Protein AF-A0AAV8UFV1-F1 (afdb_monomer_lite)

pLDDT: mean 77.1, std 22.59, range [21.72, 98.38]

Organism: NCBI:txid101924

Radius of gyration: 37.33 Å; chains: 1; bounding box: 81×118×99 Å

Sequence (716 aa):
MASMKPALVSEGVTEGEKGDVAAKGSECSSSTGEGDVVSGEDDQVPSGYQAYGTTFDGRRFLVPETIDMFELLFTPKNWGLGEIFVVLVNTFNTLTMVLSGYIPTWYFVVTFLFWRVCYNVGIGYILRQQSRDFGFDRFLDGLRPEWNALLRKIATTSISRKLEKTGQKGAKFDREFESWMVFRLISTMILSNDGQTYCILAWKLLQMPAVEDITIWHIFCFVFGTMVCVLSVFAKRDAHDCVGDYAWYWGDFWFRLETSLTFDGVFELFPHPMYTVGYLTYYGLSLITRSHTLLVVSLVAHSLQIFFLAFIEEPHMQKIYGSEEEKAKKVKTGRDELFGLANFFPYRYADISTAVLLGQMVMTALFLNFGSNFYTLQLFIWRTAHWMGLGTIMYLQSTGQFWTNKFASRGYTRDEAFGEWRKLFNTSTIMNNAAFCAFAFRVVGLPYQDLLHALLPENLACIVGGMLLIASSLFVVTSVSESLGPDSWYYGDLFLELKTHEPNYDGLYRYMDNPGSAFGYLGDYGLALLFKSWPLFWISFCSQVLSFAFVFIVEVPHMRRYYKDVRESAGVQKLVNEQISKIYEVPTIKKLTDGVTMRTVKSWSKLREAVESQNETFAVSAREAKAKLLNKRADVITEIRAVAEYLKNHQVAVHASNLSDRAQQQLRYLDQEILELAKRAGLLAEHIEVAQQGHENGFGSSTEGVVPDESEKKTQ

Secondary structure (DSSP, 8-state):
-----PPP-----------------------------------PPPTTEEEEEEETTS-EEEEEPPPPHHHHHH-GGG--HHHHHHHHHHHHHHHHHHTTTTS-HHHHHHHHHHHHHIIIIIIHHHHHHHHHH-HHHHHHHTS-HHHHHHHHHHHHHHHHHHHHHTT-TTPPPPHHHHHHHHHHHHHHHHHHHHHHHHHHHHHHH--PPPGGG--HHHHHHHHHHHHHHHHHHHHHHHHHHHHHHHHHTTGGGTEEE-------GGGGT-SSTTTTGGGHHHHHHHHHHT-HHHHHHHHHHHHHHHHHIIIIIHHHHHHHH--HHHHHHHHHTTSSS--TTTT--TTSHHHHHHHHHHHHHHHHHHH----HHHHHHHHHHHHHIIIIIIHHHHHHHHHH-HHHHHHHTTT--HHHHHHHHHHHHHHHHHHHHHHHHHHIIIII-----SHHHHTSHHHHHHHHHHHHHHHHHHHHHHHHHHHHHHHHHTTGGGTS--S--S----GGGGT-S-HHHHHTTHHHHHHHHHTT-HHHHHHHHHHHHHHHHHIIIIIHHHHHHH-SS--SS-HHHHHHHHHHHHHHTSHHHHHHHHHHHHHHHHHHHHHHHHHHHHHHHHHHHHHHHHHHHHHHHHHHHHHHHHHHHHHHHTT----GGGS-HHHHHHHTTS-HHHHHHHHHTT-S-S------------------------------

Structure (mmCIF, N/CA/C/O backbone):
data_AF-A0AAV8UFV1-F1
#
_entry.id   AF-A0AAV8UFV1-F1
#
loop_
_atom_site.group_PDB
_atom_site.id
_atom_site.type_symbol
_atom_site.label_atom_id
_atom_site.label_alt_id
_atom_site.label_comp_id
_atom_site.label_asym_id
_atom_site.label_entity_id
_atom_site.label_seq_id
_atom_site.pdbx_PDB_ins_code
_atom_site.Cartn_x
_atom_site.Cartn_y
_atom_site.Cartn_z
_atom_site.occupancy
_atom_site.B_iso_or_equiv
_atom_site.auth_seq_id
_atom_site.auth_comp_id
_atom_site.auth_asym_id
_atom_site.auth_atom_id
_atom_site.pdbx_PDB_model_num
ATOM 1 N N . MET A 1 1 ? 2.609 0.419 63.189 1.00 26.94 1 MET A N 1
ATOM 2 C CA . MET A 1 1 ? 1.826 1.643 63.475 1.00 26.94 1 MET A CA 1
ATOM 3 C C . MET A 1 1 ? 1.586 2.342 62.148 1.00 26.94 1 MET A C 1
ATOM 5 O O . MET A 1 1 ? 2.573 2.652 61.509 1.00 26.94 1 MET A O 1
ATOM 9 N N . ALA A 1 2 ? 0.397 2.587 61.615 1.00 25.05 2 ALA A N 1
ATOM 10 C CA . ALA A 1 2 ? -0.991 2.194 61.858 1.00 25.05 2 ALA A CA 1
ATOM 11 C C . ALA A 1 2 ? -1.677 2.445 60.487 1.00 25.05 2 ALA A C 1
ATOM 13 O O . ALA A 1 2 ? -1.403 3.460 59.860 1.00 25.05 2 ALA A O 1
ATOM 14 N N . SER A 1 3 ? -2.263 1.427 59.854 1.00 21.72 3 SER A N 1
ATOM 15 C CA . SER A 1 3 ? -3.720 1.239 59.730 1.00 21.72 3 SER A CA 1
ATOM 16 C C . SER A 1 3 ? -4.474 2.447 59.160 1.00 21.72 3 SER A C 1
ATOM 18 O O . SER A 1 3 ? -4.581 3.459 59.839 1.00 21.72 3 SER A O 1
ATOM 20 N N . MET A 1 4 ? -5.098 2.293 57.986 1.00 23.00 4 MET A N 1
ATOM 21 C CA . MET A 1 4 ? -6.566 2.283 57.922 1.00 23.00 4 MET A CA 1
ATOM 22 C C . MET A 1 4 ? -7.087 1.828 56.550 1.00 23.00 4 MET A C 1
ATOM 24 O O . MET A 1 4 ? -6.636 2.259 55.494 1.00 23.00 4 MET A O 1
ATOM 28 N N . LYS A 1 5 ? -8.058 0.922 56.625 1.00 22.84 5 LYS A N 1
ATOM 29 C CA . LYS A 1 5 ? -8.949 0.398 55.583 1.00 22.84 5 LYS A CA 1
ATOM 30 C C . LYS A 1 5 ? -10.390 0.550 56.158 1.00 22.84 5 LYS A C 1
ATOM 32 O O . LYS A 1 5 ? -10.522 0.990 57.298 1.00 22.84 5 LYS A O 1
ATOM 37 N N . PRO A 1 6 ? -11.454 0.179 55.433 1.00 33.12 6 PRO A N 1
ATOM 38 C CA . PRO A 1 6 ? -12.431 1.052 54.785 1.00 33.12 6 PRO A CA 1
ATOM 39 C C . PRO A 1 6 ? -13.782 1.155 55.528 1.00 33.12 6 PRO A C 1
ATOM 41 O O . PRO A 1 6 ? -14.043 0.404 56.465 1.00 33.12 6 PRO A O 1
ATOM 44 N N . ALA A 1 7 ? -14.667 2.043 55.062 1.00 22.89 7 ALA A N 1
ATOM 45 C CA . ALA A 1 7 ? -16.055 2.131 55.517 1.00 22.89 7 ALA A CA 1
ATOM 46 C C . ALA A 1 7 ? -17.010 1.406 54.550 1.00 22.89 7 ALA A C 1
ATOM 48 O O . ALA A 1 7 ? -17.041 1.692 53.355 1.00 22.89 7 ALA A O 1
ATOM 49 N N . LEU A 1 8 ? -17.774 0.470 55.114 1.00 22.55 8 LEU A N 1
ATOM 50 C CA . LEU A 1 8 ? -18.994 -0.139 54.584 1.00 22.55 8 LEU A CA 1
ATOM 51 C C . LEU A 1 8 ? -20.197 0.727 54.979 1.00 22.55 8 LEU A C 1
ATOM 53 O O . LEU A 1 8 ? -20.257 1.155 56.129 1.00 22.55 8 LEU A O 1
ATOM 57 N N . VAL A 1 9 ? -21.188 0.868 54.095 1.00 24.42 9 VAL A N 1
ATOM 58 C CA . VAL A 1 9 ? -22.600 1.002 54.491 1.00 24.42 9 VAL A CA 1
ATOM 59 C C . VAL A 1 9 ? -23.445 0.151 53.544 1.00 24.42 9 VAL A C 1
ATOM 61 O O . VAL A 1 9 ? -23.367 0.276 52.325 1.00 24.42 9 VAL A O 1
ATOM 64 N N . SER A 1 10 ? -24.197 -0.755 54.154 1.00 23.16 10 SER A N 1
ATOM 65 C CA . SER A 1 10 ? -25.262 -1.594 53.614 1.00 23.16 10 SER A CA 1
ATOM 66 C C . SER A 1 10 ? -26.605 -0.868 53.675 1.00 23.16 10 SER A C 1
ATOM 68 O O . SER A 1 10 ? -26.828 -0.179 54.663 1.00 23.16 10 SER A O 1
ATOM 70 N N . GLU A 1 11 ? -27.537 -1.152 52.763 1.00 25.19 11 GLU A N 1
ATOM 71 C CA . GLU A 1 11 ? -28.944 -1.380 53.135 1.00 25.19 11 GLU A CA 1
ATOM 72 C C . GLU A 1 11 ? -29.722 -2.103 52.023 1.00 25.19 11 GLU A C 1
ATOM 74 O O . GLU A 1 11 ? -29.379 -2.036 50.845 1.00 25.19 11 GLU A O 1
ATOM 79 N N . GLY A 1 12 ? -30.694 -2.907 52.453 1.00 23.42 12 GLY A N 1
ATOM 80 C CA . GLY A 1 12 ? -31.346 -3.981 51.711 1.00 23.42 12 GLY A CA 1
ATOM 81 C C . GLY A 1 12 ? -32.564 -3.591 50.864 1.00 23.42 12 GLY A C 1
ATOM 82 O O . GLY A 1 12 ? -33.314 -2.692 51.212 1.00 23.42 12 GLY A O 1
ATOM 83 N N . VAL A 1 13 ? -32.743 -4.385 49.800 1.00 24.91 13 VAL A N 1
ATOM 84 C CA . VAL A 1 13 ? -33.949 -5.142 49.387 1.00 24.91 13 VAL A CA 1
ATOM 85 C C . VAL A 1 13 ? -35.308 -4.424 49.286 1.00 24.91 13 VAL A C 1
ATOM 87 O O . VAL A 1 13 ? -35.879 -4.000 50.281 1.00 24.91 13 VAL A O 1
ATOM 90 N N . THR A 1 14 ? -35.926 -4.508 48.099 1.00 24.27 14 THR A N 1
ATOM 91 C CA . THR A 1 14 ? -37.304 -5.027 47.918 1.00 24.27 14 THR A CA 1
ATOM 92 C C . THR A 1 14 ? -37.535 -5.501 46.476 1.00 24.27 14 THR A C 1
ATOM 94 O O . THR A 1 14 ? -37.182 -4.821 45.516 1.00 24.27 14 THR A O 1
ATOM 97 N N . GLU A 1 15 ? -38.089 -6.710 46.351 1.00 25.77 15 GLU A N 1
ATOM 98 C CA . GLU A 1 15 ? -38.586 -7.336 45.119 1.00 25.77 15 GLU A CA 1
ATOM 99 C C . GLU A 1 15 ? -39.925 -6.715 44.679 1.00 25.77 15 GLU A C 1
ATOM 101 O O . GLU A 1 15 ? -40.722 -6.302 45.520 1.00 25.77 15 GLU A O 1
ATOM 106 N N . GLY A 1 16 ? -40.204 -6.719 43.370 1.00 24.59 16 GLY A N 1
ATOM 107 C CA . GLY A 1 16 ? -41.499 -6.319 42.813 1.00 24.59 16 GLY A CA 1
ATOM 108 C C . GLY A 1 16 ? -41.627 -6.597 41.311 1.00 24.59 16 GLY A C 1
ATOM 109 O O . GLY A 1 16 ? -41.195 -5.793 40.499 1.00 24.59 16 GLY A O 1
ATOM 110 N N . GLU A 1 17 ? -42.191 -7.767 41.007 1.00 25.45 17 GLU A N 1
ATOM 111 C CA . GLU A 1 17 ? -42.969 -8.201 39.830 1.00 25.45 17 GLU A CA 1
ATOM 112 C C . GLU A 1 17 ? -42.602 -7.804 38.381 1.00 25.45 17 GLU A C 1
ATOM 114 O O . GLU A 1 17 ? -42.525 -6.651 37.969 1.00 25.45 17 GLU A O 1
ATOM 119 N N . LYS A 1 18 ? -42.508 -8.866 37.568 1.00 25.52 18 LYS A N 1
ATOM 120 C CA . LYS A 1 18 ? -42.377 -8.900 36.109 1.00 25.52 18 LYS A CA 1
ATOM 121 C C . LYS A 1 18 ? -43.674 -8.480 35.407 1.00 25.52 18 LYS A C 1
ATOM 123 O O . LYS A 1 18 ? -44.730 -9.041 35.686 1.00 25.52 18 LYS A O 1
ATOM 128 N N . GLY A 1 19 ? -43.543 -7.626 34.394 1.00 23.91 19 GLY A N 1
ATOM 129 C CA . GLY A 1 19 ? -44.512 -7.449 33.312 1.00 23.91 19 GLY A CA 1
ATOM 130 C C . GLY A 1 19 ? -43.780 -7.328 31.972 1.00 23.91 19 GLY A C 1
ATOM 131 O O . GLY A 1 19 ? -42.936 -6.451 31.810 1.00 23.91 19 GLY A O 1
ATOM 132 N N . ASP A 1 20 ? -44.074 -8.241 31.046 1.00 25.03 20 ASP A N 1
ATOM 133 C CA . ASP A 1 20 ? -43.566 -8.295 29.669 1.00 25.03 20 ASP A CA 1
ATOM 134 C C . ASP A 1 20 ? -43.989 -7.073 28.838 1.00 25.03 20 ASP A C 1
ATOM 136 O O . ASP A 1 20 ? -45.190 -6.854 28.729 1.00 25.03 20 ASP A O 1
ATOM 140 N N . VAL A 1 21 ? -43.060 -6.381 28.151 1.00 25.67 21 VAL A N 1
ATOM 141 C CA . VAL A 1 21 ? -43.284 -5.775 26.813 1.00 25.67 21 VAL A CA 1
ATOM 142 C C . VAL A 1 21 ? -41.949 -5.641 26.049 1.00 25.67 21 VAL A C 1
ATOM 144 O O . VAL A 1 21 ? -40.927 -5.234 26.590 1.00 25.67 21 VAL A O 1
ATOM 147 N N . ALA A 1 22 ? -42.003 -6.002 24.766 1.00 24.45 22 ALA A N 1
ATOM 148 C CA . ALA A 1 22 ? -40.963 -6.048 23.740 1.00 24.45 22 ALA A CA 1
ATOM 149 C C . ALA A 1 22 ? -40.025 -4.824 23.609 1.00 24.45 22 ALA A C 1
ATOM 151 O O . ALA A 1 22 ? -40.466 -3.676 23.577 1.00 24.45 22 ALA A O 1
ATOM 152 N N . ALA A 1 23 ? -38.735 -5.101 23.386 1.00 23.39 23 ALA A N 1
ATOM 153 C CA . ALA A 1 23 ? -37.712 -4.121 23.031 1.00 23.39 23 ALA A CA 1
ATOM 154 C C . ALA A 1 23 ? -37.694 -3.844 21.512 1.00 23.39 23 ALA A C 1
ATOM 156 O O . ALA A 1 23 ? -37.497 -4.751 20.701 1.00 23.39 23 ALA A O 1
ATOM 157 N N . LYS A 1 24 ? -37.872 -2.572 21.143 1.00 24.31 24 LYS A N 1
ATOM 158 C CA . LYS A 1 24 ? -37.543 -1.982 19.836 1.00 24.31 24 LYS A CA 1
ATOM 159 C C . LYS A 1 24 ? -36.466 -0.911 20.049 1.00 24.31 24 LYS A C 1
ATOM 161 O O . LYS A 1 24 ? -36.398 -0.320 21.121 1.00 24.31 24 LYS A O 1
ATOM 166 N N . GLY A 1 25 ? -35.623 -0.748 19.030 1.00 23.75 25 GLY A N 1
ATOM 167 C CA . GLY A 1 25 ? -34.323 -0.075 19.047 1.00 23.75 25 GLY A CA 1
ATOM 168 C C . GLY A 1 25 ? -34.270 1.318 19.678 1.00 23.75 25 GLY A C 1
ATOM 169 O O . GLY A 1 25 ? -35.178 2.130 19.539 1.00 23.75 25 GLY A O 1
ATOM 170 N N . SER A 1 26 ? -33.150 1.558 20.355 1.00 23.38 26 SER A N 1
ATOM 171 C CA . SER A 1 26 ? -32.776 2.816 20.991 1.00 23.38 26 SER A CA 1
ATOM 172 C C . SER A 1 26 ? -32.122 3.750 19.970 1.00 23.38 26 SER A C 1
ATOM 174 O O . SER A 1 26 ? -30.932 3.623 19.687 1.00 23.38 26 SER A O 1
ATOM 176 N N . GLU A 1 27 ? -32.888 4.710 19.458 1.00 23.34 27 GLU A N 1
ATOM 177 C CA . GLU A 1 27 ? -32.363 5.987 18.968 1.00 23.34 27 GLU A CA 1
ATOM 178 C C . GLU A 1 27 ? -31.929 6.818 20.183 1.00 23.34 27 GLU A C 1
ATOM 180 O O . GLU A 1 27 ? -32.717 7.055 21.099 1.00 23.34 27 GLU A O 1
ATOM 185 N N . CYS A 1 28 ? -30.662 7.233 20.231 1.00 22.44 28 CYS A N 1
ATOM 186 C CA . CYS A 1 28 ? -30.157 8.074 21.312 1.00 22.44 28 CYS A CA 1
ATOM 187 C C . CYS A 1 28 ? -30.358 9.550 20.944 1.00 22.44 28 CYS A C 1
ATOM 189 O O . CYS A 1 28 ? -29.593 10.131 20.177 1.00 22.44 28 CYS A O 1
ATOM 191 N N . SER A 1 29 ? -31.421 10.134 21.491 1.00 23.02 29 SER A N 1
ATOM 192 C CA . SER A 1 29 ? -31.709 11.565 21.504 1.00 23.02 29 SER A CA 1
ATOM 193 C C . SER A 1 29 ? -30.873 12.284 22.570 1.00 23.02 29 SER A C 1
ATOM 195 O O . SER A 1 29 ? -30.928 11.912 23.743 1.00 23.02 29 SER A O 1
ATOM 197 N N . SER A 1 30 ? -30.182 13.365 22.205 1.00 26.11 30 SER A N 1
ATOM 198 C CA . SER A 1 30 ? -29.610 14.325 23.158 1.00 26.11 30 SER A CA 1
ATOM 199 C C . SER A 1 30 ? -30.485 15.584 23.254 1.00 26.11 30 SER A C 1
ATOM 201 O O . SER A 1 30 ? -30.470 16.424 22.358 1.00 26.11 30 SER A O 1
ATOM 203 N N . SER A 1 31 ? -31.226 15.728 24.354 1.00 22.66 31 SER A N 1
ATOM 204 C CA . SER A 1 31 ? -31.721 17.013 24.887 1.00 22.66 31 SER A CA 1
ATOM 205 C C . SER A 1 31 ? -30.614 17.623 25.767 1.00 22.66 31 SER A C 1
ATOM 207 O O . SER A 1 31 ? -29.942 16.866 26.459 1.00 22.66 31 SER A O 1
ATOM 209 N N . THR A 1 32 ? -30.314 18.923 25.808 1.00 26.72 32 THR A N 1
ATOM 210 C CA . THR A 1 32 ? -31.187 20.067 26.130 1.00 26.72 32 THR A CA 1
ATOM 211 C C . THR A 1 32 ? -30.479 21.394 25.824 1.00 26.72 32 THR A C 1
ATOM 213 O O . THR A 1 32 ? -29.276 21.507 26.061 1.00 26.72 32 THR A O 1
ATOM 216 N N . GLY A 1 33 ? -31.250 22.422 25.459 1.00 23.52 33 GLY A N 1
ATOM 217 C CA . GLY A 1 33 ? -30.837 23.826 25.516 1.00 23.52 33 GLY A CA 1
ATOM 218 C C . GLY A 1 33 ? -31.774 24.732 24.720 1.00 23.52 33 GLY A C 1
ATOM 219 O O . GLY A 1 33 ? -31.454 25.083 23.592 1.00 23.52 33 GLY A O 1
ATOM 220 N N . GLU A 1 34 ? -32.936 25.071 25.287 1.00 30.56 34 GLU A N 1
ATOM 221 C CA . GLU A 1 34 ? -33.854 26.075 24.733 1.00 30.56 34 GLU A CA 1
ATOM 222 C C . GLU A 1 34 ? -33.159 27.439 24.611 1.00 30.56 34 GLU A C 1
ATOM 224 O O . GLU A 1 34 ? -32.784 28.067 25.601 1.00 30.56 34 GLU A O 1
ATOM 229 N N . GLY A 1 35 ? -33.017 27.893 23.371 1.00 25.02 35 GLY A N 1
ATOM 230 C CA . GLY A 1 35 ? -32.752 29.267 22.977 1.00 25.02 35 GLY A CA 1
ATOM 231 C C . GLY A 1 35 ? -33.278 29.415 21.555 1.00 25.02 35 GLY A C 1
ATOM 232 O O . GLY A 1 35 ? -32.811 28.704 20.672 1.00 25.02 35 GLY A O 1
ATOM 233 N N . ASP A 1 36 ? -34.303 30.249 21.384 1.00 27.62 36 ASP A N 1
ATOM 234 C CA . ASP A 1 36 ? -35.102 30.465 20.171 1.00 27.62 36 ASP A CA 1
ATOM 235 C C . ASP A 1 36 ? -34.357 30.212 18.847 1.00 27.62 36 ASP A C 1
ATOM 237 O O . ASP A 1 36 ? -33.668 31.084 18.311 1.00 27.62 36 ASP A O 1
ATOM 241 N N . VAL A 1 37 ? -34.546 29.019 18.275 1.00 27.53 37 VAL A N 1
ATOM 242 C CA . VAL A 1 37 ? -34.206 28.756 16.876 1.00 27.53 37 VAL A CA 1
ATOM 243 C C . VAL A 1 37 ? -35.392 29.225 16.051 1.00 27.53 37 VAL A C 1
ATOM 245 O O . VAL A 1 37 ? -36.406 28.539 15.926 1.00 27.53 37 VAL A O 1
ATOM 248 N N . VAL A 1 38 ? -35.256 30.423 15.490 1.00 30.42 38 VAL A N 1
ATOM 249 C CA . VAL A 1 38 ? -36.022 30.827 14.313 1.00 30.42 38 VAL A CA 1
ATOM 250 C C . VAL A 1 38 ? -35.772 29.759 13.251 1.00 30.42 38 VAL A C 1
ATOM 252 O O . VAL A 1 38 ? -34.679 29.663 12.698 1.00 30.42 38 VAL A O 1
ATOM 255 N N . SER A 1 39 ? -36.775 28.920 13.009 1.00 33.31 39 SER A N 1
ATOM 256 C CA . SER A 1 39 ? -36.831 28.009 11.872 1.00 33.31 39 SER A CA 1
ATOM 257 C C . SER A 1 39 ? -36.875 28.846 10.590 1.00 33.31 39 SER A C 1
ATOM 259 O O . SER A 1 39 ? -37.949 29.268 10.156 1.00 33.31 39 SER A O 1
ATOM 261 N N . GLY A 1 40 ? -35.697 29.163 10.055 1.00 29.27 40 GLY A N 1
ATOM 262 C CA . GLY A 1 40 ? -35.505 29.814 8.765 1.00 29.27 40 GLY A CA 1
ATOM 263 C C . GLY A 1 40 ? -35.414 28.780 7.643 1.00 29.27 40 GLY A C 1
ATOM 264 O O . GLY A 1 40 ? -34.722 27.780 7.786 1.00 29.27 40 GLY A O 1
ATOM 265 N N . GLU A 1 41 ? -36.188 29.053 6.597 1.00 34.16 41 GLU A N 1
ATOM 266 C CA . GLU A 1 41 ? -36.205 28.560 5.211 1.00 34.16 41 GLU A CA 1
ATOM 267 C C . GLU A 1 41 ? -35.030 27.675 4.732 1.00 34.16 41 GLU A C 1
ATOM 269 O O . GLU A 1 41 ? -33.872 27.937 5.038 1.00 34.16 41 GLU A O 1
ATOM 274 N N . ASP A 1 42 ? -35.340 26.669 3.897 1.00 41.41 42 ASP A N 1
ATOM 275 C CA . ASP A 1 42 ? -34.372 25.945 3.055 1.00 41.41 42 ASP A CA 1
ATOM 276 C C . ASP A 1 42 ? -33.450 26.942 2.318 1.00 41.41 42 ASP A C 1
ATOM 278 O O . ASP A 1 42 ? -33.829 27.523 1.296 1.00 41.41 42 ASP A O 1
ATOM 282 N N . ASP A 1 43 ? -32.236 27.142 2.836 1.00 52.88 43 ASP A N 1
ATOM 283 C CA . ASP A 1 43 ? -31.182 27.968 2.241 1.00 52.88 43 ASP A CA 1
ATOM 284 C C . ASP A 1 43 ? -30.750 27.355 0.891 1.00 52.88 43 ASP A C 1
ATOM 286 O O . ASP A 1 43 ? -29.834 26.530 0.808 1.00 52.88 43 ASP A O 1
ATOM 290 N N . GLN A 1 44 ? -31.418 27.735 -0.202 1.00 72.31 44 GLN A N 1
ATOM 291 C CA . GLN A 1 44 ? -30.986 27.364 -1.549 1.00 72.31 44 GLN A CA 1
ATOM 292 C C . GLN A 1 44 ? -29.611 27.977 -1.840 1.00 72.31 44 GLN A C 1
ATOM 294 O O . GLN A 1 44 ? -29.448 29.199 -1.872 1.00 72.31 44 GLN A O 1
ATOM 299 N N . VAL A 1 45 ? -28.619 27.120 -2.097 1.00 79.50 45 VAL A N 1
ATOM 300 C CA . VAL A 1 45 ? -27.257 27.541 -2.446 1.00 79.50 45 VAL A CA 1
ATOM 301 C C . VAL A 1 45 ? -27.290 28.368 -3.747 1.00 79.50 45 VAL A C 1
ATOM 303 O O . VAL A 1 45 ? -27.805 27.889 -4.762 1.00 79.50 45 VAL A O 1
ATOM 306 N N . PRO A 1 46 ? -26.756 29.607 -3.765 1.00 82.81 46 PRO A N 1
ATOM 307 C CA . PRO A 1 46 ? -26.796 30.455 -4.954 1.00 82.81 46 PRO A CA 1
ATOM 308 C C . PRO A 1 46 ? -26.036 29.856 -6.149 1.00 82.81 46 PRO A C 1
ATOM 310 O O . PRO A 1 46 ? -25.011 29.196 -5.989 1.00 82.81 46 PRO A O 1
ATOM 313 N N . SER A 1 47 ? -26.480 30.166 -7.372 1.00 80.50 47 SER A N 1
ATOM 314 C CA . SER A 1 47 ? -25.832 29.702 -8.612 1.00 80.50 47 SER A CA 1
ATOM 315 C C . SER A 1 47 ? -24.337 30.065 -8.669 1.00 80.50 47 SER A C 1
ATOM 317 O O . SER A 1 47 ? -23.969 31.242 -8.619 1.00 80.50 47 SER A O 1
ATOM 319 N N . GLY A 1 48 ? -23.480 29.053 -8.841 1.00 79.19 48 GLY A N 1
ATOM 320 C CA . GLY A 1 48 ? -22.015 29.171 -8.846 1.00 79.19 48 GLY A CA 1
ATOM 321 C C . GLY A 1 48 ? -21.338 28.863 -7.502 1.00 79.19 48 GLY A C 1
ATOM 322 O O . GLY A 1 48 ? -20.110 28.914 -7.422 1.00 79.19 48 GLY A O 1
ATOM 323 N N . TYR A 1 49 ? -22.110 28.531 -6.465 1.00 86.06 49 TYR A N 1
ATOM 324 C CA . TYR A 1 49 ? -21.621 28.024 -5.182 1.00 86.06 49 TYR A CA 1
ATOM 325 C C . TYR A 1 49 ? -21.990 26.547 -5.027 1.00 86.06 49 TYR A C 1
ATOM 327 O O . TYR A 1 49 ? -23.024 26.114 -5.530 1.00 86.06 49 TYR A O 1
ATOM 335 N N . GLN A 1 50 ? -21.136 25.777 -4.350 1.00 86.12 50 GLN A N 1
ATOM 336 C CA . GLN A 1 50 ? -21.328 24.330 -4.194 1.00 86.12 50 GLN A CA 1
ATOM 337 C C . GLN A 1 50 ? -22.070 23.972 -2.903 1.00 86.12 50 GLN A C 1
ATOM 339 O O . GLN A 1 50 ? -22.976 23.147 -2.917 1.00 86.12 50 GLN A O 1
ATOM 344 N N . ALA A 1 51 ? -21.685 24.591 -1.787 1.00 89.12 51 ALA A N 1
ATOM 345 C CA . ALA A 1 51 ? -22.223 24.315 -0.461 1.00 89.12 51 ALA A CA 1
ATOM 346 C C . ALA A 1 51 ? -21.774 25.401 0.528 1.00 89.12 51 ALA A C 1
ATOM 348 O O . ALA A 1 51 ? -20.983 26.294 0.194 1.00 89.12 51 ALA A O 1
ATOM 349 N N . TYR A 1 52 ? -22.251 25.290 1.763 1.00 89.81 52 TYR A N 1
ATOM 350 C CA . TYR A 1 52 ? -21.716 26.041 2.889 1.00 89.81 52 TYR A CA 1
ATOM 351 C C . TYR A 1 52 ? -20.466 25.347 3.444 1.00 89.81 52 TYR A C 1
ATOM 353 O O . TYR A 1 52 ? -20.387 24.121 3.521 1.00 89.81 52 TYR A O 1
ATOM 361 N N . GLY A 1 53 ? -19.471 26.145 3.810 1.00 91.31 53 GLY A N 1
ATOM 362 C CA . GLY A 1 53 ? -18.284 25.719 4.534 1.00 91.31 53 GLY A CA 1
ATOM 363 C C . GLY A 1 53 ? -18.310 26.290 5.945 1.00 91.31 53 GLY A C 1
ATOM 364 O O . GLY A 1 53 ? -18.744 27.425 6.142 1.00 91.31 53 GLY A O 1
ATOM 365 N N . THR A 1 54 ? -17.825 25.518 6.909 1.00 91.88 54 THR A N 1
ATOM 366 C CA . THR A 1 54 ? -17.668 25.929 8.302 1.00 91.88 54 THR A CA 1
ATOM 367 C C . THR A 1 54 ? -16.195 25.852 8.688 1.00 91.88 54 THR A C 1
ATOM 369 O O . THR A 1 54 ? -15.576 24.785 8.683 1.00 91.88 54 THR A O 1
ATOM 372 N N . THR A 1 55 ? -15.622 27.002 9.018 1.00 90.94 55 THR A N 1
ATOM 373 C CA . THR A 1 55 ? -14.247 27.150 9.510 1.00 90.94 55 THR A CA 1
ATOM 374 C C . THR A 1 55 ? -14.078 26.497 10.890 1.00 90.94 55 THR A C 1
ATOM 376 O O . THR A 1 55 ? -15.048 26.194 11.598 1.00 90.94 55 THR A O 1
ATOM 379 N N . PHE A 1 56 ? -12.837 26.287 11.335 1.00 87.12 56 PHE A N 1
ATOM 380 C CA . PHE A 1 56 ? -12.584 25.686 12.655 1.00 87.12 56 PHE A CA 1
ATOM 381 C C . PHE A 1 56 ? -12.950 26.590 13.842 1.00 87.12 56 PHE A C 1
ATOM 383 O O . PHE A 1 56 ? -13.135 26.084 14.947 1.00 87.12 56 PHE A O 1
ATOM 390 N N . ASP A 1 57 ? -13.091 27.901 13.620 1.00 85.62 57 ASP A N 1
ATOM 391 C CA . ASP A 1 57 ? -13.624 28.859 14.598 1.00 85.62 57 ASP A CA 1
ATOM 392 C C . ASP A 1 57 ? -15.167 28.953 14.581 1.00 85.62 57 ASP A C 1
ATOM 394 O O . ASP A 1 57 ? -15.742 29.713 15.358 1.00 85.62 57 ASP A O 1
ATOM 398 N N . GLY A 1 58 ? -15.846 28.156 13.744 1.00 85.50 58 GLY A N 1
ATOM 399 C CA . GLY A 1 58 ? -17.308 28.048 13.694 1.00 85.50 58 GLY A CA 1
ATOM 400 C C . GLY A 1 58 ? -18.002 29.072 12.791 1.00 85.50 58 GLY A C 1
ATOM 401 O O . GLY A 1 58 ? -19.227 29.183 12.835 1.00 85.50 58 GLY A O 1
ATOM 402 N N . ARG A 1 59 ? -17.260 29.828 11.971 1.00 90.25 59 ARG A N 1
ATOM 403 C CA . ARG A 1 59 ? -17.838 30.751 10.985 1.00 90.25 59 ARG A CA 1
ATOM 404 C C . ARG A 1 59 ? -18.293 29.988 9.741 1.00 90.25 59 ARG A C 1
ATOM 406 O O . ARG A 1 59 ? -17.526 29.258 9.120 1.00 90.25 59 ARG A O 1
ATOM 413 N N . ARG A 1 60 ? -19.546 30.213 9.351 1.00 92.31 60 ARG A N 1
ATOM 414 C CA . ARG A 1 60 ? -20.146 29.633 8.145 1.00 92.31 60 ARG A CA 1
ATOM 415 C C . ARG A 1 60 ? -20.019 30.605 6.971 1.00 92.31 60 ARG A C 1
ATOM 417 O O . ARG A 1 60 ? -20.303 31.794 7.126 1.00 92.31 60 ARG A O 1
ATOM 424 N N . PHE A 1 61 ? -19.603 30.124 5.805 1.00 93.12 61 PHE A N 1
ATOM 425 C CA . PHE A 1 61 ? -19.470 30.925 4.585 1.00 93.12 61 PHE A CA 1
ATOM 426 C C . PHE A 1 61 ? -19.852 30.121 3.336 1.00 93.12 61 PHE A C 1
ATOM 428 O O . PHE A 1 61 ? -19.851 28.894 3.345 1.00 93.12 61 PHE A O 1
ATOM 435 N N . LEU A 1 62 ? -20.196 30.814 2.249 1.00 90.75 62 LEU A N 1
ATOM 436 C CA . LEU A 1 62 ? -20.516 30.175 0.971 1.00 90.75 62 LEU A CA 1
ATOM 437 C C . LEU A 1 62 ? -19.235 29.796 0.225 1.00 90.75 62 LEU A C 1
ATOM 439 O O . LEU A 1 62 ? -18.381 30.653 -0.014 1.00 90.75 62 LEU A O 1
ATOM 443 N N . VAL A 1 63 ? -19.124 28.533 -0.184 1.00 91.38 63 VAL A N 1
ATOM 444 C CA . VAL A 1 63 ? -17.958 28.010 -0.904 1.00 91.38 63 VAL A CA 1
ATOM 445 C C . VAL A 1 63 ? -18.242 28.026 -2.410 1.00 91.38 63 VAL A C 1
ATOM 447 O O . VAL A 1 63 ? -19.177 27.357 -2.861 1.00 91.38 63 VAL A O 1
ATOM 450 N N . PRO A 1 64 ? -17.480 28.796 -3.210 1.00 91.38 64 PRO A N 1
ATOM 451 C CA . PRO A 1 64 ? -17.605 28.789 -4.663 1.00 91.38 64 PRO A CA 1
ATOM 452 C C . PRO A 1 64 ? -17.337 27.412 -5.263 1.00 91.38 64 PRO A C 1
ATOM 454 O O . PRO A 1 64 ? -16.451 26.690 -4.807 1.00 91.38 64 PRO A O 1
ATOM 457 N N . GLU A 1 65 ? -18.041 27.086 -6.340 1.00 88.31 65 GLU A N 1
ATOM 458 C CA . GLU A 1 65 ? -17.793 25.867 -7.102 1.00 88.31 65 GLU A CA 1
ATOM 459 C C . GLU A 1 65 ? -16.465 25.982 -7.871 1.00 88.31 65 GLU A C 1
ATOM 461 O O . GLU A 1 65 ? -16.302 26.839 -8.753 1.00 88.31 65 GLU A O 1
ATOM 466 N N . THR A 1 66 ? -15.504 25.112 -7.564 1.00 88.81 66 THR A N 1
ATOM 467 C CA . THR A 1 66 ? -14.192 25.116 -8.220 1.00 88.81 66 THR A CA 1
ATOM 468 C C . THR A 1 66 ? -14.259 24.538 -9.642 1.00 88.81 66 THR A C 1
ATOM 470 O O . THR A 1 66 ? -15.286 24.039 -10.100 1.00 88.81 66 THR A O 1
ATOM 473 N N . ILE A 1 67 ? -13.185 24.713 -10.416 1.00 85.38 67 ILE A N 1
ATOM 474 C CA . ILE A 1 67 ? -13.041 24.115 -11.754 1.00 85.38 67 ILE A CA 1
ATOM 475 C C . ILE A 1 67 ? -12.191 22.864 -11.598 1.00 85.38 67 ILE A C 1
ATOM 477 O O . ILE A 1 67 ? -11.088 22.978 -11.065 1.00 85.38 67 ILE A O 1
ATOM 481 N N . ASP A 1 68 ? -12.674 21.729 -12.095 1.00 83.12 68 ASP A N 1
ATOM 482 C CA . ASP A 1 68 ? -11.965 20.447 -12.079 1.00 83.12 68 ASP A CA 1
ATOM 483 C C . ASP A 1 68 ? -10.522 20.557 -12.613 1.00 83.12 68 ASP A C 1
ATOM 485 O O . ASP A 1 68 ? -10.243 21.312 -13.550 1.00 83.12 68 ASP A O 1
ATOM 489 N N . MET A 1 69 ? -9.592 19.788 -12.036 1.00 80.69 69 MET A N 1
ATOM 490 C CA . MET A 1 69 ? -8.174 19.809 -12.415 1.00 80.69 69 MET A CA 1
ATOM 491 C C . MET A 1 69 ? -7.958 19.498 -13.901 1.00 80.69 69 MET A C 1
ATOM 493 O O . MET A 1 69 ? -7.151 20.162 -14.558 1.00 80.69 69 MET A O 1
ATOM 497 N N . PHE A 1 70 ? -8.636 18.487 -14.448 1.00 76.94 70 PHE A N 1
ATOM 498 C CA . PHE A 1 70 ? -8.462 18.112 -15.849 1.00 76.94 70 PHE A CA 1
ATOM 499 C C . PHE A 1 70 ? -9.024 19.200 -16.761 1.00 76.94 70 PHE A C 1
ATOM 501 O O . PHE A 1 70 ? -8.363 19.596 -17.725 1.00 76.94 70 PHE A O 1
ATOM 508 N N . GLU A 1 71 ? -10.187 19.759 -16.427 1.00 83.31 71 GLU A N 1
ATOM 509 C CA . GLU A 1 71 ? -10.728 20.907 -17.156 1.00 83.31 71 GLU A CA 1
ATOM 510 C C . GLU A 1 71 ? -9.769 22.109 -17.104 1.00 83.31 71 GLU A C 1
ATOM 512 O O . GLU A 1 71 ? -9.533 22.761 -18.127 1.00 83.31 71 GLU A O 1
ATOM 517 N N . LEU A 1 72 ? -9.159 22.361 -15.943 1.00 80.94 72 LEU A N 1
ATOM 518 C CA . LEU A 1 72 ? -8.200 23.438 -15.725 1.00 80.94 72 LEU A CA 1
ATOM 519 C C . LEU A 1 72 ? -6.934 23.262 -16.569 1.00 80.94 72 LEU A C 1
ATOM 521 O O . LEU A 1 72 ? -6.442 24.239 -17.120 1.00 80.94 72 LEU A O 1
ATOM 525 N N . LEU A 1 73 ? -6.410 22.043 -16.710 1.00 80.06 73 LEU A N 1
ATOM 526 C CA . LEU A 1 73 ? -5.184 21.780 -17.472 1.00 80.06 73 LEU A CA 1
ATOM 527 C C . LEU A 1 73 ? -5.408 21.773 -18.991 1.00 80.06 73 LEU A C 1
ATOM 529 O O . LEU A 1 73 ? -4.517 22.188 -19.733 1.00 80.06 73 LEU A O 1
ATOM 533 N N . PHE A 1 74 ? -6.579 21.339 -19.466 1.00 82.50 74 PHE A N 1
ATOM 534 C CA . PHE A 1 74 ? -6.839 21.144 -20.900 1.00 82.50 74 PHE A CA 1
ATOM 535 C C . PHE A 1 74 ? -7.687 22.236 -21.561 1.00 82.50 74 PHE A C 1
ATOM 537 O O . PHE A 1 74 ? -7.789 22.249 -22.789 1.00 82.50 74 PHE A O 1
ATOM 544 N N . THR A 1 75 ? -8.258 23.176 -20.798 1.00 86.94 75 THR A N 1
ATOM 545 C CA . THR A 1 75 ? -9.139 24.225 -21.341 1.00 86.94 75 THR A CA 1
ATOM 546 C C . THR A 1 75 ? -8.526 25.624 -21.197 1.00 86.94 75 THR A C 1
ATOM 548 O O . THR A 1 75 ? -8.752 26.296 -20.188 1.00 86.94 75 THR A O 1
ATOM 551 N N . PRO A 1 76 ? -7.842 26.153 -22.238 1.00 87.19 76 PRO A N 1
ATOM 552 C CA . PRO A 1 76 ? -7.172 27.457 -22.178 1.00 87.19 76 PRO A CA 1
ATOM 553 C C . PRO A 1 76 ? -8.064 28.639 -21.792 1.00 87.19 76 PRO A C 1
ATOM 555 O O . PRO A 1 76 ? -7.596 29.626 -21.228 1.00 87.19 76 PRO A O 1
ATOM 558 N N . LYS A 1 77 ? -9.372 28.544 -22.062 1.00 85.81 77 LYS A N 1
ATOM 559 C CA . LYS A 1 77 ? -10.358 29.581 -21.715 1.00 85.81 77 LYS A CA 1
ATOM 560 C C . LYS A 1 77 ? -10.488 29.810 -20.203 1.00 85.81 77 LYS A C 1
ATOM 562 O O . LYS A 1 77 ? -10.948 30.879 -19.798 1.00 85.81 77 LYS A O 1
ATOM 567 N N . ASN A 1 78 ? -10.094 28.831 -19.392 1.00 81.88 78 ASN A N 1
ATOM 568 C CA . ASN A 1 78 ? -10.229 28.856 -17.939 1.00 81.88 78 ASN A CA 1
ATOM 569 C C . ASN A 1 78 ? -8.929 29.281 -17.226 1.00 81.88 78 ASN A C 1
ATOM 571 O O . ASN A 1 78 ? -8.937 29.457 -16.010 1.00 81.88 78 ASN A O 1
ATOM 575 N N . TRP A 1 79 ? -7.825 29.506 -17.953 1.00 85.75 79 TRP A N 1
ATOM 576 C CA . TRP A 1 79 ? -6.512 29.749 -17.346 1.00 85.75 79 TRP A CA 1
ATOM 577 C C . TRP A 1 79 ? -6.367 31.144 -16.721 1.00 85.75 79 TRP A C 1
ATOM 579 O O . TRP A 1 79 ? -6.517 32.179 -17.385 1.00 85.75 79 TRP A O 1
ATOM 589 N N . GLY A 1 80 ? -6.038 31.176 -15.430 1.00 86.38 80 GLY A N 1
ATOM 590 C CA . GLY A 1 80 ? -5.456 32.315 -14.727 1.00 86.38 80 GLY A CA 1
ATOM 591 C C . GLY A 1 80 ? -3.943 32.407 -14.923 1.00 86.38 80 GLY A C 1
ATOM 592 O O . GLY A 1 80 ? -3.333 31.631 -15.656 1.00 86.38 80 GLY A O 1
ATOM 593 N N . LEU A 1 81 ? -3.321 33.394 -14.272 1.00 86.12 81 LEU A N 1
ATOM 594 C CA . LEU A 1 81 ? -1.861 33.556 -14.313 1.00 86.12 81 LEU A CA 1
ATOM 595 C C . LEU A 1 81 ? -1.140 32.364 -13.665 1.00 86.12 81 LEU A C 1
ATOM 597 O O . LEU A 1 81 ? -0.075 31.969 -14.134 1.00 86.12 81 LEU A O 1
ATOM 601 N N . GLY A 1 82 ? -1.734 31.784 -12.618 1.00 88.19 82 GLY A N 1
ATOM 602 C CA . GLY A 1 82 ? -1.197 30.607 -11.944 1.00 88.19 82 GLY A CA 1
ATOM 603 C C . GLY A 1 82 ? -1.222 29.380 -12.849 1.00 88.19 82 GLY A C 1
ATOM 604 O O . GLY A 1 82 ? -0.215 28.697 -13.005 1.00 88.19 82 GLY A O 1
ATOM 605 N N . GLU A 1 83 ? -2.350 29.137 -13.509 1.00 90.81 83 GLU A N 1
ATOM 606 C CA . GLU A 1 83 ? -2.531 28.007 -14.417 1.00 90.81 83 GLU A CA 1
ATOM 607 C C . GLU A 1 83 ? -1.619 28.099 -15.644 1.00 90.81 83 GLU A C 1
ATOM 609 O O . GLU A 1 83 ? -1.047 27.091 -16.051 1.00 90.81 83 GLU A O 1
ATOM 614 N N . ILE A 1 84 ? -1.407 29.303 -16.193 1.00 91.56 84 ILE A N 1
ATOM 615 C CA . ILE A 1 84 ? -0.430 29.517 -17.274 1.00 91.56 84 ILE A CA 1
ATOM 616 C C . ILE A 1 84 ? 0.962 29.058 -16.830 1.00 91.56 84 ILE A C 1
ATOM 618 O O . ILE A 1 84 ? 1.645 28.367 -17.583 1.00 91.56 84 ILE A O 1
ATOM 622 N N . PHE A 1 85 ? 1.380 29.401 -15.609 1.00 91.69 85 PHE A N 1
ATOM 623 C CA . PHE A 1 85 ? 2.670 28.960 -15.084 1.00 91.69 85 PHE A CA 1
ATOM 624 C C . PHE A 1 85 ? 2.748 27.431 -14.967 1.00 91.69 85 PHE A C 1
ATOM 626 O O . PHE A 1 85 ? 3.724 26.842 -15.428 1.00 91.69 85 PHE A O 1
ATOM 633 N N . VAL A 1 86 ? 1.701 26.774 -14.454 1.00 92.94 86 VAL A N 1
ATOM 634 C CA . VAL A 1 86 ? 1.622 25.301 -14.395 1.00 92.94 86 VAL A CA 1
ATOM 635 C C . VAL A 1 86 ? 1.782 24.677 -15.784 1.00 92.94 86 VAL A C 1
ATOM 637 O O . VAL A 1 86 ? 2.593 23.768 -15.972 1.00 92.94 86 VAL A O 1
ATOM 640 N N . VAL A 1 87 ? 1.057 25.192 -16.780 1.00 92.38 87 VAL A N 1
ATOM 641 C CA . VAL A 1 87 ? 1.116 24.702 -18.163 1.00 92.38 87 VAL A CA 1
ATOM 642 C C . VAL A 1 87 ? 2.498 24.919 -18.781 1.00 92.38 87 VAL A C 1
ATOM 644 O O . VAL A 1 87 ? 2.974 24.046 -19.506 1.00 92.38 87 VAL A O 1
ATOM 647 N N . LEU A 1 88 ? 3.176 26.032 -18.488 1.00 93.69 88 LEU A N 1
ATOM 648 C CA . LEU A 1 88 ? 4.539 26.281 -18.967 1.00 93.69 88 LEU A CA 1
ATOM 649 C C . LEU A 1 88 ? 5.536 25.254 -18.418 1.00 93.69 88 LEU A C 1
ATOM 651 O O . LEU A 1 88 ? 6.341 24.730 -19.189 1.00 93.69 88 LEU A O 1
ATOM 655 N N . VAL A 1 89 ? 5.458 24.917 -17.126 1.00 94.75 89 VAL A N 1
ATOM 656 C CA . VAL A 1 89 ? 6.318 23.881 -16.522 1.00 94.75 89 VAL A CA 1
ATOM 657 C C . VAL A 1 89 ? 6.018 22.506 -17.131 1.00 94.75 89 VAL A C 1
ATOM 659 O O . VAL A 1 89 ? 6.942 21.807 -17.550 1.00 94.75 89 VAL A O 1
ATOM 662 N N . ASN A 1 90 ? 4.739 22.154 -17.296 1.00 93.81 90 ASN A N 1
ATOM 663 C CA . ASN A 1 90 ? 4.348 20.905 -17.957 1.00 93.81 90 ASN A CA 1
ATOM 664 C C . ASN A 1 90 ? 4.835 20.854 -19.418 1.00 93.81 90 ASN A C 1
ATOM 666 O O . ASN A 1 90 ? 5.304 19.823 -19.902 1.00 93.81 90 ASN A O 1
ATOM 670 N N . THR A 1 91 ? 4.774 21.978 -20.134 1.00 93.19 91 THR A N 1
ATOM 671 C CA . THR A 1 91 ? 5.263 22.092 -21.518 1.00 93.19 91 THR A CA 1
ATOM 672 C C . THR A 1 91 ? 6.777 21.916 -21.586 1.00 93.19 91 THR A C 1
ATOM 674 O O . THR A 1 91 ? 7.274 21.212 -22.467 1.00 93.19 91 THR A O 1
ATOM 677 N N . PHE A 1 92 ? 7.515 22.497 -20.637 1.00 94.31 92 PHE A N 1
ATOM 678 C CA . PHE A 1 92 ? 8.955 22.288 -20.513 1.00 94.31 92 PHE A CA 1
ATOM 679 C C . PHE A 1 92 ? 9.284 20.804 -20.307 1.00 94.31 92 PHE A C 1
ATOM 681 O O . PHE A 1 92 ? 10.127 20.267 -21.024 1.00 94.31 92 PHE A O 1
ATOM 688 N N . ASN A 1 93 ? 8.568 20.107 -19.419 1.00 94.62 93 ASN A N 1
ATOM 689 C CA . ASN A 1 93 ? 8.746 18.666 -19.235 1.00 94.62 93 ASN A CA 1
ATOM 690 C C . ASN A 1 93 ? 8.436 17.881 -20.519 1.00 94.62 93 ASN A C 1
ATOM 692 O O . ASN A 1 93 ? 9.240 17.036 -20.914 1.00 94.62 93 ASN A O 1
ATOM 696 N N . THR A 1 94 ? 7.361 18.202 -21.246 1.00 93.19 94 THR A N 1
ATOM 697 C CA . THR A 1 94 ? 7.074 17.584 -22.557 1.00 93.19 94 THR A CA 1
ATOM 698 C C . THR A 1 94 ? 8.216 17.784 -23.555 1.00 93.19 94 THR A C 1
ATOM 700 O O . THR A 1 94 ? 8.556 16.858 -24.292 1.00 93.19 94 THR A O 1
ATOM 703 N N . LEU A 1 95 ? 8.861 18.954 -23.576 1.00 94.12 95 LEU A N 1
ATOM 704 C CA . LEU A 1 95 ? 10.000 19.203 -24.462 1.00 94.12 95 LEU A CA 1
ATOM 705 C C . LEU A 1 95 ? 11.175 18.259 -24.159 1.00 94.12 95 LEU A C 1
ATOM 707 O O . LEU A 1 95 ? 11.826 17.771 -25.085 1.00 94.12 95 LEU A O 1
ATOM 711 N N . THR A 1 96 ? 11.407 17.921 -22.885 1.00 93.81 96 THR A N 1
ATOM 712 C CA . THR A 1 96 ? 12.436 16.932 -22.511 1.00 93.81 96 THR A CA 1
ATOM 713 C C . THR A 1 96 ? 12.138 15.535 -23.065 1.00 93.81 96 THR A C 1
ATOM 715 O O . THR A 1 96 ? 13.069 14.809 -23.412 1.00 93.81 96 THR A O 1
ATOM 718 N N . MET A 1 97 ? 10.859 15.169 -23.228 1.00 92.88 97 MET A N 1
ATOM 719 C CA . MET A 1 97 ? 10.451 13.905 -23.854 1.00 92.88 97 MET A CA 1
ATOM 720 C C . MET A 1 97 ? 10.862 13.851 -25.330 1.00 92.88 97 MET A C 1
ATOM 722 O O . MET A 1 97 ? 11.389 12.836 -25.788 1.00 92.88 97 MET A O 1
ATOM 726 N N . VAL A 1 98 ? 10.675 14.949 -26.069 1.00 92.06 98 VAL A N 1
ATOM 727 C CA . VAL A 1 98 ? 11.081 15.055 -27.484 1.00 92.06 98 VAL A CA 1
ATOM 728 C C . VAL A 1 98 ? 12.602 14.958 -27.621 1.00 92.06 98 VAL A C 1
ATOM 730 O O . VAL A 1 98 ? 13.111 14.293 -28.518 1.00 92.06 98 VAL A O 1
ATOM 733 N N . LEU A 1 99 ? 13.338 15.559 -26.685 1.00 92.38 99 LEU A N 1
ATOM 734 C CA . LEU A 1 99 ? 14.803 15.533 -26.640 1.00 92.38 99 LEU A CA 1
ATOM 735 C C . LEU A 1 99 ? 15.373 14.291 -25.935 1.00 92.38 99 LEU A C 1
ATOM 737 O O . LEU A 1 99 ? 16.580 14.211 -25.694 1.00 92.38 99 LEU A O 1
ATOM 741 N N . SER A 1 100 ? 14.533 13.303 -25.621 1.00 91.56 100 SER A N 1
ATOM 742 C CA . SER A 1 100 ? 14.914 12.149 -24.805 1.00 91.56 100 SER A CA 1
ATOM 743 C C . SER A 1 100 ? 16.072 11.337 -25.382 1.00 91.56 100 SER A C 1
ATOM 745 O O . SER A 1 100 ? 16.824 10.755 -24.607 1.00 91.56 100 SER A O 1
ATOM 747 N N . GLY A 1 101 ? 16.281 11.331 -26.703 1.00 89.94 101 GLY A N 1
ATOM 748 C CA . GLY A 1 101 ? 17.431 10.677 -27.340 1.00 89.94 101 GLY A CA 1
ATOM 749 C C . GLY A 1 101 ? 18.794 11.238 -26.909 1.00 89.94 101 GLY A C 1
ATOM 750 O O . GLY A 1 101 ? 19.768 10.493 -26.864 1.00 89.94 101 GLY A O 1
ATOM 751 N N . TYR A 1 102 ? 18.855 12.516 -26.528 1.00 94.50 102 TYR A N 1
ATOM 752 C CA . TYR A 1 102 ? 20.087 13.208 -26.122 1.00 94.50 102 TYR A CA 1
ATOM 753 C C . TYR A 1 102 ? 20.253 13.305 -24.603 1.00 94.50 102 TYR A C 1
ATOM 755 O O . TYR A 1 102 ? 21.338 13.610 -24.112 1.00 94.50 102 TYR A O 1
ATOM 763 N N . ILE A 1 103 ? 19.178 13.060 -23.854 1.00 95.31 103 ILE A N 1
ATOM 764 C CA . ILE A 1 103 ? 19.147 13.209 -22.403 1.00 95.31 103 ILE A CA 1
ATOM 765 C C . ILE A 1 103 ? 19.322 11.828 -21.746 1.00 95.31 103 ILE A C 1
ATOM 767 O O . ILE A 1 103 ? 18.607 10.874 -22.091 1.00 95.31 103 ILE A O 1
ATOM 771 N N . PRO A 1 104 ? 20.257 11.684 -20.789 1.00 95.31 104 PRO A N 1
ATOM 772 C CA . PRO A 1 104 ? 20.495 10.411 -20.123 1.00 95.31 104 PRO A CA 1
ATOM 773 C C . PRO A 1 104 ? 19.313 10.013 -19.230 1.00 95.31 104 PRO A C 1
ATOM 775 O O . PRO A 1 104 ? 18.647 10.854 -18.633 1.00 95.31 104 PRO A O 1
ATOM 778 N N . THR A 1 105 ? 19.075 8.709 -19.081 1.00 94.50 105 THR A N 1
ATOM 779 C CA . THR A 1 105 ? 17.938 8.168 -18.312 1.00 94.50 105 THR A CA 1
ATOM 780 C C . THR A 1 105 ? 17.894 8.655 -16.860 1.00 94.50 105 THR A C 1
ATOM 782 O O . THR A 1 105 ? 16.808 8.891 -16.336 1.00 94.50 105 THR A O 1
ATOM 785 N N . TRP A 1 106 ? 19.053 8.857 -16.217 1.00 95.00 106 TRP A N 1
ATOM 786 C CA . TRP A 1 106 ? 19.109 9.316 -14.824 1.00 95.00 106 TRP A CA 1
ATOM 787 C C . TRP A 1 106 ? 18.439 10.681 -14.626 1.00 95.00 106 TRP A C 1
ATOM 789 O O . TRP A 1 106 ? 17.860 10.906 -13.569 1.00 95.00 106 TRP A O 1
ATOM 799 N N . TYR A 1 107 ? 18.450 11.560 -15.637 1.00 96.94 107 TYR A N 1
ATOM 800 C CA . TYR A 1 107 ? 17.772 12.855 -15.572 1.00 96.94 107 TYR A CA 1
ATOM 801 C C . TYR A 1 107 ? 16.269 12.667 -15.361 1.00 96.94 107 TYR A C 1
ATOM 803 O O . TYR A 1 107 ? 15.701 13.248 -14.447 1.00 96.94 107 TYR A O 1
ATOM 811 N N . PHE A 1 108 ? 15.636 11.794 -16.149 1.00 97.31 108 PHE A N 1
ATOM 812 C CA . PHE A 1 108 ? 14.199 11.529 -16.042 1.00 97.31 108 PHE A CA 1
ATOM 813 C C . PHE A 1 108 ? 13.832 10.873 -14.709 1.00 97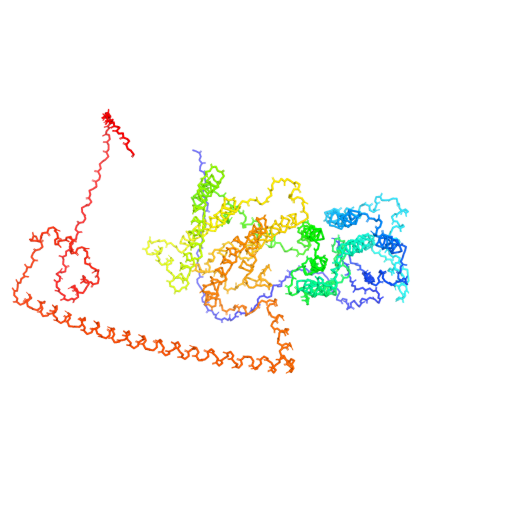.31 108 PHE A C 1
ATOM 815 O O . PHE A 1 108 ? 12.798 11.199 -14.131 1.00 97.31 108 PHE A O 1
ATOM 822 N N . VAL A 1 109 ? 14.700 9.994 -14.192 1.00 96.81 109 VAL A N 1
ATOM 823 C CA . VAL A 1 109 ? 14.531 9.401 -12.857 1.00 96.81 109 VAL A CA 1
ATOM 824 C C . VAL A 1 109 ? 14.588 10.485 -11.779 1.00 96.81 109 VAL A C 1
ATOM 826 O O . VAL A 1 109 ? 13.692 10.552 -10.945 1.00 96.81 109 VAL A O 1
ATOM 829 N N . VAL A 1 110 ? 15.598 11.359 -11.809 1.00 97.38 110 VAL A N 1
ATOM 830 C CA . VAL A 1 110 ? 15.754 12.446 -10.829 1.00 97.38 110 VAL A CA 1
ATOM 831 C C . VAL A 1 110 ? 14.606 13.448 -10.920 1.00 97.38 110 VAL A C 1
ATOM 833 O O . VAL A 1 110 ? 14.068 13.830 -9.887 1.00 97.38 110 VAL A O 1
ATOM 836 N N . THR A 1 111 ? 14.188 13.836 -12.125 1.00 97.25 111 THR A N 1
ATOM 837 C CA . THR A 1 111 ? 13.066 14.760 -12.324 1.00 97.25 111 THR A CA 1
ATOM 838 C C . THR A 1 111 ? 11.765 14.180 -11.775 1.00 97.25 111 THR A C 1
ATOM 840 O O . THR A 1 111 ? 11.061 14.875 -11.048 1.00 97.25 111 THR A O 1
ATOM 843 N N . PHE A 1 112 ? 11.463 12.905 -12.045 1.00 98.00 112 PHE A N 1
ATOM 844 C CA . PHE A 1 112 ? 10.296 12.257 -11.443 1.00 98.00 112 PHE A CA 1
ATOM 845 C C . PHE A 1 112 ? 10.406 12.194 -9.913 1.00 98.00 112 PHE A C 1
ATOM 847 O O . PHE A 1 112 ? 9.474 12.576 -9.211 1.00 98.00 112 PHE A O 1
ATOM 854 N N . LEU A 1 113 ? 11.551 11.755 -9.377 1.00 97.88 113 LEU A N 1
ATOM 855 C CA . LEU A 1 113 ? 11.747 11.657 -7.929 1.00 97.88 113 LEU A CA 1
ATOM 856 C C . LEU A 1 113 ? 11.659 13.022 -7.235 1.00 97.88 113 LEU A C 1
ATOM 858 O O . LEU A 1 113 ? 11.149 13.098 -6.120 1.00 97.88 113 LEU A O 1
ATOM 862 N N . PHE A 1 114 ? 12.101 14.098 -7.885 1.00 97.94 114 PHE A N 1
ATOM 863 C CA . PHE A 1 114 ? 11.933 15.461 -7.391 1.00 97.94 114 PHE A CA 1
ATOM 864 C C . PHE A 1 114 ? 10.450 15.799 -7.202 1.00 97.94 114 PHE A C 1
ATOM 866 O O . PHE A 1 114 ? 10.045 16.149 -6.094 1.00 97.94 114 PHE A O 1
ATOM 873 N N . TRP A 1 115 ? 9.627 15.623 -8.241 1.00 98.19 115 TRP A N 1
ATOM 874 C CA . TRP A 1 115 ? 8.190 15.899 -8.147 1.00 98.19 115 TRP A CA 1
ATOM 875 C C . TRP A 1 115 ? 7.480 14.966 -7.169 1.00 98.19 115 TRP A C 1
ATOM 877 O O . TRP A 1 115 ? 6.624 15.421 -6.412 1.00 98.19 115 TRP A O 1
ATOM 887 N N . ARG A 1 116 ? 7.911 13.705 -7.089 1.00 97.81 116 ARG A N 1
ATOM 888 C CA . ARG A 1 116 ? 7.430 12.742 -6.098 1.00 97.81 116 ARG A CA 1
ATOM 889 C C . ARG A 1 116 ? 7.692 13.202 -4.666 1.00 97.81 116 ARG A C 1
ATOM 891 O O . ARG A 1 116 ? 6.808 13.122 -3.817 1.00 97.81 116 ARG A O 1
ATOM 898 N N . VAL A 1 117 ? 8.898 13.691 -4.384 1.00 98.25 117 VAL A N 1
ATOM 899 C CA . VAL A 1 117 ? 9.255 14.230 -3.065 1.00 98.25 117 VAL A CA 1
ATOM 900 C C . VAL A 1 117 ? 8.476 15.515 -2.784 1.00 98.25 117 VAL A C 1
ATOM 902 O O . VAL A 1 117 ? 7.951 15.666 -1.682 1.00 98.25 117 VAL A O 1
ATOM 905 N N . CYS A 1 118 ? 8.322 16.411 -3.763 1.00 98.38 118 CYS A N 1
ATOM 906 C CA . CYS A 1 118 ? 7.464 17.590 -3.624 1.00 98.38 118 CYS A CA 1
ATOM 907 C C . CYS A 1 118 ? 6.015 17.213 -3.302 1.00 98.38 118 CYS A C 1
ATOM 909 O O . CYS A 1 118 ? 5.413 17.849 -2.440 1.00 98.38 118 CYS A O 1
ATOM 911 N N . TYR A 1 119 ? 5.482 16.168 -3.938 1.00 97.75 119 TYR A N 1
ATOM 912 C CA . TYR A 1 119 ? 4.150 15.653 -3.652 1.00 97.75 119 TYR A CA 1
ATOM 913 C C . TYR A 1 119 ? 4.103 15.099 -2.229 1.00 97.75 119 TYR A C 1
ATOM 915 O O . TYR A 1 119 ? 3.474 15.686 -1.360 1.00 97.75 119 TYR A O 1
ATOM 923 N N . ASN A 1 120 ? 4.788 14.004 -1.928 1.00 97.69 120 ASN A N 1
ATOM 924 C CA . ASN A 1 120 ? 4.524 13.309 -0.670 1.00 97.69 120 ASN A CA 1
ATOM 925 C C . ASN A 1 120 ? 5.169 13.976 0.553 1.00 97.69 120 ASN A C 1
ATOM 927 O O . ASN A 1 120 ? 4.563 14.019 1.619 1.00 97.69 120 ASN A O 1
ATOM 931 N N . VAL A 1 121 ? 6.376 14.527 0.420 1.00 97.44 121 VAL A N 1
ATOM 932 C CA . VAL A 1 121 ? 7.081 15.172 1.540 1.00 97.44 121 VAL A CA 1
ATOM 933 C C . VAL A 1 121 ? 6.771 16.665 1.596 1.00 97.44 121 VAL A C 1
ATOM 935 O O . VAL A 1 121 ? 6.493 17.187 2.672 1.00 97.44 121 VAL A O 1
ATOM 938 N N . GLY A 1 122 ? 6.792 17.356 0.454 1.00 97.50 122 GLY A N 1
ATOM 939 C CA . GLY A 1 122 ? 6.549 18.800 0.380 1.00 97.50 122 GLY A CA 1
ATOM 940 C C . GLY A 1 122 ? 5.121 19.178 0.776 1.00 97.50 122 GLY A C 1
ATOM 941 O O . GLY A 1 122 ? 4.933 19.917 1.744 1.00 97.50 122 GLY A O 1
ATOM 942 N N . ILE A 1 123 ? 4.115 18.631 0.082 1.00 98.06 123 ILE A N 1
ATOM 943 C CA . ILE A 1 123 ? 2.704 18.849 0.444 1.00 98.06 123 ILE A CA 1
ATOM 944 C C . ILE A 1 123 ? 2.435 18.293 1.845 1.00 98.06 123 ILE A C 1
ATOM 946 O O . ILE A 1 123 ? 1.822 18.981 2.658 1.00 98.06 123 ILE A O 1
ATOM 950 N N . GLY A 1 124 ? 2.968 17.110 2.171 1.00 97.31 124 GLY A N 1
ATOM 951 C CA . GLY A 1 124 ? 2.838 16.517 3.504 1.00 97.31 124 GLY A CA 1
ATOM 952 C C . GLY A 1 124 ? 3.314 17.440 4.629 1.00 97.31 124 GLY A C 1
ATOM 953 O O . GLY A 1 124 ? 2.627 17.594 5.638 1.00 97.31 124 GLY A O 1
ATOM 954 N N . TYR A 1 125 ? 4.449 18.118 4.446 1.00 97.00 125 TYR A N 1
ATOM 955 C CA . TYR A 1 125 ? 4.956 19.107 5.396 1.00 97.00 125 TYR A CA 1
ATOM 956 C C . TYR A 1 125 ? 4.015 20.311 5.535 1.00 97.00 125 TYR A C 1
ATOM 958 O O . TYR A 1 125 ? 3.697 20.697 6.661 1.00 97.00 125 TYR A O 1
ATOM 966 N N . ILE A 1 126 ? 3.542 20.878 4.419 1.00 97.62 126 ILE A N 1
ATOM 967 C CA . ILE A 1 126 ? 2.614 22.021 4.426 1.00 97.62 126 ILE A CA 1
ATOM 968 C C . ILE A 1 126 ? 1.329 21.659 5.177 1.00 97.62 126 ILE A C 1
ATOM 970 O O . ILE A 1 126 ? 0.946 22.355 6.118 1.00 97.62 126 ILE A O 1
ATOM 974 N N . LEU A 1 127 ? 0.713 20.531 4.818 1.00 97.88 127 LEU A N 1
ATOM 975 C CA . LEU A 1 127 ? -0.510 20.029 5.438 1.00 97.88 127 LEU A CA 1
ATOM 976 C C . LEU A 1 127 ? -0.313 19.736 6.927 1.00 97.88 127 LEU A C 1
ATOM 978 O O . LEU A 1 127 ? -1.139 20.113 7.757 1.00 97.88 127 LEU A O 1
ATOM 982 N N . ARG A 1 128 ? 0.818 19.136 7.313 1.00 96.12 128 ARG A N 1
ATOM 983 C CA . ARG A 1 128 ? 1.119 18.876 8.726 1.00 96.12 128 ARG A CA 1
ATOM 984 C C . ARG A 1 128 ? 1.215 20.163 9.541 1.00 96.12 128 ARG A C 1
ATOM 986 O O . ARG A 1 128 ? 0.731 20.192 10.672 1.00 96.12 128 ARG A O 1
ATOM 993 N N . GLN A 1 129 ? 1.840 21.206 8.996 1.00 96.12 129 GLN A N 1
ATOM 994 C CA . GLN A 1 129 ? 1.932 22.509 9.659 1.00 96.12 129 GLN A CA 1
ATOM 995 C C . GLN A 1 129 ? 0.570 23.201 9.736 1.00 96.12 129 GLN A C 1
ATOM 997 O O . GLN A 1 129 ? 0.231 23.772 10.775 1.00 96.12 129 GLN A O 1
ATOM 1002 N N . GLN A 1 130 ? -0.229 23.106 8.671 1.00 96.31 130 GLN A N 1
ATOM 1003 C CA . GLN A 1 130 ? -1.590 23.630 8.646 1.00 96.31 130 GLN A CA 1
ATOM 1004 C C . GLN A 1 130 ? -2.471 22.946 9.700 1.00 96.31 130 GLN A C 1
ATOM 1006 O O . GLN A 1 130 ? -3.060 23.619 10.539 1.00 96.31 130 GLN A O 1
ATOM 1011 N N . SER A 1 131 ? -2.457 21.612 9.757 1.00 95.00 131 SER A N 1
ATOM 1012 C CA . SER A 1 131 ? -3.255 20.827 10.705 1.00 95.00 131 SER A CA 1
ATOM 1013 C C . SER A 1 131 ? -2.925 21.080 12.179 1.00 95.00 131 SER A C 1
ATOM 1015 O O . SER A 1 131 ? -3.784 20.819 13.032 1.00 95.00 131 SER A O 1
ATOM 1017 N N . ARG A 1 132 ? -1.680 21.439 12.514 1.00 92.56 132 ARG A N 1
ATOM 1018 C CA . ARG A 1 132 ? -1.260 21.644 13.909 1.00 92.56 132 ARG A CA 1
ATOM 1019 C C . ARG A 1 132 ? -1.617 23.042 14.381 1.00 92.56 132 ARG A C 1
ATOM 1021 O O . ARG A 1 132 ? -2.380 23.166 15.331 1.00 92.56 132 ARG A O 1
ATOM 1028 N N . ASP A 1 133 ? -1.096 24.042 13.675 1.00 91.12 133 ASP A N 1
ATOM 1029 C CA . ASP A 1 133 ? -1.035 25.421 14.155 1.00 91.12 133 ASP A CA 1
ATOM 1030 C C . ASP A 1 133 ? -1.314 26.435 13.024 1.00 91.12 133 ASP A C 1
ATOM 1032 O O . ASP A 1 133 ? -0.692 27.504 12.998 1.00 91.12 133 ASP A O 1
ATOM 1036 N N . PHE A 1 134 ? -2.150 26.083 12.037 1.00 94.12 134 PHE A N 1
ATOM 1037 C CA . PHE A 1 134 ? -2.489 26.943 10.887 1.00 94.12 134 PHE A CA 1
ATOM 1038 C C . PHE A 1 134 ? -1.241 27.518 10.193 1.00 94.12 134 PHE A C 1
ATOM 1040 O O . PHE A 1 134 ? -1.136 28.708 9.888 1.00 94.12 134 PHE A O 1
ATOM 1047 N N . GLY A 1 135 ? -0.199 26.688 10.060 1.00 93.62 135 GLY A N 1
ATOM 1048 C CA . GLY A 1 135 ? 1.133 27.142 9.664 1.00 93.62 135 GLY A CA 1
ATOM 1049 C C . GLY A 1 135 ? 1.195 27.746 8.261 1.00 93.62 135 GLY A C 1
ATOM 1050 O O . GLY A 1 135 ? 1.981 28.668 8.046 1.00 93.62 135 GLY A O 1
ATOM 1051 N N . PHE A 1 136 ? 0.366 27.276 7.324 1.00 96.31 136 PHE A N 1
ATOM 1052 C CA . PHE A 1 136 ? 0.325 27.840 5.975 1.00 96.31 136 PHE A CA 1
ATOM 1053 C C . PHE A 1 136 ? -0.358 29.211 5.962 1.00 96.31 136 PHE A C 1
ATOM 1055 O O . PHE A 1 136 ? 0.152 30.138 5.333 1.00 96.31 136 PHE A O 1
ATOM 1062 N N . ASP A 1 137 ? -1.435 29.382 6.734 1.00 94.06 137 ASP A N 1
ATOM 1063 C CA . ASP A 1 137 ? -2.073 30.691 6.912 1.00 94.06 137 ASP A CA 1
ATOM 1064 C C . ASP A 1 137 ? -1.098 31.703 7.511 1.00 94.06 137 ASP A C 1
ATOM 1066 O O . ASP A 1 137 ? -0.898 32.781 6.950 1.00 94.06 137 ASP A O 1
ATOM 1070 N N . ARG A 1 138 ? -0.395 31.317 8.584 1.00 94.69 138 ARG A N 1
ATOM 1071 C CA . ARG A 1 138 ? 0.633 32.163 9.206 1.00 94.69 138 ARG A CA 1
ATOM 1072 C C . ARG A 1 138 ? 1.766 32.514 8.246 1.00 94.69 138 ARG A C 1
ATOM 1074 O O . ARG A 1 138 ? 2.278 33.630 8.296 1.00 94.69 138 ARG A O 1
ATOM 1081 N N . PHE A 1 139 ? 2.166 31.580 7.383 1.00 95.50 139 PHE A N 1
ATOM 1082 C CA . PHE A 1 139 ? 3.151 31.854 6.340 1.00 95.50 139 PHE A CA 1
ATOM 1083 C C . PHE A 1 139 ? 2.647 32.932 5.374 1.00 95.50 139 PHE A C 1
ATOM 1085 O O . PHE A 1 139 ? 3.379 33.888 5.118 1.00 95.50 139 PHE A O 1
ATOM 1092 N N . LEU A 1 140 ? 1.406 32.826 4.885 1.00 95.56 140 LEU A N 1
ATOM 1093 C CA . LEU A 1 140 ? 0.823 33.826 3.987 1.00 95.56 140 LEU A CA 1
ATOM 1094 C C . LEU A 1 140 ? 0.679 35.195 4.658 1.00 95.56 140 LEU A C 1
ATOM 1096 O O . LEU A 1 140 ? 1.003 36.207 4.038 1.00 95.56 140 LEU A O 1
ATOM 1100 N N . ASP A 1 141 ? 0.242 35.246 5.916 1.00 93.06 141 ASP A N 1
ATOM 1101 C CA . ASP A 1 141 ? 0.103 36.508 6.655 1.00 93.06 141 ASP A CA 1
ATOM 1102 C C . ASP A 1 141 ? 1.451 37.172 6.957 1.00 93.06 141 ASP A C 1
ATOM 1104 O O . ASP A 1 141 ? 1.527 38.393 7.075 1.00 93.06 141 ASP A O 1
ATOM 1108 N N . GLY A 1 142 ? 2.519 36.376 7.073 1.00 94.31 142 GLY A N 1
ATOM 1109 C CA . GLY A 1 142 ? 3.883 36.867 7.257 1.00 94.31 142 GLY A CA 1
ATOM 1110 C C . GLY A 1 142 ? 4.500 37.484 5.997 1.00 94.31 142 GLY A C 1
ATOM 1111 O O . GLY A 1 142 ? 5.530 38.157 6.088 1.00 94.31 142 GLY A O 1
ATOM 1112 N N . LEU A 1 143 ? 3.902 37.278 4.818 1.00 95.12 143 LEU A N 1
ATOM 1113 C CA . LEU A 1 143 ? 4.343 37.922 3.581 1.00 95.12 143 LEU A CA 1
ATOM 1114 C C . LEU A 1 143 ? 4.016 39.419 3.603 1.00 95.12 143 LEU A C 1
ATOM 1116 O O . LEU A 1 143 ? 3.070 39.867 4.250 1.00 95.12 143 LEU A O 1
ATOM 1120 N N . ARG A 1 144 ? 4.766 40.221 2.830 1.00 95.75 144 ARG A N 1
ATOM 1121 C CA . ARG A 1 144 ? 4.393 41.636 2.656 1.00 95.75 144 ARG A CA 1
ATOM 1122 C C . ARG A 1 144 ? 2.962 41.717 2.098 1.00 95.75 144 ARG A C 1
ATOM 1124 O O . ARG A 1 144 ? 2.643 40.923 1.208 1.00 95.75 144 ARG A O 1
ATOM 1131 N N . PRO A 1 145 ? 2.142 42.695 2.527 1.00 93.88 145 PRO A N 1
ATOM 1132 C CA . PRO A 1 145 ? 0.733 42.782 2.132 1.00 93.88 145 PRO A CA 1
ATOM 1133 C C . PRO A 1 145 ? 0.506 42.732 0.616 1.00 93.88 145 PRO A C 1
ATOM 1135 O O . PRO A 1 145 ? -0.397 42.047 0.147 1.00 93.88 145 PRO A O 1
ATOM 1138 N N . GLU A 1 146 ? 1.373 43.392 -0.157 1.00 94.94 146 GLU A N 1
ATOM 1139 C CA . GLU A 1 146 ? 1.328 43.400 -1.624 1.00 94.94 146 GLU A CA 1
ATOM 1140 C C . GLU A 1 146 ? 1.527 42.000 -2.229 1.00 94.94 146 GLU A C 1
ATOM 1142 O O . GLU A 1 146 ? 0.799 41.611 -3.141 1.00 94.94 146 GLU A O 1
ATOM 1147 N N . TRP A 1 147 ? 2.474 41.218 -1.695 1.00 92.81 147 TRP A N 1
ATOM 1148 C CA . TRP A 1 147 ? 2.749 39.854 -2.154 1.00 92.81 147 TRP A CA 1
ATOM 1149 C C . TRP A 1 147 ? 1.638 38.884 -1.753 1.00 92.81 147 TRP A C 1
ATOM 1151 O O . TRP A 1 147 ? 1.229 38.066 -2.573 1.00 92.81 147 TRP A O 1
ATOM 1161 N N . ASN A 1 148 ? 1.114 39.000 -0.529 1.00 93.00 148 ASN A N 1
ATOM 1162 C CA . ASN A 1 148 ? -0.010 38.185 -0.066 1.00 93.00 148 ASN A CA 1
ATOM 1163 C C . ASN A 1 148 ? -1.257 38.428 -0.940 1.00 93.00 148 ASN A C 1
ATOM 1165 O O . ASN A 1 148 ? -1.840 37.488 -1.483 1.00 93.00 148 ASN A O 1
ATOM 1169 N N . ALA A 1 149 ? -1.601 39.700 -1.176 1.00 92.19 149 ALA A N 1
ATOM 1170 C CA . ALA A 1 149 ? -2.714 40.080 -2.043 1.00 92.19 149 ALA A CA 1
ATOM 1171 C C . ALA A 1 149 ? -2.515 39.607 -3.492 1.00 92.19 149 ALA A C 1
ATOM 1173 O O . ALA A 1 149 ? -3.457 39.121 -4.119 1.00 92.19 149 ALA A O 1
ATOM 1174 N N . LEU A 1 150 ? -1.292 39.711 -4.028 1.00 93.00 150 LEU A N 1
ATOM 1175 C CA . LEU A 1 150 ? -0.976 39.235 -5.373 1.00 93.00 150 LEU A CA 1
ATOM 1176 C C . LEU A 1 150 ? -1.153 37.716 -5.497 1.00 93.00 150 LEU A C 1
ATOM 1178 O O . LEU A 1 150 ? -1.794 37.268 -6.444 1.00 93.00 150 LEU A O 1
ATOM 1182 N N . LEU A 1 151 ? -0.627 36.929 -4.554 1.00 93.31 151 LEU A N 1
ATOM 1183 C CA . LEU A 1 151 ? -0.738 35.466 -4.576 1.00 93.31 151 LEU A CA 1
ATOM 1184 C C . LEU A 1 151 ? -2.194 35.005 -4.488 1.00 93.31 151 LEU A C 1
ATOM 1186 O O . LEU A 1 151 ? -2.630 34.204 -5.315 1.00 93.31 151 LEU A O 1
ATOM 1190 N N . ARG A 1 152 ? -2.967 35.559 -3.546 1.00 92.81 152 ARG A N 1
ATOM 1191 C CA . ARG A 1 152 ? -4.400 35.257 -3.394 1.00 92.81 152 ARG A CA 1
ATOM 1192 C C . ARG A 1 152 ? -5.186 35.634 -4.643 1.00 92.81 152 ARG A C 1
ATOM 1194 O O . ARG A 1 152 ? -6.011 34.852 -5.113 1.00 92.81 152 ARG A O 1
ATOM 1201 N N . LYS A 1 153 ? -4.880 36.784 -5.252 1.00 91.19 153 LYS A N 1
ATOM 1202 C CA . LYS A 1 153 ? -5.493 37.202 -6.518 1.00 91.19 153 LYS A CA 1
ATOM 1203 C C . LYS A 1 153 ? -5.145 36.250 -7.661 1.00 91.19 153 LYS A C 1
ATOM 1205 O O . LYS A 1 153 ? -6.033 35.877 -8.421 1.00 91.19 153 LYS A O 1
ATOM 1210 N N . ILE A 1 154 ? -3.879 35.848 -7.795 1.00 92.50 154 ILE A N 1
ATOM 1211 C CA . ILE A 1 154 ? -3.446 34.886 -8.818 1.00 92.50 154 ILE A CA 1
ATOM 1212 C C . ILE A 1 154 ? -4.205 33.565 -8.653 1.00 92.50 154 ILE A C 1
ATOM 1214 O O . ILE A 1 154 ? -4.753 33.070 -9.635 1.00 92.50 154 ILE A O 1
ATOM 1218 N N . ALA A 1 155 ? -4.291 33.048 -7.427 1.00 91.56 155 ALA A N 1
ATOM 1219 C CA . ALA A 1 155 ? -4.927 31.769 -7.125 1.00 91.56 155 ALA A CA 1
ATOM 1220 C C . ALA A 1 155 ? -6.455 31.769 -7.308 1.00 91.56 155 ALA A C 1
ATOM 1222 O O . ALA A 1 155 ? -7.030 30.754 -7.684 1.00 91.56 155 ALA A O 1
ATOM 1223 N N . THR A 1 156 ? -7.122 32.901 -7.077 1.00 91.19 156 THR A N 1
ATOM 1224 C CA . THR A 1 156 ? -8.590 33.014 -7.186 1.00 91.19 156 THR A CA 1
ATOM 1225 C C . THR A 1 156 ? -9.073 33.490 -8.556 1.00 91.19 156 THR A C 1
ATOM 1227 O O . THR A 1 156 ? -10.268 33.447 -8.833 1.00 91.19 156 THR A O 1
ATOM 1230 N N . THR A 1 157 ? -8.174 33.915 -9.451 1.00 89.56 157 THR A N 1
ATOM 1231 C CA . THR A 1 157 ? -8.538 34.522 -10.745 1.00 89.56 157 THR A CA 1
ATOM 1232 C C . THR A 1 157 ? -9.459 33.633 -11.592 1.00 89.56 157 THR A C 1
ATOM 1234 O O . THR A 1 157 ? -10.396 34.146 -12.207 1.00 89.56 157 THR A O 1
ATOM 1237 N N . SER A 1 158 ? -9.198 32.326 -11.660 1.00 86.19 158 SER A N 1
ATOM 1238 C CA . SER A 1 158 ? -9.996 31.379 -12.451 1.00 86.19 158 SER A CA 1
ATOM 1239 C C . SER A 1 158 ? -11.422 31.239 -11.902 1.00 86.19 158 SER A C 1
ATOM 1241 O O . SER A 1 158 ? -12.387 31.306 -12.667 1.00 86.19 158 SER A O 1
ATOM 1243 N N . ILE A 1 159 ? -11.568 31.177 -10.577 1.00 87.94 159 ILE A N 1
ATOM 1244 C CA . ILE A 1 159 ? -12.864 31.113 -9.885 1.00 87.94 159 ILE A CA 1
ATOM 1245 C C . ILE A 1 159 ? -13.630 32.427 -10.007 1.00 87.94 159 ILE A C 1
ATOM 1247 O O . ILE A 1 159 ? -14.806 32.414 -10.362 1.00 87.94 159 ILE A O 1
ATOM 1251 N N . SER A 1 160 ? -12.972 33.570 -9.805 1.00 86.31 160 SER A N 1
ATOM 1252 C CA . SER A 1 160 ? -13.605 34.885 -9.959 1.00 86.31 160 SER A CA 1
ATOM 1253 C C . SER A 1 160 ? -14.215 35.053 -11.349 1.00 86.31 160 SER A C 1
ATOM 1255 O O . SER A 1 160 ? -15.350 35.501 -11.473 1.00 86.31 160 SER A O 1
ATOM 1257 N N . ARG A 1 161 ? -13.514 34.621 -12.407 1.00 85.38 161 ARG A N 1
ATOM 1258 C CA . ARG A 1 161 ? -14.059 34.650 -13.774 1.00 85.38 161 ARG A CA 1
ATOM 1259 C C . ARG A 1 161 ? -15.230 33.687 -13.978 1.00 85.38 161 ARG A C 1
ATOM 1261 O O . ARG A 1 161 ? -16.116 33.995 -14.772 1.00 85.38 161 ARG A O 1
ATOM 1268 N N . LYS A 1 162 ? -15.231 32.518 -13.324 1.00 86.31 162 LYS A N 1
ATOM 1269 C CA . LYS A 1 162 ? -16.367 31.577 -13.362 1.00 86.31 162 LYS A CA 1
ATOM 1270 C C . LYS A 1 162 ? -17.594 32.210 -12.702 1.00 86.31 162 LYS A C 1
ATOM 1272 O O . LYS A 1 162 ? -18.647 32.252 -13.328 1.00 86.31 162 LYS A O 1
ATOM 1277 N N . LEU A 1 163 ? -17.426 32.798 -11.519 1.00 86.69 163 LEU A N 1
ATOM 1278 C CA . LEU A 1 163 ? -18.492 33.494 -10.793 1.00 86.69 163 LEU A CA 1
ATOM 1279 C C . LEU A 1 163 ? -19.030 34.720 -11.541 1.00 86.69 163 LEU A C 1
ATOM 1281 O O . LEU A 1 163 ? -20.234 34.958 -11.573 1.00 86.69 163 LEU A O 1
ATOM 1285 N N . GLU A 1 164 ? -18.169 35.480 -12.218 1.00 86.00 164 GLU A N 1
ATOM 1286 C CA . GLU A 1 164 ? -18.618 36.581 -13.078 1.00 86.00 164 GLU A CA 1
ATOM 1287 C C . GLU A 1 164 ? -19.553 36.097 -14.195 1.00 86.00 164 GLU A C 1
ATOM 1289 O O . GLU A 1 164 ? -20.544 36.764 -14.496 1.00 86.00 164 GLU A O 1
ATOM 1294 N N . LYS A 1 165 ? -19.278 34.923 -14.780 1.00 84.50 165 LYS A N 1
ATOM 1295 C CA . LYS A 1 165 ? -20.139 34.314 -15.807 1.00 84.50 165 LYS A CA 1
ATOM 1296 C C . LYS A 1 165 ? -21.465 33.802 -15.240 1.00 84.50 165 LYS A C 1
ATOM 1298 O O . LYS A 1 165 ? -22.439 33.766 -15.985 1.00 84.50 165 LYS A O 1
ATOM 1303 N N . THR A 1 166 ? -21.526 33.441 -13.957 1.00 83.62 166 THR A N 1
ATOM 1304 C CA . THR A 1 166 ? -22.767 33.025 -13.277 1.00 83.62 166 THR A CA 1
ATOM 1305 C C . THR A 1 166 ? -23.545 34.195 -12.663 1.00 83.62 166 THR A C 1
ATOM 1307 O O . THR A 1 166 ? -24.548 33.976 -11.988 1.00 83.62 166 THR A O 1
ATOM 1310 N N . GLY A 1 167 ? -23.122 35.442 -12.909 1.00 81.81 167 GLY A N 1
ATOM 1311 C CA . GLY A 1 167 ? -23.805 36.656 -12.445 1.00 81.81 167 GLY A CA 1
ATOM 1312 C C . GLY A 1 167 ? -23.329 37.188 -11.087 1.00 81.81 167 GLY A C 1
ATOM 1313 O O . GLY A 1 167 ? -23.831 38.211 -10.629 1.00 81.81 167 GLY A O 1
ATOM 1314 N N . GLN A 1 168 ? -22.329 36.558 -10.467 1.00 83.44 168 GLN A N 1
ATOM 1315 C CA . GLN A 1 168 ? -21.783 36.893 -9.144 1.00 83.44 168 GLN A CA 1
ATOM 1316 C C . GLN A 1 168 ? -20.529 37.781 -9.256 1.00 83.44 168 GLN A C 1
ATOM 1318 O O . GLN A 1 168 ? -19.434 37.440 -8.802 1.00 83.44 168 GLN A O 1
ATOM 1323 N N . LYS A 1 169 ? -20.660 38.936 -9.919 1.00 82.56 169 LYS A N 1
ATOM 1324 C CA . LYS A 1 169 ? -19.524 39.837 -10.172 1.00 82.56 169 LYS A CA 1
ATOM 1325 C C . LYS A 1 169 ? -19.039 40.515 -8.886 1.00 82.56 169 LYS A C 1
ATOM 1327 O O . LYS A 1 169 ? -19.810 41.179 -8.203 1.00 82.56 169 LYS A O 1
ATOM 1332 N N . GLY A 1 170 ? -17.736 40.424 -8.610 1.00 79.88 170 GLY A N 1
ATOM 1333 C CA . GLY A 1 170 ? -17.116 41.062 -7.442 1.00 79.88 170 GLY A CA 1
ATOM 1334 C C . GLY A 1 170 ? -17.328 40.317 -6.120 1.00 79.88 170 GLY A C 1
ATOM 1335 O O . GLY A 1 170 ? -17.226 40.939 -5.061 1.00 79.88 170 GLY A O 1
ATOM 1336 N N . ALA A 1 171 ? -17.622 39.013 -6.176 1.00 80.94 171 ALA A N 1
ATOM 1337 C CA . ALA A 1 171 ? -17.710 38.156 -4.998 1.00 80.94 171 ALA A CA 1
ATOM 1338 C C . ALA A 1 171 ? -16.440 38.261 -4.131 1.00 80.94 171 ALA A C 1
ATOM 1340 O O . ALA A 1 171 ? -15.318 38.270 -4.645 1.00 80.94 171 ALA A O 1
ATOM 1341 N N . LYS A 1 172 ? -16.632 38.361 -2.812 1.00 84.94 172 LYS A N 1
ATOM 1342 C CA . LYS A 1 172 ? -15.549 38.331 -1.824 1.00 84.94 172 LYS A CA 1
ATOM 1343 C C . LYS A 1 172 ? -15.443 36.929 -1.251 1.00 84.94 172 LYS A C 1
ATOM 1345 O O . LYS A 1 172 ? -16.463 36.318 -0.946 1.00 84.94 172 LYS A O 1
ATOM 1350 N N . PHE A 1 173 ? -14.219 36.457 -1.081 1.00 87.69 173 PHE A N 1
ATOM 1351 C CA . PHE A 1 173 ? -13.943 35.132 -0.550 1.00 87.69 173 PHE A CA 1
ATOM 1352 C C . PHE A 1 173 ? -13.550 35.199 0.924 1.00 87.69 173 PHE A C 1
ATOM 1354 O O . PHE A 1 173 ? -12.981 36.197 1.373 1.00 87.69 173 PHE A O 1
ATOM 1361 N N . ASP A 1 174 ? -13.847 34.134 1.670 1.00 91.38 174 ASP A N 1
ATOM 1362 C CA . ASP A 1 174 ? -13.316 33.985 3.023 1.00 91.38 174 ASP A CA 1
ATOM 1363 C C . ASP A 1 174 ? -11.793 33.767 2.977 1.00 91.38 174 ASP A C 1
ATOM 1365 O O . ASP A 1 174 ? -11.243 33.196 2.028 1.00 91.38 174 ASP A O 1
ATOM 1369 N N . ARG A 1 175 ? -11.102 34.225 4.023 1.00 91.25 175 ARG A N 1
ATOM 1370 C CA . ARG A 1 175 ? -9.645 34.135 4.147 1.00 91.25 175 ARG A CA 1
ATOM 1371 C C . ARG A 1 175 ? -9.138 32.694 4.089 1.00 91.25 175 ARG A C 1
ATOM 1373 O O . ARG A 1 175 ? -8.071 32.483 3.499 1.00 91.25 175 ARG A O 1
ATOM 1380 N N . GLU A 1 176 ? -9.856 31.741 4.684 1.00 91.75 176 GLU A N 1
ATOM 1381 C CA . GLU A 1 176 ? -9.479 30.322 4.670 1.00 91.75 176 GLU A CA 1
ATOM 1382 C C . GLU A 1 176 ? -9.635 29.730 3.268 1.00 91.75 176 GLU A C 1
ATOM 1384 O O . GLU A 1 176 ? -8.733 29.045 2.791 1.00 91.75 176 GLU A O 1
ATOM 1389 N N . PHE A 1 177 ? -10.706 30.090 2.554 1.00 93.94 177 PHE A N 1
ATOM 1390 C CA . PHE A 1 177 ? -10.901 29.679 1.164 1.00 93.94 177 PHE A CA 1
ATOM 1391 C C . PHE A 1 177 ? -9.808 30.223 0.240 1.00 93.94 177 PHE A C 1
ATOM 1393 O O . PHE A 1 177 ? -9.225 29.483 -0.546 1.00 93.94 177 PHE A O 1
ATOM 1400 N N . GLU A 1 178 ? -9.480 31.512 0.340 1.00 94.19 178 GLU A N 1
ATOM 1401 C CA . GLU A 1 178 ? -8.397 32.103 -0.452 1.00 94.19 178 GLU A CA 1
ATOM 1402 C C . GLU A 1 178 ? -7.036 31.458 -0.158 1.00 94.19 178 GLU A C 1
ATOM 1404 O O . GLU A 1 178 ? -6.223 31.289 -1.067 1.00 94.19 178 GLU A O 1
ATOM 1409 N N . SER A 1 179 ? -6.783 31.099 1.103 1.00 95.56 179 SER A N 1
ATOM 1410 C CA . SER A 1 179 ? -5.563 30.401 1.511 1.00 95.56 179 SER A CA 1
ATOM 1411 C C . SER A 1 179 ? -5.499 28.999 0.907 1.00 95.56 179 SER A C 1
ATOM 1413 O O . SER A 1 179 ? -4.509 28.645 0.258 1.00 95.56 179 SER A O 1
ATOM 1415 N N . TRP A 1 180 ? -6.598 28.248 1.013 1.00 96.19 180 TRP A N 1
ATOM 1416 C CA . TRP A 1 180 ? -6.746 26.951 0.366 1.00 96.19 180 TRP A CA 1
ATOM 1417 C C . TRP A 1 180 ? -6.556 27.050 -1.151 1.00 96.19 180 TRP A C 1
ATOM 1419 O O . TRP A 1 180 ? -5.863 26.220 -1.727 1.00 96.19 180 TRP A O 1
ATOM 1429 N N . MET A 1 181 ? -7.047 28.104 -1.807 1.00 94.81 181 MET A N 1
ATOM 1430 C CA . MET A 1 181 ? -6.839 28.309 -3.245 1.00 94.81 181 MET A CA 1
ATOM 1431 C C . MET A 1 181 ? -5.367 28.495 -3.626 1.00 94.81 181 MET A C 1
ATOM 1433 O O . MET A 1 181 ? -4.930 27.980 -4.661 1.00 94.81 181 MET A O 1
ATOM 1437 N N . VAL A 1 182 ? -4.574 29.190 -2.803 1.00 96.00 182 VAL A N 1
ATOM 1438 C CA . VAL A 1 182 ? -3.120 29.302 -3.025 1.00 96.00 182 VAL A CA 1
ATOM 1439 C C . VAL A 1 182 ? -2.457 27.932 -2.885 1.00 96.00 182 VAL A C 1
ATOM 1441 O O . VAL A 1 182 ? -1.656 27.544 -3.739 1.00 96.00 182 VAL A O 1
ATOM 1444 N N . PHE A 1 183 ? -2.815 27.172 -1.850 1.00 96.88 183 PHE A N 1
ATOM 1445 C CA . PHE A 1 183 ? -2.325 25.807 -1.663 1.00 96.88 183 PHE A CA 1
ATOM 1446 C C . PHE A 1 183 ? -2.737 24.869 -2.808 1.00 96.88 183 PHE A C 1
ATOM 1448 O O . PHE A 1 183 ? -1.915 24.100 -3.311 1.00 96.88 183 PHE A O 1
ATOM 1455 N N . ARG A 1 184 ? -3.986 24.964 -3.268 1.00 94.81 184 ARG A N 1
ATOM 1456 C CA . ARG A 1 184 ? -4.529 24.2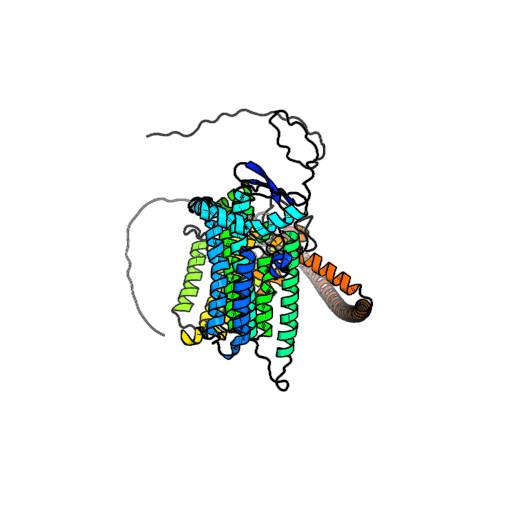02 -4.392 1.00 94.81 184 ARG A CA 1
ATOM 1457 C C . ARG A 1 184 ? -3.728 24.463 -5.659 1.00 94.81 184 ARG A C 1
ATOM 1459 O O . ARG A 1 184 ? -3.339 23.512 -6.325 1.00 94.81 184 ARG A O 1
ATOM 1466 N N . LEU A 1 185 ? -3.392 25.719 -5.964 1.00 93.75 185 LEU A N 1
ATOM 1467 C CA . LEU A 1 185 ? -2.554 26.053 -7.119 1.00 93.75 185 LEU A CA 1
ATOM 1468 C C . LEU A 1 185 ? -1.155 25.410 -7.035 1.00 93.75 185 LEU A C 1
ATOM 1470 O O . LEU A 1 185 ? -0.673 24.857 -8.026 1.00 93.75 185 LEU A O 1
ATOM 1474 N N . ILE A 1 186 ? -0.521 25.443 -5.856 1.00 95.56 186 ILE A N 1
ATOM 1475 C CA . ILE A 1 186 ? 0.767 24.769 -5.607 1.00 95.56 186 ILE A CA 1
ATOM 1476 C C . ILE A 1 186 ? 0.625 23.259 -5.832 1.00 95.56 186 ILE A C 1
ATOM 1478 O O . ILE A 1 186 ? 1.441 22.650 -6.526 1.00 95.56 186 ILE A O 1
ATOM 1482 N N . SER A 1 187 ? -0.434 22.663 -5.291 1.00 95.81 187 SER A N 1
ATOM 1483 C CA . SER A 1 187 ? -0.719 21.236 -5.426 1.00 95.81 187 SER A CA 1
ATOM 1484 C C . SER A 1 187 ? -0.973 20.846 -6.881 1.00 95.81 187 SER A C 1
ATOM 1486 O O . SER A 1 187 ? -0.395 19.874 -7.352 1.00 95.81 187 SER A O 1
ATOM 1488 N N . THR A 1 188 ? -1.736 21.630 -7.647 1.00 93.94 188 THR A N 1
ATOM 1489 C CA . THR A 1 188 ? -1.969 21.394 -9.082 1.00 93.94 188 THR A CA 1
ATOM 1490 C C . THR A 1 188 ? -0.667 21.386 -9.871 1.00 93.94 188 THR A C 1
ATOM 1492 O O . THR A 1 188 ? -0.470 20.524 -10.732 1.00 93.94 188 THR A O 1
ATOM 1495 N N . MET A 1 189 ? 0.253 22.306 -9.567 1.00 94.50 189 MET A N 1
ATOM 1496 C CA . MET A 1 189 ? 1.584 22.303 -10.170 1.00 94.50 189 MET A CA 1
ATOM 1497 C C . MET A 1 189 ? 2.319 20.996 -9.860 1.00 94.50 189 MET A C 1
ATOM 1499 O O . MET A 1 189 ? 2.807 20.337 -10.771 1.00 94.50 189 MET A O 1
ATOM 1503 N N . ILE A 1 190 ? 2.371 20.600 -8.590 1.00 97.25 190 ILE A N 1
ATOM 1504 C CA . ILE A 1 190 ? 3.122 19.422 -8.152 1.00 97.25 190 ILE A CA 1
ATOM 1505 C C . ILE A 1 190 ? 2.518 18.127 -8.713 1.00 97.25 190 ILE A C 1
ATOM 1507 O O . ILE A 1 190 ? 3.243 17.340 -9.315 1.00 97.25 190 ILE A O 1
ATOM 1511 N N . LEU A 1 191 ? 1.208 17.916 -8.562 1.00 94.44 191 LEU A N 1
ATOM 1512 C CA . LEU A 1 191 ? 0.520 16.687 -8.969 1.00 94.44 191 LEU A CA 1
ATOM 1513 C C . LEU A 1 191 ? 0.559 16.484 -10.489 1.00 94.44 191 LEU A C 1
ATOM 1515 O O . LEU A 1 191 ? 0.809 15.370 -10.953 1.00 94.44 191 LEU A O 1
ATOM 1519 N N . SER A 1 192 ? 0.346 17.548 -11.274 1.00 94.31 192 SER A N 1
ATOM 1520 C CA . SER A 1 192 ? 0.389 17.442 -12.739 1.00 94.31 192 SER A CA 1
ATOM 1521 C C . SER A 1 192 ? 1.790 17.089 -13.243 1.00 94.31 192 SER A C 1
ATOM 1523 O O . SER A 1 192 ? 1.930 16.192 -14.076 1.00 94.31 192 SER A O 1
ATOM 1525 N N . ASN A 1 193 ? 2.828 17.712 -12.680 1.00 96.00 193 ASN A N 1
ATOM 1526 C CA . ASN A 1 193 ? 4.210 17.424 -13.050 1.00 96.00 193 ASN A CA 1
ATOM 1527 C C . ASN A 1 193 ? 4.683 16.052 -12.547 1.00 96.00 193 ASN A C 1
ATOM 1529 O O . ASN A 1 193 ? 5.405 15.364 -13.268 1.00 96.00 193 ASN A O 1
ATOM 1533 N N . ASP A 1 194 ? 4.264 15.611 -11.360 1.00 96.44 194 ASP A N 1
ATOM 1534 C CA . ASP A 1 194 ? 4.549 14.266 -10.842 1.00 96.44 194 ASP A CA 1
ATOM 1535 C C . ASP A 1 194 ? 4.014 13.178 -11.788 1.00 96.44 194 ASP A C 1
ATOM 1537 O O . ASP A 1 194 ? 4.778 12.336 -12.268 1.00 96.44 194 ASP A O 1
ATOM 1541 N N . GLY A 1 195 ? 2.728 13.249 -12.145 1.00 94.31 195 GLY A N 1
ATOM 1542 C CA . GLY A 1 195 ? 2.118 12.298 -13.074 1.00 94.31 195 GLY A CA 1
ATOM 1543 C C . GLY A 1 195 ? 2.729 12.361 -14.477 1.00 94.31 195 GLY A C 1
ATOM 1544 O O . GLY A 1 195 ? 3.022 11.329 -15.083 1.00 94.31 195 GLY A O 1
ATOM 1545 N N . GLN A 1 196 ? 2.976 13.564 -15.000 1.00 95.56 196 GLN A N 1
ATOM 1546 C CA . GLN A 1 196 ? 3.530 13.738 -16.341 1.00 95.56 196 GLN A CA 1
ATOM 1547 C C . GLN A 1 196 ? 4.971 13.227 -16.446 1.00 95.56 196 GLN A C 1
ATOM 1549 O O . GLN A 1 196 ? 5.307 12.508 -17.388 1.00 95.56 196 GLN A O 1
ATOM 1554 N N . THR A 1 197 ? 5.833 13.576 -15.490 1.00 97.44 197 THR A N 1
ATOM 1555 C CA . THR A 1 197 ? 7.244 13.165 -15.514 1.00 97.44 197 THR A CA 1
ATOM 1556 C C . THR A 1 197 ? 7.403 11.662 -15.307 1.00 97.44 197 THR A C 1
ATOM 1558 O O . THR A 1 197 ? 8.298 11.067 -15.910 1.00 97.44 197 THR A O 1
ATOM 1561 N N . TYR A 1 198 ? 6.483 11.018 -14.578 1.00 97.56 198 TYR A N 1
ATOM 1562 C CA . TYR A 1 198 ? 6.383 9.559 -14.526 1.00 97.56 198 TYR A CA 1
ATOM 1563 C C . TYR A 1 198 ? 6.091 8.948 -15.903 1.00 97.56 198 TYR A C 1
ATOM 1565 O O . TYR A 1 198 ? 6.802 8.047 -16.349 1.00 97.56 198 TYR A O 1
ATOM 1573 N N . CYS A 1 199 ? 5.084 9.467 -16.613 1.00 96.12 199 CYS A N 1
ATOM 1574 C CA . CYS A 1 199 ? 4.739 9.006 -17.959 1.00 96.12 199 CYS A CA 1
ATOM 1575 C C . CYS A 1 199 ? 5.889 9.221 -18.956 1.00 96.12 199 CYS A C 1
ATOM 1577 O O . CYS A 1 199 ? 6.155 8.351 -19.784 1.00 96.12 199 CYS A O 1
ATOM 1579 N N . ILE A 1 200 ? 6.616 10.339 -18.854 1.00 97.00 200 ILE A N 1
ATOM 1580 C CA . ILE A 1 200 ? 7.802 10.612 -19.681 1.00 97.00 200 ILE A CA 1
ATOM 1581 C C . ILE A 1 200 ? 8.930 9.621 -19.365 1.00 97.00 200 ILE A C 1
ATOM 1583 O O . ILE A 1 200 ? 9.582 9.120 -20.282 1.00 97.00 200 ILE A O 1
ATOM 1587 N N . LEU A 1 201 ? 9.157 9.298 -18.088 1.00 97.56 201 LEU A N 1
ATOM 1588 C CA . LEU A 1 201 ? 10.125 8.273 -17.694 1.00 97.56 201 LEU A CA 1
ATOM 1589 C C . LEU A 1 201 ? 9.724 6.893 -18.237 1.00 97.56 201 LEU A C 1
ATOM 1591 O O . LEU A 1 201 ? 10.574 6.181 -18.771 1.00 97.56 201 LEU A O 1
ATOM 1595 N N . ALA A 1 202 ? 8.442 6.531 -18.154 1.00 96.75 202 ALA A N 1
ATOM 1596 C CA . ALA A 1 202 ? 7.925 5.292 -18.726 1.00 96.75 202 ALA A CA 1
ATOM 1597 C C . ALA A 1 202 ? 8.128 5.243 -20.247 1.00 96.75 202 ALA A C 1
ATOM 1599 O O . ALA A 1 202 ? 8.601 4.236 -20.767 1.00 96.75 202 ALA A O 1
ATOM 1600 N N . TRP A 1 203 ? 7.867 6.349 -20.949 1.00 95.06 203 TRP A N 1
ATOM 1601 C CA . TRP A 1 203 ? 8.152 6.490 -22.377 1.00 95.06 203 TRP A CA 1
ATOM 1602 C C . TRP A 1 203 ? 9.643 6.311 -22.690 1.00 95.06 203 TRP A C 1
ATOM 1604 O O . TRP A 1 203 ? 10.000 5.536 -23.573 1.00 95.06 203 TRP A O 1
ATOM 1614 N N . LYS A 1 204 ? 10.534 6.969 -21.936 1.00 95.25 204 LYS A N 1
ATOM 1615 C CA . LYS A 1 204 ? 11.995 6.850 -22.091 1.00 95.25 204 LYS A CA 1
ATOM 1616 C C . LYS A 1 204 ? 12.489 5.411 -21.901 1.00 95.25 204 LYS A C 1
ATOM 1618 O O . LYS A 1 204 ? 13.475 5.022 -22.524 1.00 95.25 204 LYS A O 1
ATOM 1623 N N . LEU A 1 205 ? 11.843 4.655 -21.015 1.00 95.12 205 LEU A N 1
ATOM 1624 C CA . LEU A 1 205 ? 12.185 3.271 -20.685 1.00 95.12 205 LEU A CA 1
ATOM 1625 C C . LEU A 1 205 ? 11.436 2.240 -21.538 1.00 95.12 205 LEU A C 1
ATOM 1627 O O . LEU A 1 205 ? 11.693 1.045 -21.398 1.00 95.12 205 LEU A O 1
ATOM 1631 N N . LEU A 1 206 ? 10.528 2.671 -22.415 1.00 93.31 206 LEU A N 1
ATOM 1632 C CA . LEU A 1 206 ? 9.767 1.772 -23.266 1.00 93.31 206 LEU A CA 1
ATOM 1633 C C . LEU A 1 206 ? 10.691 1.127 -24.301 1.00 93.31 206 LEU A C 1
ATOM 1635 O O . LEU A 1 206 ? 11.193 1.778 -25.215 1.00 93.31 206 LEU A O 1
ATOM 1639 N N . GLN A 1 207 ? 10.887 -0.181 -24.165 1.00 83.94 207 GLN A N 1
ATOM 1640 C CA . GLN A 1 207 ? 11.636 -0.986 -25.121 1.00 83.94 207 GLN A CA 1
ATOM 1641 C C . GLN A 1 207 ? 10.667 -1.882 -25.882 1.00 83.94 207 GLN A C 1
ATOM 1643 O O . GLN A 1 207 ? 10.139 -2.852 -25.331 1.00 83.94 207 GLN A O 1
ATOM 1648 N N . MET A 1 208 ? 10.435 -1.564 -27.154 1.00 82.75 208 MET A N 1
ATOM 1649 C CA . MET A 1 208 ? 9.675 -2.436 -28.045 1.00 82.75 208 MET A CA 1
ATOM 1650 C C . MET A 1 208 ? 10.612 -3.513 -28.606 1.00 82.75 208 MET A C 1
ATOM 1652 O O . MET A 1 208 ? 11.658 -3.161 -29.154 1.00 82.75 208 MET A O 1
ATOM 1656 N N . PRO A 1 209 ? 10.288 -4.810 -28.453 1.00 84.88 209 PRO A N 1
ATOM 1657 C CA . PRO A 1 209 ? 11.068 -5.869 -29.082 1.00 84.88 209 PRO A CA 1
ATOM 1658 C C . PRO A 1 209 ? 10.935 -5.776 -30.609 1.00 84.88 209 PRO A C 1
ATOM 1660 O O . PRO A 1 209 ? 9.921 -5.285 -31.117 1.00 84.88 209 PRO A O 1
ATOM 1663 N N . ALA A 1 210 ? 11.940 -6.263 -31.343 1.00 87.75 210 ALA A N 1
ATOM 1664 C CA . ALA A 1 210 ? 11.800 -6.453 -32.782 1.00 87.75 210 ALA A CA 1
ATOM 1665 C C . ALA A 1 210 ? 10.628 -7.408 -33.061 1.00 87.75 210 ALA A C 1
ATOM 1667 O O . ALA A 1 210 ? 10.313 -8.264 -32.234 1.00 87.75 210 ALA A O 1
ATOM 1668 N N . VAL A 1 211 ? 9.976 -7.265 -34.219 1.00 87.00 211 VAL A N 1
ATOM 1669 C CA . VAL A 1 211 ? 8.778 -8.057 -34.565 1.00 87.00 211 VAL A CA 1
ATOM 1670 C C . VAL A 1 211 ? 9.057 -9.564 -34.492 1.00 87.00 211 VAL A C 1
ATOM 1672 O O . VAL A 1 211 ? 8.201 -10.331 -34.060 1.00 87.00 211 VAL A O 1
ATOM 1675 N N . GLU A 1 212 ? 10.274 -9.964 -34.849 1.00 89.94 212 GLU A N 1
ATOM 1676 C CA . GLU A 1 212 ? 10.753 -11.350 -34.838 1.00 89.94 212 GLU A CA 1
ATOM 1677 C C . GLU A 1 212 ? 10.944 -11.913 -33.413 1.00 89.94 212 GLU A C 1
ATOM 1679 O O . GLU A 1 212 ? 10.823 -13.118 -33.212 1.00 89.94 212 GLU A O 1
ATOM 1684 N N . ASP A 1 213 ? 11.144 -11.045 -32.412 1.00 90.25 213 ASP A N 1
ATOM 1685 C CA . ASP A 1 213 ? 11.414 -11.401 -31.009 1.00 90.25 213 ASP A CA 1
ATOM 1686 C C . ASP A 1 213 ? 10.169 -11.285 -30.104 1.00 90.25 213 ASP A C 1
ATOM 1688 O O . ASP A 1 213 ? 10.250 -11.332 -28.867 1.00 90.25 213 ASP A O 1
ATOM 1692 N N . ILE A 1 214 ? 8.982 -11.079 -30.681 1.00 91.94 214 ILE A N 1
ATOM 1693 C CA . ILE A 1 214 ? 7.742 -10.991 -29.906 1.00 91.94 214 ILE A CA 1
ATOM 1694 C C . ILE A 1 214 ? 7.392 -12.379 -29.357 1.00 91.94 214 ILE A C 1
ATOM 1696 O O . ILE A 1 214 ? 7.101 -13.318 -30.090 1.00 91.94 214 ILE A O 1
ATOM 1700 N N . THR A 1 215 ? 7.366 -12.492 -28.029 1.00 92.25 215 THR A N 1
ATOM 1701 C CA . THR A 1 215 ? 6.987 -13.710 -27.312 1.00 92.25 215 THR A CA 1
ATOM 1702 C C . THR A 1 215 ? 5.589 -13.556 -26.718 1.00 92.25 215 THR A C 1
ATOM 1704 O O . THR A 1 215 ? 5.091 -12.441 -26.538 1.00 92.25 215 THR A O 1
ATOM 1707 N N . ILE A 1 216 ? 4.970 -14.674 -26.325 1.00 92.56 216 ILE A N 1
ATOM 1708 C CA . ILE A 1 216 ? 3.701 -14.669 -25.573 1.00 92.56 216 ILE A CA 1
ATOM 1709 C C . ILE A 1 216 ? 3.826 -13.828 -24.294 1.00 92.56 216 ILE A C 1
ATOM 1711 O O . ILE A 1 216 ? 2.884 -13.133 -23.924 1.00 92.56 216 ILE A O 1
ATOM 1715 N N . TRP A 1 217 ? 4.999 -13.830 -23.653 1.00 91.62 217 TRP A N 1
ATOM 1716 C CA . TRP A 1 217 ? 5.266 -12.999 -22.481 1.00 91.62 217 TRP A CA 1
ATOM 1717 C C . TRP A 1 217 ? 5.197 -11.500 -22.798 1.00 91.62 217 TRP A C 1
ATOM 1719 O O . TRP A 1 217 ? 4.587 -10.745 -22.047 1.00 91.62 217 TRP A O 1
ATOM 1729 N N . HIS A 1 218 ? 5.740 -11.065 -23.940 1.00 92.06 218 HIS A N 1
ATOM 1730 C CA . HIS A 1 218 ? 5.642 -9.668 -24.384 1.00 92.06 218 HIS A CA 1
ATOM 1731 C C . HIS A 1 218 ? 4.185 -9.244 -24.595 1.00 92.06 218 HIS A C 1
ATOM 1733 O O . HIS A 1 218 ? 3.774 -8.186 -24.118 1.00 92.06 218 HIS A O 1
ATOM 1739 N N . ILE A 1 219 ? 3.396 -10.099 -25.250 1.00 91.56 219 ILE A N 1
ATOM 1740 C CA . ILE A 1 219 ? 1.966 -9.859 -25.477 1.00 91.56 219 ILE A CA 1
ATOM 1741 C C . ILE A 1 219 ? 1.221 -9.801 -24.141 1.00 91.56 219 ILE A C 1
ATOM 1743 O O . ILE A 1 219 ? 0.439 -8.879 -23.921 1.00 91.56 219 ILE A O 1
ATOM 1747 N N . PHE A 1 220 ? 1.494 -10.737 -23.229 1.00 93.44 220 PHE A N 1
ATOM 1748 C CA . PHE A 1 220 ? 0.899 -10.757 -21.896 1.00 93.44 220 PHE A CA 1
ATOM 1749 C C . PHE A 1 220 ? 1.196 -9.468 -21.125 1.00 93.44 220 PHE A C 1
ATOM 1751 O O . PHE A 1 220 ? 0.262 -8.811 -20.676 1.00 93.44 220 PHE A O 1
ATOM 1758 N N . CYS A 1 221 ? 2.465 -9.065 -21.019 1.00 94.19 221 CYS A N 1
ATOM 1759 C CA . CYS A 1 221 ? 2.865 -7.837 -20.331 1.00 94.19 221 CYS A CA 1
ATOM 1760 C C . CYS A 1 221 ? 2.165 -6.601 -20.901 1.00 94.19 221 CYS A C 1
ATOM 1762 O O . CYS A 1 221 ? 1.694 -5.759 -20.138 1.00 94.19 221 CYS A O 1
ATOM 1764 N N . PHE A 1 222 ? 2.070 -6.504 -22.228 1.00 93.00 222 PHE A N 1
ATOM 1765 C CA . PHE A 1 222 ? 1.421 -5.378 -22.887 1.00 93.00 222 PHE A CA 1
ATOM 1766 C C . PHE A 1 222 ? -0.093 -5.361 -22.643 1.00 93.00 222 PHE A C 1
ATOM 1768 O O . PHE A 1 222 ? -0.633 -4.350 -22.196 1.00 93.00 222 PHE A O 1
ATOM 1775 N N . VAL A 1 223 ? -0.782 -6.480 -22.892 1.00 94.06 223 VAL A N 1
ATOM 1776 C CA . VAL A 1 223 ? -2.243 -6.592 -22.745 1.00 94.06 223 VAL A CA 1
ATOM 1777 C C . VAL A 1 223 ? -2.655 -6.444 -21.284 1.00 94.06 223 VAL A C 1
ATOM 1779 O O . VAL A 1 223 ? -3.501 -5.612 -20.963 1.00 94.06 223 VAL A O 1
ATOM 1782 N N . PHE A 1 224 ? -2.034 -7.212 -20.388 1.00 95.12 224 PHE A N 1
ATOM 1783 C CA . PHE A 1 224 ? -2.346 -7.176 -18.964 1.00 95.12 224 PHE A CA 1
ATOM 1784 C C . PHE A 1 224 ? -1.942 -5.837 -18.342 1.00 95.12 224 PHE A C 1
ATOM 1786 O O . PHE A 1 224 ? -2.737 -5.239 -17.625 1.00 95.12 224 PHE A O 1
ATOM 1793 N N . GLY A 1 225 ? -0.759 -5.310 -18.672 1.00 95.50 225 GLY A N 1
ATOM 1794 C CA . GLY A 1 225 ? -0.332 -3.993 -18.201 1.00 95.50 225 GLY A CA 1
ATOM 1795 C C . GLY A 1 225 ? -1.280 -2.878 -18.651 1.00 95.50 225 GLY A C 1
ATOM 1796 O O . GLY A 1 225 ? -1.652 -2.033 -17.840 1.00 95.50 225 GLY A O 1
ATOM 1797 N N . THR A 1 226 ? -1.759 -2.922 -19.899 1.00 94.62 226 THR A N 1
ATOM 1798 C CA . THR A 1 226 ? -2.747 -1.956 -20.412 1.00 94.62 226 THR A CA 1
ATOM 1799 C C . THR A 1 226 ? -4.080 -2.083 -19.681 1.00 94.62 226 THR A C 1
ATOM 1801 O O . THR A 1 226 ? -4.632 -1.076 -19.245 1.00 94.62 226 THR A O 1
ATOM 1804 N N . MET A 1 227 ? -4.579 -3.308 -19.490 1.00 94.75 227 MET A N 1
ATOM 1805 C CA . MET A 1 227 ? -5.809 -3.571 -18.737 1.00 94.75 227 MET A CA 1
ATOM 1806 C C . MET A 1 227 ? -5.732 -2.999 -17.314 1.00 94.75 227 MET A C 1
ATOM 1808 O O . MET A 1 227 ? -6.663 -2.338 -16.857 1.00 94.75 227 MET A O 1
ATOM 1812 N N . VAL A 1 228 ? -4.602 -3.205 -16.634 1.00 94.31 228 VAL A N 1
ATOM 1813 C CA . VAL A 1 228 ? -4.347 -2.702 -15.278 1.00 94.31 228 VAL A CA 1
ATOM 1814 C C . VAL A 1 228 ? -4.283 -1.167 -15.248 1.00 94.31 228 VAL A C 1
ATOM 1816 O O . VAL A 1 228 ? -4.863 -0.558 -14.350 1.00 94.31 228 VAL A O 1
ATOM 1819 N N . CYS A 1 229 ? -3.661 -0.521 -16.241 1.00 95.00 229 CYS A N 1
ATOM 1820 C CA . CYS A 1 229 ? -3.689 0.942 -16.372 1.00 95.00 229 CYS A CA 1
ATOM 1821 C C . CYS A 1 229 ? -5.113 1.479 -16.579 1.00 95.00 229 CYS A C 1
ATOM 1823 O O . CYS A 1 229 ? -5.498 2.449 -15.931 1.00 95.00 229 CYS A O 1
ATOM 1825 N N . VAL A 1 230 ? -5.915 0.844 -17.439 1.00 92.75 230 VAL A N 1
ATOM 1826 C CA . VAL A 1 230 ? -7.308 1.254 -17.687 1.00 92.75 230 VAL A CA 1
ATOM 1827 C C . VAL A 1 230 ? -8.144 1.149 -16.411 1.00 92.75 230 VAL A C 1
ATOM 1829 O O . VAL A 1 230 ? -8.835 2.104 -16.060 1.00 92.75 230 VAL A O 1
ATOM 1832 N N . LEU A 1 231 ? -8.031 0.035 -15.680 1.00 90.00 231 LEU A N 1
ATOM 1833 C CA . LEU A 1 231 ? -8.705 -0.152 -14.392 1.00 90.00 231 LEU A CA 1
ATOM 1834 C C . LEU A 1 231 ? -8.310 0.935 -13.381 1.00 90.00 231 LEU A C 1
ATOM 1836 O O . LEU A 1 231 ? -9.154 1.466 -12.667 1.00 90.00 231 LEU A O 1
ATOM 1840 N N . SER A 1 232 ? -7.027 1.283 -13.341 1.00 93.25 232 SER A N 1
ATOM 1841 C CA . SER A 1 232 ? -6.490 2.308 -12.450 1.00 93.25 232 SER A CA 1
ATOM 1842 C C . SER A 1 232 ? -7.036 3.706 -12.749 1.00 93.25 232 SER A C 1
ATOM 1844 O O . SER A 1 232 ? -7.424 4.429 -11.832 1.00 93.25 232 SER A O 1
ATOM 1846 N N . VAL A 1 233 ? -7.093 4.083 -14.031 1.00 90.25 233 VAL A N 1
ATOM 1847 C CA . VAL A 1 233 ? -7.660 5.364 -14.476 1.00 90.25 233 VAL A CA 1
ATOM 1848 C C . VAL A 1 233 ? -9.152 5.423 -14.167 1.00 90.25 233 VAL A C 1
ATOM 1850 O O . VAL A 1 233 ? -9.621 6.443 -13.667 1.00 90.25 233 VAL A O 1
ATOM 1853 N N . PHE A 1 234 ? -9.880 4.328 -14.404 1.00 88.69 234 PHE A N 1
ATOM 1854 C CA . PHE A 1 234 ? -11.287 4.216 -14.028 1.00 88.69 234 PHE A CA 1
ATOM 1855 C C . PHE A 1 234 ? -11.478 4.428 -12.521 1.00 88.69 234 PHE A C 1
ATOM 1857 O O . PHE A 1 234 ? -12.236 5.307 -12.132 1.00 88.69 234 PHE A O 1
ATOM 1864 N N . ALA A 1 235 ? -10.722 3.713 -11.682 1.00 87.56 235 ALA A N 1
ATOM 1865 C CA . ALA A 1 235 ? -10.796 3.850 -10.229 1.00 87.56 235 ALA A CA 1
ATOM 1866 C C . ALA A 1 235 ? -10.457 5.269 -9.743 1.00 87.56 235 ALA A C 1
ATOM 1868 O O . ALA A 1 235 ? -11.094 5.765 -8.821 1.00 87.56 235 ALA A O 1
ATOM 1869 N N . LYS A 1 236 ? -9.473 5.945 -10.357 1.00 89.44 236 LYS A N 1
ATOM 1870 C CA . LYS A 1 236 ? -9.149 7.343 -10.022 1.00 89.44 236 LYS A CA 1
ATOM 1871 C C . LYS A 1 236 ? -10.264 8.305 -10.400 1.00 89.44 236 LYS A C 1
ATOM 1873 O O . LYS A 1 236 ? -10.539 9.212 -9.625 1.00 89.44 236 LYS A O 1
ATOM 1878 N N . ARG A 1 237 ? -10.869 8.122 -11.574 1.00 88.19 237 ARG A N 1
ATOM 1879 C CA . ARG A 1 237 ? -11.980 8.956 -12.031 1.00 88.19 237 ARG A CA 1
ATOM 1880 C C . ARG A 1 237 ? -13.203 8.773 -11.138 1.00 88.19 237 ARG A C 1
ATOM 1882 O O . ARG A 1 237 ? -13.716 9.757 -10.638 1.00 88.19 237 ARG A O 1
ATOM 1889 N N . ASP A 1 238 ? -13.592 7.529 -10.886 1.00 87.19 238 ASP A N 1
ATOM 1890 C CA . ASP A 1 238 ? -14.735 7.202 -10.031 1.00 87.19 238 ASP A CA 1
ATOM 1891 C C . ASP A 1 238 ? -14.535 7.730 -8.600 1.00 87.19 238 ASP A C 1
ATOM 1893 O O . ASP A 1 238 ? -15.413 8.376 -8.036 1.00 87.19 238 ASP A O 1
ATOM 1897 N N . ALA A 1 239 ? -13.326 7.571 -8.045 1.00 87.75 239 ALA A N 1
ATOM 1898 C CA . ALA A 1 239 ? -12.995 8.131 -6.738 1.00 87.75 239 ALA A CA 1
ATOM 1899 C C . ALA A 1 239 ? -13.047 9.667 -6.724 1.00 87.75 239 ALA A C 1
ATOM 1901 O O . ALA A 1 239 ? -13.507 10.244 -5.743 1.00 87.75 239 ALA A O 1
ATOM 1902 N N . HIS A 1 240 ? -12.566 10.326 -7.783 1.00 86.81 240 HIS A N 1
ATOM 1903 C CA . HIS A 1 240 ? -12.629 11.782 -7.920 1.00 86.81 240 HIS A CA 1
ATOM 1904 C C . HIS A 1 240 ? -14.077 12.279 -7.996 1.00 86.81 240 HIS A C 1
ATOM 1906 O O . HIS A 1 240 ? -14.425 13.234 -7.308 1.00 86.81 240 HIS A O 1
ATOM 1912 N N . ASP A 1 241 ? -14.922 11.605 -8.779 1.00 84.75 241 ASP A N 1
ATOM 1913 C CA . ASP A 1 241 ? -16.340 11.941 -8.927 1.00 84.75 241 ASP A CA 1
ATOM 1914 C C . ASP A 1 241 ? -17.094 11.804 -7.586 1.00 84.75 241 ASP A C 1
ATOM 1916 O O . ASP A 1 241 ? -17.987 12.601 -7.309 1.00 84.75 241 ASP A O 1
ATOM 1920 N N . CYS A 1 242 ? -16.691 10.863 -6.718 1.00 83.62 242 CYS A N 1
ATOM 1921 C CA . CYS A 1 242 ? -17.272 10.690 -5.380 1.00 83.62 242 CYS A CA 1
ATOM 1922 C C . CYS A 1 242 ? -16.844 11.770 -4.371 1.00 83.62 242 CYS A C 1
ATOM 1924 O O . CYS A 1 242 ? -17.664 12.226 -3.577 1.00 83.62 242 CYS A O 1
ATOM 1926 N N . VAL A 1 243 ? -15.561 12.158 -4.346 1.00 83.50 243 VAL A N 1
ATOM 1927 C CA . VAL A 1 243 ? -15.053 13.093 -3.318 1.00 83.50 243 VAL A CA 1
ATOM 1928 C C . VAL A 1 243 ? -15.127 14.566 -3.725 1.00 83.50 243 VAL A C 1
ATOM 1930 O O . VAL A 1 243 ? -15.124 15.448 -2.867 1.00 83.50 243 VAL A O 1
ATOM 1933 N N . GLY A 1 244 ? -15.144 14.846 -5.029 1.00 86.00 244 GLY A N 1
ATOM 1934 C CA . GLY A 1 244 ? -15.031 16.189 -5.583 1.00 86.00 244 GLY A CA 1
ATOM 1935 C C . GLY A 1 244 ? -13.655 16.855 -5.405 1.00 86.00 244 GLY A C 1
ATOM 1936 O O . GLY A 1 244 ? -12.766 16.404 -4.681 1.00 86.00 244 GLY A O 1
ATOM 1937 N N . ASP A 1 245 ? -13.489 17.999 -6.070 1.00 88.31 245 ASP A N 1
ATOM 1938 C CA . ASP A 1 245 ? -12.226 18.751 -6.119 1.00 88.31 245 ASP A CA 1
ATOM 1939 C C . ASP A 1 245 ? -11.779 19.265 -4.735 1.00 88.31 245 ASP A C 1
ATOM 1941 O O . ASP A 1 245 ? -10.586 19.329 -4.442 1.00 88.31 245 ASP A O 1
ATOM 1945 N N . TYR A 1 246 ? -12.730 19.572 -3.847 1.00 90.88 246 TYR A N 1
ATOM 1946 C CA . TYR A 1 246 ? -12.440 20.007 -2.479 1.00 90.88 246 TYR A CA 1
ATOM 1947 C C . TYR A 1 246 ? -11.628 18.963 -1.690 1.00 90.88 246 TYR A C 1
ATOM 1949 O O . TYR A 1 246 ? -10.540 19.279 -1.200 1.00 90.88 246 TYR A O 1
ATOM 1957 N N . ALA A 1 247 ? -12.101 17.715 -1.616 1.00 89.81 247 ALA A N 1
ATOM 1958 C CA . ALA A 1 247 ? -11.396 16.657 -0.891 1.00 89.81 247 ALA A CA 1
ATOM 1959 C C . ALA A 1 247 ? -10.163 16.154 -1.661 1.00 89.81 247 ALA A C 1
ATOM 1961 O O . ALA A 1 247 ? -9.149 15.832 -1.042 1.00 89.81 247 ALA A O 1
ATOM 1962 N N . TRP A 1 248 ? -10.187 16.170 -3.002 1.00 90.19 248 TRP A N 1
ATOM 1963 C CA . TRP A 1 248 ? -9.019 15.823 -3.825 1.00 90.19 248 TRP A CA 1
ATOM 1964 C C . TRP A 1 248 ? -7.789 16.699 -3.529 1.00 90.19 248 TRP A C 1
ATOM 1966 O O . TRP A 1 248 ? -6.653 16.235 -3.618 1.00 90.19 248 TRP A O 1
ATOM 1976 N N . TYR A 1 249 ? -8.015 17.959 -3.142 1.00 93.75 249 TYR A N 1
ATOM 1977 C CA . TYR A 1 249 ? -6.982 18.916 -2.741 1.00 93.75 249 TYR A CA 1
ATOM 1978 C C . TYR A 1 249 ? -6.934 19.166 -1.227 1.00 93.75 249 TYR A C 1
ATOM 1980 O O . TYR A 1 249 ? -6.546 20.258 -0.801 1.00 93.75 249 TYR A O 1
ATOM 1988 N N . TRP A 1 250 ? -7.302 18.174 -0.410 1.00 95.25 250 TRP A N 1
ATOM 1989 C CA . TRP A 1 250 ? -7.187 18.214 1.056 1.00 95.25 250 TRP A CA 1
ATOM 1990 C C . TRP A 1 250 ? -7.818 19.462 1.698 1.00 95.25 250 TRP A C 1
ATOM 1992 O O . TRP A 1 250 ? -7.265 20.028 2.644 1.00 95.25 250 TRP A O 1
ATOM 2002 N N . GLY A 1 251 ? -8.961 19.923 1.178 1.00 93.81 251 GLY A N 1
ATOM 2003 C CA . GLY A 1 251 ? -9.645 21.121 1.671 1.00 93.81 251 GLY A CA 1
ATOM 2004 C C . GLY A 1 251 ? -10.028 21.059 3.152 1.00 93.81 251 GLY A C 1
ATOM 2005 O O . GLY A 1 251 ? -10.027 22.097 3.817 1.00 93.81 251 GLY A O 1
ATOM 2006 N N . ASP A 1 252 ? -10.227 19.853 3.697 1.00 93.31 252 ASP A N 1
ATOM 2007 C CA . ASP A 1 252 ? -10.479 19.597 5.122 1.00 93.31 252 ASP A CA 1
ATOM 2008 C C . ASP A 1 252 ? -9.403 20.170 6.056 1.00 93.31 252 ASP A C 1
ATOM 2010 O O . ASP A 1 252 ? -9.684 20.442 7.218 1.00 93.31 252 ASP A O 1
ATOM 2014 N N . PHE A 1 253 ? -8.187 20.428 5.560 1.00 95.56 253 PHE A N 1
ATOM 2015 C CA . PHE A 1 253 ? -7.127 21.067 6.347 1.00 95.56 253 PHE A CA 1
ATOM 2016 C C . PHE A 1 253 ? -7.357 22.563 6.603 1.00 95.56 253 PHE A C 1
ATOM 2018 O O . PHE A 1 253 ? -6.685 23.133 7.467 1.00 95.56 253 PHE A O 1
ATOM 2025 N N . TRP A 1 254 ? -8.276 23.205 5.878 1.00 95.12 254 TRP A N 1
ATOM 2026 C CA . TRP A 1 254 ? -8.620 24.618 6.057 1.00 95.12 254 TRP A CA 1
ATOM 2027 C C . TRP A 1 254 ? -9.974 24.799 6.732 1.00 95.12 254 TRP A C 1
ATOM 2029 O O . TRP A 1 254 ? -10.032 25.419 7.783 1.00 95.12 254 TRP A O 1
ATOM 2039 N N . PHE A 1 255 ? -11.035 24.236 6.163 1.00 94.00 255 PHE A N 1
ATOM 2040 C CA . PHE A 1 255 ? -12.412 24.373 6.651 1.00 94.00 255 PHE A CA 1
ATOM 2041 C C . PHE A 1 255 ? -13.172 23.077 6.381 1.00 94.00 255 PHE A C 1
ATOM 2043 O O . PHE A 1 255 ? -12.718 22.300 5.554 1.00 94.00 255 PHE A O 1
ATOM 2050 N N . ARG A 1 256 ? -14.324 22.843 7.023 1.00 91.88 256 ARG A N 1
ATOM 2051 C CA . ARG A 1 256 ? -15.205 21.686 6.767 1.00 91.88 256 ARG A CA 1
ATOM 2052 C C . ARG A 1 256 ? -16.289 22.042 5.760 1.00 91.88 256 ARG A C 1
ATOM 2054 O O . ARG A 1 256 ? -16.927 23.081 5.907 1.00 91.88 256 ARG A O 1
ATOM 2061 N N . LEU A 1 257 ? -16.526 21.190 4.771 1.00 88.94 257 LEU A N 1
ATOM 2062 C CA . LEU A 1 257 ? -17.619 21.369 3.816 1.00 88.94 257 LEU A CA 1
ATOM 2063 C C . LEU A 1 257 ? -18.888 20.661 4.315 1.00 88.94 257 LEU A C 1
ATOM 2065 O O . LEU A 1 257 ? -18.843 19.492 4.692 1.00 88.94 257 LEU A O 1
ATOM 2069 N N . GLU A 1 258 ? -20.028 21.353 4.318 1.00 83.50 258 GLU A N 1
ATOM 2070 C CA . GLU A 1 258 ? -21.324 20.796 4.734 1.00 83.50 258 GLU A CA 1
ATOM 2071 C C . GLU A 1 258 ? -21.968 19.990 3.599 1.00 83.50 258 GLU A C 1
ATOM 2073 O O . GLU A 1 258 ? -23.023 20.331 3.070 1.00 83.50 258 GLU A O 1
ATOM 2078 N N . THR A 1 259 ? -21.301 18.911 3.201 1.00 72.88 259 THR A N 1
ATOM 2079 C CA . THR A 1 259 ? -21.781 17.964 2.192 1.00 72.88 259 THR A CA 1
ATOM 2080 C C . THR A 1 259 ? -21.747 16.557 2.764 1.00 72.88 259 THR A C 1
ATOM 2082 O O . THR A 1 259 ? -20.732 16.137 3.320 1.00 72.88 259 THR A O 1
ATOM 2085 N N . SER A 1 260 ? -22.830 15.797 2.608 1.00 60.44 260 SER A N 1
ATOM 2086 C CA . SER A 1 260 ? -22.814 14.368 2.912 1.00 60.44 260 SER A CA 1
ATOM 2087 C C . SER A 1 260 ? -22.001 13.639 1.842 1.00 60.44 260 SER A C 1
ATOM 2089 O O . SER A 1 260 ? -22.475 13.488 0.716 1.00 60.44 260 SER A O 1
ATOM 2091 N N . LEU A 1 261 ? -20.789 13.189 2.175 1.00 63.06 261 LEU A N 1
ATOM 2092 C CA . LEU A 1 261 ? -20.070 12.235 1.332 1.00 63.06 261 LEU A CA 1
ATOM 2093 C C . LEU A 1 261 ? -20.840 10.911 1.341 1.00 63.06 261 LEU A C 1
ATOM 2095 O O . LEU A 1 261 ? -20.875 10.214 2.358 1.00 63.06 261 LEU A O 1
ATOM 2099 N N . THR A 1 262 ? -21.459 10.561 0.217 1.00 58.78 262 THR A N 1
ATOM 2100 C CA . THR A 1 262 ? -21.934 9.198 -0.009 1.00 58.78 262 THR A CA 1
ATOM 2101 C C . THR A 1 262 ? -20.744 8.367 -0.475 1.00 58.78 262 THR A C 1
ATOM 2103 O O . THR A 1 262 ? -20.137 8.630 -1.512 1.00 58.78 262 THR A O 1
ATOM 2106 N N . PHE A 1 263 ? -20.337 7.397 0.344 1.00 61.41 263 PHE A N 1
ATOM 2107 C CA . PHE A 1 263 ? -19.270 6.460 -0.008 1.00 61.41 263 PHE A CA 1
ATOM 2108 C C . PHE A 1 263 ? -19.808 5.405 -0.980 1.00 61.41 263 PHE A C 1
ATOM 2110 O O . PHE A 1 263 ? -20.001 4.254 -0.595 1.00 61.41 263 PHE A O 1
ATOM 2117 N N . ASP A 1 264 ? -20.044 5.825 -2.220 1.00 66.56 264 ASP A N 1
ATOM 2118 C CA . ASP A 1 264 ? -20.555 4.989 -3.304 1.00 66.56 264 ASP A CA 1
ATOM 2119 C C . ASP A 1 264 ? -19.414 4.560 -4.253 1.00 66.56 264 ASP A C 1
ATOM 2121 O O . ASP A 1 264 ? -18.272 5.029 -4.167 1.00 66.56 264 ASP A O 1
ATOM 2125 N N . GLY A 1 265 ? -19.704 3.628 -5.165 1.00 76.12 265 GLY A N 1
ATOM 2126 C CA . GLY A 1 265 ? -18.778 3.230 -6.230 1.00 76.12 265 GLY A CA 1
ATOM 2127 C C . GLY A 1 265 ? -17.511 2.539 -5.715 1.00 76.12 265 GLY A C 1
ATOM 2128 O O . GLY A 1 265 ? -17.557 1.575 -4.948 1.00 76.12 265 GLY A O 1
ATOM 2129 N N . VAL A 1 266 ? -16.341 2.997 -6.159 1.00 80.19 266 VAL A N 1
ATOM 2130 C CA . VAL A 1 266 ? -15.045 2.368 -5.857 1.00 80.19 266 VAL A CA 1
ATOM 2131 C C . VAL A 1 266 ? -14.689 2.367 -4.358 1.00 80.19 266 VAL A C 1
ATOM 2133 O O . VAL A 1 266 ? -13.916 1.509 -3.920 1.00 80.19 266 VAL A O 1
ATOM 2136 N N . PHE A 1 267 ? -15.274 3.262 -3.552 1.00 80.12 267 PHE A N 1
ATOM 2137 C CA . PHE A 1 267 ? -15.090 3.297 -2.093 1.00 80.12 267 PHE A CA 1
ATOM 2138 C C . PHE A 1 267 ? -15.823 2.168 -1.350 1.00 80.12 267 PHE A C 1
ATOM 2140 O O . PHE A 1 267 ? -15.458 1.841 -0.221 1.00 80.12 267 PHE A O 1
ATOM 2147 N N . GLU A 1 268 ? -16.797 1.503 -1.978 1.00 78.12 268 GLU A N 1
ATOM 2148 C CA . GLU A 1 268 ? -17.392 0.279 -1.420 1.00 78.12 268 GLU A CA 1
ATOM 2149 C C . GLU A 1 268 ? -16.419 -0.908 -1.470 1.00 78.12 268 GLU A C 1
ATOM 2151 O O . GLU A 1 268 ? -16.517 -1.856 -0.686 1.00 78.12 268 GLU A O 1
ATOM 2156 N N . LEU A 1 269 ? -15.467 -0.859 -2.404 1.00 74.38 269 LEU A N 1
ATOM 2157 C CA . LEU A 1 269 ? -14.550 -1.955 -2.704 1.00 74.38 269 LEU A CA 1
ATOM 2158 C C . LEU A 1 269 ? -13.199 -1.791 -2.024 1.00 74.38 269 LEU A C 1
ATOM 2160 O O . LEU A 1 269 ? -12.580 -2.784 -1.639 1.00 74.38 269 LEU A O 1
ATOM 2164 N N . PHE A 1 270 ? -12.728 -0.551 -1.908 1.00 80.12 270 PHE A N 1
ATOM 2165 C CA . PHE A 1 270 ? -11.396 -0.246 -1.410 1.00 80.12 270 PHE A CA 1
ATOM 2166 C C . PHE A 1 270 ? -11.449 0.897 -0.394 1.00 80.12 270 PHE A C 1
ATOM 2168 O O . PHE A 1 270 ? -12.129 1.887 -0.643 1.00 80.12 270 PHE A O 1
ATOM 2175 N N . PRO A 1 271 ? -10.674 0.819 0.704 1.00 74.94 271 PRO A N 1
ATOM 2176 C CA . PRO A 1 271 ? -10.655 1.864 1.728 1.00 74.94 271 PRO A CA 1
ATOM 2177 C C . PRO A 1 271 ? -10.100 3.193 1.215 1.00 74.94 271 PRO A C 1
ATOM 2179 O O . PRO A 1 271 ? -10.661 4.250 1.477 1.00 74.94 271 PRO A O 1
ATOM 2182 N N . HIS A 1 272 ? -9.013 3.133 0.445 1.00 82.31 272 HIS A N 1
ATOM 2183 C CA . HIS A 1 272 ? -8.373 4.303 -0.154 1.00 82.31 272 HIS A CA 1
ATOM 2184 C C . HIS A 1 272 ? -8.158 4.043 -1.646 1.00 82.31 272 HIS A C 1
ATOM 2186 O O . HIS A 1 272 ? -7.034 3.749 -2.068 1.00 82.31 272 HIS A O 1
ATOM 2192 N N . PRO A 1 273 ? -9.216 4.087 -2.473 1.00 85.56 273 PRO A N 1
ATOM 2193 C CA . PRO A 1 273 ? -9.159 3.689 -3.877 1.00 85.56 273 PRO A CA 1
ATOM 2194 C C . PRO A 1 273 ? -8.151 4.524 -4.672 1.00 85.56 273 PRO A C 1
ATOM 2196 O O . PRO A 1 273 ? -7.449 3.986 -5.523 1.00 85.56 273 PRO A O 1
ATOM 2199 N N . MET A 1 274 ? -7.978 5.805 -4.333 1.00 86.25 274 MET A N 1
ATOM 2200 C CA . MET A 1 274 ? -6.996 6.688 -4.976 1.00 86.25 274 MET A CA 1
ATOM 2201 C C . MET A 1 274 ? -5.544 6.283 -4.727 1.00 86.25 274 MET A C 1
ATOM 2203 O O . MET A 1 274 ? -4.702 6.471 -5.612 1.00 86.25 274 MET A O 1
ATOM 2207 N N . TYR A 1 275 ? -5.260 5.755 -3.535 1.00 88.94 275 TYR A N 1
ATOM 2208 C CA . TYR A 1 275 ? -3.918 5.383 -3.090 1.00 88.94 275 TYR A CA 1
ATOM 2209 C C . TYR A 1 275 ? -3.629 3.899 -3.260 1.00 88.94 275 TYR A C 1
ATOM 2211 O O . TYR A 1 275 ? -2.474 3.521 -3.215 1.00 88.94 275 TYR A O 1
ATOM 2219 N N . THR A 1 276 ? -4.645 3.075 -3.509 1.00 86.38 276 THR A N 1
ATOM 2220 C CA . THR A 1 276 ? -4.503 1.634 -3.743 1.00 86.38 276 THR A CA 1
ATOM 2221 C C . THR A 1 276 ? -4.663 1.317 -5.231 1.00 86.38 276 THR A C 1
ATOM 2223 O O . THR A 1 276 ? -3.692 1.330 -5.987 1.00 86.38 276 THR A O 1
ATOM 2226 N N . VAL A 1 277 ? -5.892 1.096 -5.701 1.00 87.50 277 VAL A N 1
ATOM 2227 C CA . VAL A 1 277 ? -6.198 0.755 -7.103 1.00 87.50 277 VAL A CA 1
ATOM 2228 C C . VAL A 1 277 ? -5.795 1.877 -8.063 1.00 87.50 277 VAL A C 1
ATOM 2230 O O . VAL A 1 277 ? -5.340 1.630 -9.181 1.00 87.50 277 VAL A O 1
ATOM 2233 N N . GLY A 1 278 ? -5.848 3.127 -7.615 1.00 88.25 278 GLY A N 1
ATOM 2234 C CA . GLY A 1 278 ? -5.367 4.278 -8.368 1.00 88.25 278 GLY A CA 1
ATOM 2235 C C . GLY A 1 278 ? -3.860 4.249 -8.657 1.00 88.25 278 GLY A C 1
ATOM 2236 O O . GLY A 1 278 ? -3.416 4.891 -9.604 1.00 88.25 278 GLY A O 1
ATOM 2237 N N . TYR A 1 279 ? -3.064 3.474 -7.918 1.00 92.56 279 TYR A N 1
ATOM 2238 C CA . TYR A 1 279 ? -1.632 3.298 -8.191 1.00 92.56 279 TYR A CA 1
ATOM 2239 C C . TYR A 1 279 ? -1.328 2.136 -9.140 1.00 92.56 279 TYR A C 1
ATOM 2241 O O . TYR A 1 279 ? -0.185 1.985 -9.572 1.00 92.56 279 TYR A O 1
ATOM 2249 N N . LEU A 1 280 ? -2.331 1.355 -9.554 1.00 93.94 280 LEU A N 1
ATOM 2250 C CA . LEU A 1 280 ? -2.148 0.254 -10.503 1.00 93.94 280 LEU A CA 1
ATOM 2251 C C . LEU A 1 280 ? -1.509 0.684 -11.831 1.00 93.94 280 LEU A C 1
ATOM 2253 O O . LEU A 1 280 ? -0.751 -0.096 -12.403 1.00 93.94 280 LEU A O 1
ATOM 2257 N N . THR A 1 281 ? -1.707 1.927 -12.282 1.00 95.31 281 THR A N 1
ATOM 2258 C CA . THR A 1 281 ? -1.019 2.483 -13.464 1.00 95.31 281 THR A CA 1
ATOM 2259 C C . THR A 1 281 ? 0.503 2.370 -13.353 1.00 95.31 281 THR A C 1
ATOM 2261 O O . THR A 1 281 ? 1.169 2.089 -14.347 1.00 95.31 281 THR A O 1
ATOM 2264 N N . TYR A 1 282 ? 1.069 2.523 -12.152 1.00 96.25 282 TYR A N 1
ATOM 2265 C CA . TYR A 1 282 ? 2.515 2.448 -11.954 1.00 96.25 282 TYR A CA 1
ATOM 2266 C C . TYR A 1 282 ? 3.049 1.034 -12.228 1.00 96.25 282 TYR A C 1
ATOM 2268 O O . TYR A 1 282 ? 4.079 0.827 -12.877 1.00 96.25 282 TYR A O 1
ATOM 2276 N N . TYR A 1 283 ? 2.301 0.027 -11.789 1.00 95.88 283 TYR A N 1
ATOM 2277 C CA . TYR A 1 283 ? 2.623 -1.374 -12.042 1.00 95.88 283 TYR A CA 1
ATOM 2278 C C . TYR A 1 283 ? 2.318 -1.778 -13.487 1.00 95.88 283 TYR A C 1
ATOM 2280 O O . TYR A 1 283 ? 3.116 -2.481 -14.105 1.00 95.88 283 TYR A O 1
ATOM 2288 N N . GLY A 1 284 ? 1.217 -1.282 -14.056 1.00 96.19 284 GLY A N 1
ATOM 2289 C CA . GLY A 1 284 ? 0.844 -1.510 -15.450 1.00 96.19 284 GLY A CA 1
ATOM 2290 C C . GLY A 1 284 ? 1.888 -0.968 -16.429 1.00 96.19 284 GLY A C 1
ATOM 2291 O O . GLY A 1 284 ? 2.346 -1.706 -17.301 1.00 96.19 284 GLY A O 1
ATOM 2292 N N . LEU A 1 285 ? 2.364 0.270 -16.242 1.00 96.75 285 LEU A N 1
ATOM 2293 C CA . LEU A 1 285 ? 3.444 0.834 -17.061 1.00 96.75 285 LEU A CA 1
ATOM 2294 C C . LEU A 1 285 ? 4.781 0.113 -16.837 1.00 96.75 285 LEU A C 1
ATOM 2296 O O . LEU A 1 285 ? 5.529 -0.094 -17.794 1.00 96.75 285 LEU A O 1
ATOM 2300 N N . SER A 1 286 ? 5.074 -0.340 -15.615 1.00 96.19 286 SER A N 1
ATOM 2301 C CA . SER A 1 286 ? 6.256 -1.176 -15.338 1.00 96.19 286 SER A CA 1
ATOM 2302 C C . SER A 1 286 ? 6.215 -2.509 -16.093 1.00 96.19 286 SER A C 1
ATOM 2304 O O . SER A 1 286 ? 7.240 -2.951 -16.612 1.00 96.19 286 SER A O 1
ATOM 2306 N N . LEU A 1 287 ? 5.033 -3.119 -16.224 1.00 94.81 287 LEU A N 1
ATOM 2307 C CA . LEU A 1 287 ? 4.825 -4.327 -17.023 1.00 94.81 287 LEU A CA 1
ATOM 2308 C C . LEU A 1 287 ? 4.958 -4.055 -18.522 1.00 94.81 287 LEU A C 1
ATOM 2310 O O . LEU A 1 287 ? 5.690 -4.777 -19.190 1.00 94.81 287 LEU A O 1
ATOM 2314 N N . ILE A 1 288 ? 4.311 -3.008 -19.044 1.00 95.56 288 ILE A N 1
ATOM 2315 C CA . ILE A 1 288 ? 4.377 -2.643 -20.471 1.00 95.56 288 ILE A CA 1
ATOM 2316 C C . ILE A 1 288 ? 5.825 -2.365 -20.893 1.00 95.56 288 ILE A C 1
ATOM 2318 O O . ILE A 1 288 ? 6.291 -2.871 -21.913 1.00 95.56 288 ILE A O 1
ATOM 2322 N N . THR A 1 289 ? 6.554 -1.592 -20.088 1.00 95.50 289 THR A N 1
ATOM 2323 C CA . THR A 1 289 ? 7.962 -1.255 -20.352 1.00 95.50 289 THR A CA 1
ATOM 2324 C C . THR A 1 289 ? 8.917 -2.408 -20.060 1.00 95.50 289 THR A C 1
ATOM 2326 O O . THR A 1 289 ? 10.039 -2.399 -20.562 1.00 95.50 289 THR A O 1
ATOM 2329 N N . ARG A 1 290 ? 8.492 -3.398 -19.259 1.00 94.44 290 ARG A N 1
ATOM 2330 C CA . ARG A 1 290 ? 9.319 -4.506 -18.748 1.00 94.44 290 ARG A CA 1
ATOM 2331 C C . ARG A 1 290 ? 10.596 -4.012 -18.056 1.00 94.44 290 ARG A C 1
ATOM 2333 O O . ARG A 1 290 ? 11.621 -4.690 -18.055 1.00 94.44 290 ARG A O 1
ATOM 2340 N N . SER A 1 291 ? 10.545 -2.816 -17.470 1.00 95.00 291 SER A N 1
ATOM 2341 C CA . SER A 1 291 ? 11.710 -2.153 -16.891 1.00 95.00 291 SER A CA 1
ATOM 2342 C C . SER A 1 291 ? 11.732 -2.288 -15.371 1.00 95.00 291 SER A C 1
ATOM 2344 O O . SER A 1 291 ? 10.940 -1.654 -14.674 1.00 95.00 291 SER A O 1
ATOM 2346 N N . HIS A 1 292 ? 12.754 -2.960 -14.836 1.00 94.94 292 HIS A N 1
ATOM 2347 C CA . HIS A 1 292 ? 13.004 -2.999 -13.390 1.00 94.94 292 HIS A CA 1
ATOM 2348 C C . HIS A 1 292 ? 13.240 -1.605 -12.787 1.00 94.94 292 HIS A C 1
ATOM 2350 O O . HIS A 1 292 ? 12.769 -1.333 -11.691 1.00 94.94 292 HIS A O 1
ATOM 2356 N N . THR A 1 293 ? 13.888 -0.686 -13.516 1.00 95.56 293 THR A N 1
ATOM 2357 C CA . THR A 1 293 ? 14.065 0.707 -13.062 1.00 95.56 293 THR A CA 1
ATOM 2358 C C . THR A 1 293 ? 12.725 1.397 -12.810 1.00 95.56 293 THR A C 1
ATOM 2360 O O . THR A 1 293 ? 12.523 1.966 -11.739 1.00 95.56 293 THR A O 1
ATOM 2363 N N . LEU A 1 294 ? 11.788 1.314 -13.765 1.00 96.88 294 LEU A N 1
ATOM 2364 C CA . LEU A 1 294 ? 10.449 1.869 -13.599 1.00 96.88 294 LEU A CA 1
ATOM 2365 C C . LEU A 1 294 ? 9.697 1.179 -12.456 1.00 96.88 294 LEU A C 1
ATOM 2367 O O . LEU A 1 294 ? 9.045 1.870 -11.678 1.00 96.88 294 LEU A O 1
ATOM 2371 N N . LEU A 1 295 ? 9.844 -0.141 -12.294 1.00 96.75 295 LEU A N 1
ATOM 2372 C CA . LEU A 1 295 ? 9.243 -0.882 -11.183 1.00 96.75 295 LEU A CA 1
ATOM 2373 C C . LEU A 1 295 ? 9.763 -0.408 -9.818 1.00 96.75 295 LEU A C 1
ATOM 2375 O O . LEU A 1 295 ? 8.962 -0.149 -8.925 1.00 96.75 295 LEU A O 1
ATOM 2379 N N . VAL A 1 296 ? 11.077 -0.239 -9.651 1.00 96.12 296 VAL A N 1
ATOM 2380 C CA . VAL A 1 296 ? 11.670 0.273 -8.401 1.00 96.12 296 VAL A CA 1
ATOM 2381 C C . VAL A 1 296 ? 11.128 1.661 -8.085 1.00 96.12 296 VAL A C 1
ATOM 2383 O O . VAL A 1 296 ? 10.637 1.905 -6.985 1.00 96.12 296 VAL A O 1
ATOM 2386 N N . VAL A 1 297 ? 11.178 2.563 -9.062 1.00 96.50 297 VAL A N 1
ATOM 2387 C CA . VAL A 1 297 ? 10.694 3.938 -8.913 1.00 96.50 297 VAL A CA 1
ATOM 2388 C C . VAL A 1 297 ? 9.195 3.960 -8.581 1.00 96.50 297 VAL A C 1
ATOM 2390 O O . VAL A 1 297 ? 8.763 4.742 -7.738 1.00 96.50 297 VAL A O 1
ATOM 2393 N N . SER A 1 298 ? 8.419 3.049 -9.168 1.00 97.38 298 SER A N 1
ATOM 2394 C CA . SER A 1 298 ? 6.993 2.853 -8.889 1.00 97.38 298 SER A CA 1
ATOM 2395 C C . SER A 1 298 ? 6.719 2.382 -7.464 1.00 97.38 298 SER A C 1
ATOM 2397 O O . SER A 1 298 ? 5.843 2.922 -6.792 1.00 97.38 298 SER A O 1
ATOM 2399 N N . LEU A 1 299 ? 7.485 1.401 -6.983 1.00 95.88 299 LEU A N 1
ATOM 2400 C CA . LEU A 1 299 ? 7.385 0.893 -5.616 1.00 95.88 299 LEU A CA 1
ATOM 2401 C C . LEU A 1 299 ? 7.724 1.985 -4.597 1.00 95.88 299 LEU A C 1
ATOM 2403 O O . LEU A 1 299 ? 6.985 2.169 -3.634 1.00 95.88 299 LEU A O 1
ATOM 2407 N N . VAL A 1 300 ? 8.790 2.754 -4.832 1.00 95.06 300 VAL A N 1
ATOM 2408 C CA . VAL A 1 300 ? 9.160 3.902 -3.988 1.00 95.06 300 VAL A CA 1
ATOM 2409 C C . VAL A 1 300 ? 8.063 4.968 -3.995 1.00 95.06 300 VAL A C 1
ATOM 2411 O O . VAL A 1 300 ? 7.661 5.437 -2.932 1.00 95.06 300 VAL A O 1
ATOM 2414 N N . ALA A 1 301 ? 7.539 5.323 -5.170 1.00 96.50 301 ALA A N 1
ATOM 2415 C CA . ALA A 1 301 ? 6.475 6.312 -5.311 1.00 96.50 301 ALA A CA 1
ATOM 2416 C C . ALA A 1 301 ? 5.202 5.917 -4.553 1.00 96.50 301 ALA A C 1
ATOM 2418 O O . ALA A 1 301 ? 4.639 6.728 -3.820 1.00 96.50 301 ALA A O 1
ATOM 2419 N N . HIS A 1 302 ? 4.772 4.663 -4.690 1.00 95.69 302 HIS A N 1
ATO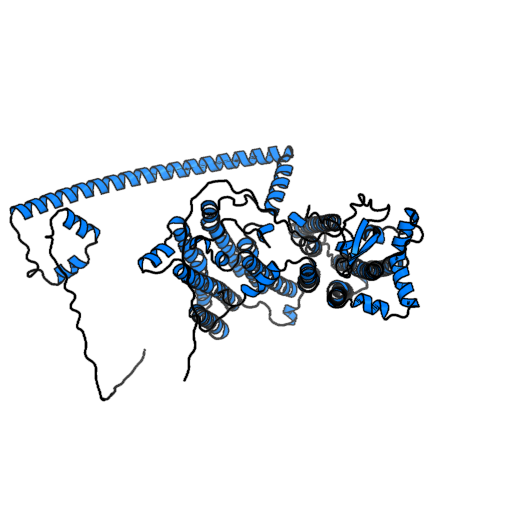M 2420 C CA . HIS A 1 302 ? 3.607 4.154 -3.977 1.00 95.69 302 HIS A CA 1
ATOM 2421 C C . HIS A 1 302 ? 3.865 4.094 -2.463 1.00 95.69 302 HIS A C 1
ATOM 2423 O O . HIS A 1 302 ? 3.013 4.501 -1.682 1.00 95.69 302 HIS A O 1
ATOM 2429 N N . SER A 1 303 ? 5.066 3.697 -2.035 1.00 94.12 303 SER A N 1
ATOM 2430 C CA . SER A 1 303 ? 5.437 3.683 -0.610 1.00 94.12 303 SER A CA 1
ATOM 2431 C C . SER A 1 303 ? 5.351 5.074 0.018 1.00 94.12 303 SER A C 1
ATOM 2433 O O . SER A 1 303 ? 4.788 5.236 1.097 1.00 94.12 303 SER A O 1
ATOM 2435 N N . LEU A 1 304 ? 5.858 6.096 -0.680 1.00 95.56 304 LEU A N 1
ATOM 2436 C CA . LEU A 1 304 ? 5.746 7.490 -0.250 1.00 95.56 304 LEU A CA 1
ATOM 2437 C C . LEU A 1 304 ? 4.287 7.950 -0.163 1.00 95.56 304 LEU A C 1
ATOM 2439 O O . LEU A 1 304 ? 3.955 8.711 0.744 1.00 95.56 304 LEU A O 1
ATOM 2443 N N . GLN A 1 305 ? 3.415 7.460 -1.047 1.00 95.81 305 GLN A N 1
ATOM 2444 C CA . GLN A 1 305 ? 1.983 7.733 -0.959 1.00 95.81 305 GLN A CA 1
ATOM 2445 C C . GLN A 1 305 ? 1.339 7.098 0.271 1.00 95.81 305 GLN A C 1
ATOM 2447 O O . GLN A 1 305 ? 0.581 7.765 0.970 1.00 95.81 305 GLN A O 1
ATOM 2452 N N . ILE A 1 306 ? 1.660 5.839 0.567 1.00 92.06 306 ILE A N 1
ATOM 2453 C CA . ILE A 1 306 ? 1.143 5.167 1.763 1.00 92.06 306 ILE A CA 1
ATOM 2454 C C . ILE A 1 306 ? 1.671 5.839 3.036 1.00 92.06 306 ILE A C 1
ATOM 2456 O O . ILE A 1 306 ? 0.915 6.027 3.983 1.00 92.06 306 ILE A O 1
ATOM 2460 N N . PHE A 1 307 ? 2.931 6.281 3.062 1.00 93.06 307 PHE A N 1
ATOM 2461 C CA . PHE A 1 307 ? 3.459 7.060 4.187 1.00 93.06 307 PHE A CA 1
ATOM 2462 C C . PHE A 1 307 ? 2.777 8.419 4.333 1.00 93.06 307 PHE A C 1
ATOM 2464 O O . PHE A 1 307 ? 2.490 8.838 5.451 1.00 93.06 307 PHE A O 1
ATOM 2471 N N . PHE A 1 308 ? 2.489 9.101 3.226 1.00 95.44 308 PHE A N 1
ATOM 2472 C CA . PHE A 1 308 ? 1.708 10.331 3.257 1.00 95.44 308 PHE A CA 1
ATOM 2473 C C . PHE A 1 308 ? 0.315 10.089 3.860 1.00 95.44 308 PHE A C 1
ATOM 2475 O O . PHE A 1 308 ? -0.077 10.812 4.777 1.00 95.44 308 PHE A O 1
ATOM 2482 N N . LEU A 1 309 ? -0.384 9.034 3.426 1.00 93.12 309 LEU A N 1
ATOM 2483 C CA . LEU A 1 309 ? -1.675 8.639 3.993 1.00 93.12 309 LEU A CA 1
ATOM 2484 C C . LEU A 1 309 ? -1.559 8.379 5.506 1.00 93.12 309 LEU A C 1
ATOM 2486 O O . LEU A 1 309 ? -2.234 9.037 6.293 1.00 93.12 309 LEU A O 1
ATOM 2490 N N . ALA A 1 310 ? -0.657 7.485 5.915 1.00 89.25 310 ALA A N 1
ATOM 2491 C CA . ALA A 1 310 ? -0.557 7.010 7.295 1.00 89.25 310 ALA A CA 1
ATOM 2492 C C . ALA A 1 310 ? -0.070 8.078 8.293 1.00 89.25 310 ALA A C 1
ATOM 2494 O O . ALA A 1 310 ? -0.473 8.077 9.456 1.00 89.25 310 ALA A O 1
ATOM 2495 N N . PHE A 1 311 ? 0.821 8.988 7.879 1.00 92.12 311 PHE A N 1
ATOM 2496 C CA . PHE A 1 311 ? 1.441 9.958 8.793 1.00 92.12 311 PHE A CA 1
ATOM 2497 C C . PHE A 1 311 ? 0.864 11.373 8.705 1.00 92.12 311 PHE A C 1
ATOM 2499 O O . PHE A 1 311 ? 1.041 12.156 9.648 1.00 92.12 311 PHE A O 1
ATOM 2506 N N . ILE A 1 312 ? 0.199 11.723 7.602 1.00 95.31 312 ILE A N 1
ATOM 2507 C CA . ILE A 1 312 ? -0.307 13.080 7.366 1.00 95.31 312 ILE A CA 1
ATOM 2508 C C . ILE A 1 312 ? -1.829 13.087 7.308 1.00 95.31 312 ILE A C 1
ATOM 2510 O O . ILE A 1 312 ? -2.451 13.751 8.136 1.00 95.31 312 ILE A O 1
ATOM 2514 N N . GLU A 1 313 ? -2.409 12.353 6.361 1.00 92.62 313 GLU A N 1
ATOM 2515 C CA . GLU A 1 313 ? -3.840 12.424 6.062 1.00 92.62 313 GLU A CA 1
ATOM 2516 C C . GLU A 1 313 ? -4.685 11.731 7.135 1.00 92.62 313 GLU A C 1
ATOM 2518 O O . GLU A 1 313 ? -5.487 12.392 7.790 1.00 92.62 313 GLU A O 1
ATOM 2523 N N . GLU A 1 314 ? -4.461 10.444 7.409 1.00 89.81 314 GLU A N 1
ATOM 2524 C CA . GLU A 1 314 ? -5.236 9.693 8.407 1.00 89.81 314 GLU A CA 1
ATOM 2525 C C . GLU A 1 314 ? -5.206 10.331 9.804 1.00 89.81 314 GLU A C 1
ATOM 2527 O O . GLU A 1 314 ? -6.276 10.488 10.398 1.00 89.81 314 GLU A O 1
ATOM 2532 N N . PRO A 1 315 ? -4.050 10.765 10.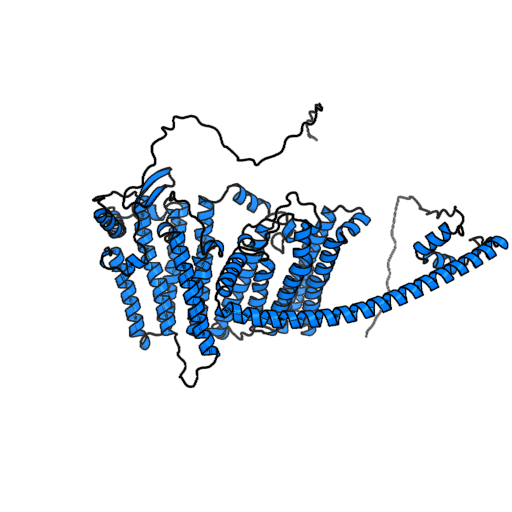354 1.00 91.31 315 PRO A N 1
ATOM 2533 C CA . PRO A 1 315 ? -4.032 11.421 11.658 1.00 91.31 315 PRO A CA 1
ATOM 2534 C C . PRO A 1 315 ? -4.837 12.723 11.689 1.00 91.31 315 PRO A C 1
ATOM 2536 O O . PRO A 1 315 ? -5.381 13.085 12.732 1.00 91.31 315 PRO A O 1
ATOM 2539 N N . HIS A 1 316 ? -4.905 13.442 10.567 1.00 91.94 316 HIS A N 1
ATOM 2540 C CA . HIS A 1 316 ? -5.721 14.644 10.449 1.00 91.94 316 HIS A CA 1
ATOM 2541 C C . HIS A 1 316 ? -7.213 14.304 10.361 1.00 91.94 316 HIS A C 1
ATOM 2543 O O . HIS A 1 316 ? -8.012 14.871 11.106 1.00 91.94 316 HIS A O 1
ATOM 2549 N N . MET A 1 317 ? -7.581 13.314 9.546 1.00 89.62 317 MET A N 1
ATOM 2550 C CA . MET A 1 317 ? -8.965 12.847 9.446 1.00 89.62 317 MET A CA 1
ATOM 2551 C C . MET A 1 317 ? -9.472 12.321 10.792 1.00 89.62 317 MET A C 1
ATOM 2553 O O . MET A 1 317 ? -10.553 12.696 11.228 1.00 89.62 317 MET A O 1
ATOM 2557 N N . GLN A 1 318 ? -8.663 11.555 11.527 1.00 86.38 318 GLN A N 1
ATOM 2558 C CA . GLN A 1 318 ? -8.994 11.104 12.886 1.00 86.38 318 GLN A CA 1
ATOM 2559 C C . GLN A 1 318 ? -9.112 12.264 13.887 1.00 86.38 318 GLN A C 1
ATOM 2561 O O . GLN A 1 318 ? -9.877 12.175 14.847 1.00 86.38 318 GLN A O 1
ATOM 2566 N N . LYS A 1 319 ? -8.371 13.361 13.687 1.00 87.75 319 LYS A N 1
ATOM 2567 C CA . LYS A 1 319 ? -8.482 14.565 14.522 1.00 87.75 319 LYS A CA 1
ATOM 2568 C C . LYS A 1 319 ? -9.826 15.271 14.313 1.00 87.75 319 LYS A C 1
ATOM 2570 O O . LYS A 1 319 ? -10.396 15.733 15.296 1.00 87.75 319 LYS A O 1
ATOM 2575 N N . ILE A 1 320 ? -10.300 15.372 13.070 1.00 87.88 320 ILE A N 1
ATOM 2576 C CA . ILE A 1 320 ? -11.520 16.121 12.718 1.00 87.88 320 ILE A CA 1
ATOM 2577 C C . ILE A 1 320 ? -12.781 15.263 12.847 1.00 87.88 320 ILE A C 1
ATOM 2579 O O . ILE A 1 320 ? -13.793 15.742 13.354 1.00 87.88 320 ILE A O 1
ATOM 2583 N N . TYR A 1 321 ? -12.710 14.014 12.393 1.00 84.88 321 TYR A N 1
ATOM 2584 C CA . TYR A 1 321 ? -13.856 13.121 12.222 1.00 84.88 321 TYR A CA 1
ATOM 2585 C C . TYR A 1 321 ? -13.841 11.908 13.166 1.00 84.88 321 TYR A C 1
ATOM 2587 O O . TYR A 1 321 ? -14.860 11.240 13.302 1.00 84.88 321 TYR A O 1
ATOM 2595 N N . GLY A 1 322 ? -12.713 11.603 13.821 1.00 80.06 322 GLY A N 1
ATOM 2596 C CA . GLY A 1 322 ? -12.590 10.419 14.679 1.00 80.06 322 GLY A CA 1
ATOM 2597 C C . GLY A 1 322 ? -13.329 10.559 16.011 1.00 80.06 322 GLY A C 1
ATOM 2598 O O . GLY A 1 322 ? -13.207 11.585 16.692 1.00 80.06 322 GLY A O 1
ATOM 2599 N N . SER A 1 323 ? -14.042 9.503 16.413 1.00 76.06 323 SER A N 1
ATOM 2600 C CA . SER A 1 323 ? -14.820 9.478 17.657 1.00 76.06 323 SER A CA 1
ATOM 2601 C C . SER A 1 323 ? -13.928 9.400 18.907 1.00 76.06 323 SER A C 1
ATOM 2603 O O . SER A 1 323 ? -12.820 8.858 18.884 1.00 76.06 323 SER A O 1
ATOM 2605 N N . GLU A 1 324 ? -14.408 9.924 20.039 1.00 67.44 324 GLU A N 1
ATOM 2606 C CA . GLU A 1 324 ? -13.678 9.847 21.317 1.00 67.44 324 GLU A CA 1
ATOM 2607 C C . GLU A 1 324 ? -13.582 8.405 21.858 1.00 67.44 324 GLU A C 1
ATOM 2609 O O . GLU A 1 324 ? -12.595 8.041 22.502 1.00 67.44 324 GLU A O 1
ATOM 2614 N N . GLU A 1 325 ? -14.553 7.542 21.541 1.00 61.03 325 GLU A N 1
ATOM 2615 C CA . GLU A 1 325 ? -14.526 6.125 21.923 1.00 61.03 325 GLU A CA 1
ATOM 2616 C C . GLU A 1 325 ? -13.452 5.324 21.173 1.00 61.03 325 GLU A C 1
ATOM 2618 O O . GLU A 1 325 ? -12.753 4.511 21.787 1.00 61.03 325 GLU A O 1
ATOM 2623 N N . GLU A 1 326 ? -13.264 5.566 19.872 1.00 62.12 326 GLU A N 1
ATOM 2624 C CA . GLU A 1 326 ? -12.196 4.934 19.084 1.00 62.12 326 GLU A CA 1
ATOM 2625 C C . GLU A 1 326 ? -10.809 5.326 19.603 1.00 62.12 326 GLU A C 1
ATOM 2627 O O . GLU A 1 326 ? -9.921 4.476 19.734 1.00 62.12 326 GLU A O 1
ATOM 2632 N N . LYS A 1 327 ? -10.635 6.601 19.977 1.00 59.62 327 LYS A N 1
ATOM 2633 C CA . LYS A 1 327 ? -9.394 7.104 20.586 1.00 59.62 327 LYS A CA 1
ATOM 2634 C C . LYS A 1 327 ? -9.117 6.422 21.932 1.00 59.62 327 LYS A C 1
ATOM 2636 O O . LYS A 1 327 ? -7.975 6.057 22.207 1.00 59.62 327 LYS A O 1
ATOM 2641 N N . ALA A 1 328 ? -10.146 6.191 22.751 1.00 56.78 328 ALA A N 1
ATOM 2642 C CA . ALA A 1 328 ? -10.016 5.539 24.055 1.00 56.78 328 ALA A CA 1
ATOM 2643 C C . ALA A 1 328 ? -9.767 4.017 23.971 1.00 56.78 328 ALA A C 1
ATOM 2645 O O . ALA A 1 328 ? -9.016 3.476 24.791 1.00 56.78 328 ALA A O 1
ATOM 2646 N N . LYS A 1 329 ? -10.349 3.316 22.984 1.00 57.50 32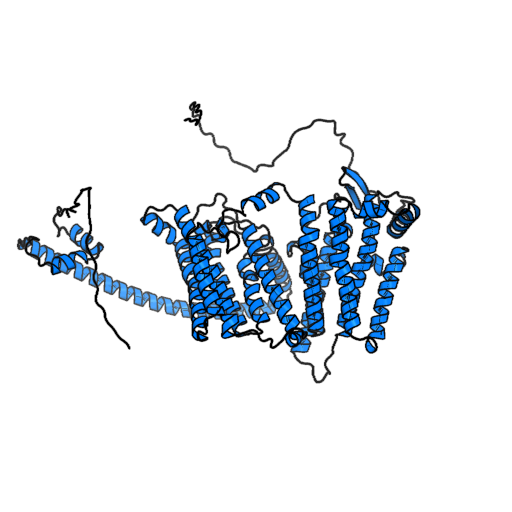9 LYS A N 1
ATOM 2647 C CA . LYS A 1 329 ? -10.149 1.866 22.775 1.00 57.50 329 LYS A CA 1
ATOM 2648 C C . LYS A 1 329 ? -8.696 1.520 22.428 1.00 57.50 329 LYS A C 1
ATOM 2650 O O . LYS A 1 329 ? -8.145 0.610 23.047 1.00 57.50 329 LYS A O 1
ATOM 2655 N N . LYS A 1 330 ? -8.041 2.288 21.543 1.00 57.00 330 LYS A N 1
ATOM 2656 C CA . LYS A 1 330 ? -6.626 2.071 21.156 1.00 57.00 330 LYS A CA 1
ATOM 2657 C C . LYS A 1 330 ? -5.636 2.152 22.326 1.00 57.00 330 LYS A C 1
ATOM 2659 O O . LYS A 1 330 ? -4.580 1.531 22.287 1.00 57.00 330 LYS A O 1
ATOM 2664 N N . VAL A 1 331 ? -5.958 2.904 23.381 1.00 53.22 331 VAL A N 1
ATOM 2665 C CA . VAL A 1 331 ? -5.074 3.077 24.550 1.00 53.22 331 VAL A CA 1
ATOM 2666 C C . VAL A 1 331 ? -5.153 1.891 25.526 1.00 53.22 331 VAL A C 1
ATOM 2668 O O . VAL A 1 331 ? -4.173 1.616 26.221 1.00 53.22 331 VAL A O 1
ATOM 2671 N N . LYS A 1 332 ? -6.291 1.182 25.591 1.00 50.69 332 LYS A N 1
ATOM 2672 C CA . LYS A 1 332 ? -6.523 0.082 26.549 1.00 50.69 332 LYS A CA 1
ATOM 2673 C C . LYS A 1 332 ? -5.967 -1.270 26.094 1.00 50.69 332 LYS A C 1
ATOM 2675 O O . LYS A 1 332 ? -5.435 -1.993 26.927 1.00 50.69 332 LYS A O 1
ATOM 2680 N N . THR A 1 333 ? -6.039 -1.591 24.806 1.00 53.16 333 THR A N 1
ATOM 2681 C CA . THR A 1 333 ? -5.564 -2.874 24.244 1.00 53.16 333 THR A CA 1
ATOM 2682 C C . THR A 1 333 ? -4.036 -3.042 24.290 1.00 53.16 333 THR A C 1
ATOM 2684 O O . THR A 1 333 ? -3.514 -4.146 24.171 1.00 53.16 333 THR A O 1
ATOM 2687 N N . GLY A 1 334 ? -3.282 -1.958 24.497 1.00 51.72 334 GLY A N 1
ATOM 2688 C CA . GLY A 1 334 ? -1.826 -1.952 24.330 1.00 51.72 334 GLY A CA 1
ATOM 2689 C C . GLY A 1 334 ? -0.954 -2.359 25.526 1.00 51.72 334 GLY A C 1
ATOM 2690 O O . GLY A 1 334 ? 0.260 -2.296 25.373 1.00 51.72 334 GLY A O 1
ATOM 2691 N N . ARG A 1 335 ? -1.479 -2.694 26.720 1.00 52.47 335 ARG A N 1
ATOM 2692 C CA . ARG A 1 335 ? -0.608 -2.884 27.914 1.00 52.47 335 ARG A CA 1
ATOM 2693 C C . ARG A 1 335 ? -0.582 -4.275 28.547 1.00 52.47 335 ARG A C 1
ATOM 2695 O O . ARG A 1 335 ? 0.477 -4.646 29.043 1.00 52.47 335 ARG A O 1
ATOM 2702 N N . ASP A 1 336 ? -1.661 -5.057 28.491 1.00 56.25 336 ASP A N 1
ATOM 2703 C CA . ASP A 1 336 ? -1.762 -6.283 29.311 1.00 56.25 336 ASP A CA 1
ATOM 2704 C C . ASP A 1 336 ? -1.912 -7.596 28.514 1.00 56.25 336 ASP A C 1
ATOM 2706 O O . ASP A 1 336 ? -1.851 -8.689 29.084 1.00 56.25 336 ASP A O 1
ATOM 2710 N N . GLU A 1 337 ? -2.051 -7.540 27.188 1.00 69.12 337 GLU A N 1
ATOM 2711 C CA . GLU A 1 337 ? -2.524 -8.682 26.390 1.00 69.12 337 GLU A CA 1
ATOM 2712 C C . GLU A 1 337 ? -1.409 -9.373 25.601 1.00 69.12 337 GLU A C 1
ATOM 2714 O O . GLU A 1 337 ? -0.554 -8.726 25.008 1.00 69.12 337 GLU A O 1
ATOM 2719 N N . LEU A 1 338 ? -1.396 -10.710 25.589 1.00 77.31 338 LEU A N 1
ATOM 2720 C CA . LEU A 1 338 ? -0.422 -11.497 24.829 1.00 77.31 338 LEU A CA 1
ATOM 2721 C C . LEU A 1 338 ? -0.654 -11.294 23.323 1.00 77.31 338 LEU A C 1
ATOM 2723 O O . LEU A 1 338 ? -1.651 -11.779 22.802 1.00 77.31 338 LEU A O 1
ATOM 2727 N N . PHE A 1 339 ? 0.256 -10.632 22.607 1.00 81.00 339 PHE A N 1
ATOM 2728 C CA . PHE A 1 339 ? 0.162 -10.460 21.152 1.00 81.00 339 PHE A CA 1
ATOM 2729 C C . PHE A 1 339 ? 1.544 -10.480 20.500 1.00 81.00 339 PHE A C 1
ATOM 2731 O O . PHE A 1 339 ? 2.309 -9.515 20.600 1.00 81.00 339 PHE A O 1
ATOM 2738 N N . GLY A 1 340 ? 1.879 -11.594 19.845 1.00 83.00 340 GLY A N 1
ATOM 2739 C CA . GLY A 1 340 ? 3.199 -11.789 19.258 1.00 83.00 340 GLY A CA 1
ATOM 2740 C C . GLY A 1 340 ? 4.297 -11.505 20.286 1.00 83.00 340 GLY A C 1
ATOM 2741 O O . GLY A 1 340 ? 4.308 -12.087 21.372 1.00 83.00 340 GLY A O 1
ATOM 2742 N N . LEU A 1 341 ? 5.193 -10.577 19.937 1.00 83.38 341 LEU A N 1
ATOM 2743 C CA . LEU A 1 341 ? 6.237 -10.045 20.823 1.00 83.38 341 LEU A CA 1
ATOM 2744 C C . LEU A 1 341 ? 5.962 -8.605 21.304 1.00 83.38 341 LEU A C 1
ATOM 2746 O O . LEU A 1 341 ? 6.767 -8.066 22.058 1.00 83.38 341 LEU A O 1
ATOM 2750 N N . ALA A 1 342 ? 4.868 -7.965 20.872 1.00 77.25 342 ALA A N 1
ATOM 2751 C CA . ALA A 1 342 ? 4.633 -6.532 21.093 1.00 77.25 342 ALA A CA 1
ATOM 2752 C C . ALA A 1 342 ? 4.425 -6.177 22.579 1.00 77.25 342 ALA A C 1
ATOM 2754 O O . ALA A 1 342 ? 4.890 -5.136 23.032 1.00 77.25 342 ALA A O 1
ATOM 2755 N N . ASN A 1 343 ? 3.810 -7.087 23.341 1.00 82.25 343 ASN A N 1
ATOM 2756 C CA . ASN A 1 343 ? 3.499 -6.930 24.767 1.00 82.25 343 ASN A CA 1
ATOM 2757 C C . ASN A 1 343 ? 4.258 -7.960 25.617 1.00 82.25 343 ASN A C 1
ATOM 2759 O O . ASN A 1 343 ? 3.679 -8.647 26.466 1.00 82.25 343 ASN A O 1
ATOM 2763 N N . PHE A 1 344 ? 5.549 -8.128 25.326 1.00 85.69 344 PHE A N 1
ATOM 2764 C CA . PHE A 1 344 ? 6.404 -9.062 26.047 1.00 85.69 344 PHE A CA 1
ATOM 2765 C C . PHE A 1 344 ? 6.470 -8.701 27.534 1.00 85.69 344 PHE A C 1
ATOM 2767 O O . PHE A 1 344 ? 6.951 -7.626 27.901 1.00 85.69 344 PHE A O 1
ATOM 2774 N N . PHE A 1 345 ? 6.045 -9.623 28.397 1.00 87.31 345 PHE A N 1
ATOM 2775 C CA . PHE A 1 345 ? 6.103 -9.449 29.839 1.00 87.31 345 PHE A CA 1
ATOM 2776 C C . PHE A 1 345 ? 6.991 -10.528 30.475 1.00 87.31 345 PHE A C 1
ATOM 2778 O O . PHE A 1 345 ? 6.567 -11.677 30.589 1.00 87.31 345 PHE A O 1
ATOM 2785 N N . PRO A 1 346 ? 8.204 -10.186 30.960 1.00 86.25 346 PRO A N 1
ATOM 2786 C CA . PRO A 1 346 ? 9.145 -11.170 31.495 1.00 86.25 346 PRO A CA 1
ATOM 2787 C C . PRO A 1 346 ? 8.581 -12.032 32.630 1.00 86.25 346 PRO A C 1
ATOM 2789 O O . PRO A 1 346 ? 8.987 -13.168 32.787 1.00 86.25 346 PRO A O 1
ATOM 2792 N N . TYR A 1 347 ? 7.629 -11.551 33.430 1.00 87.31 347 TYR A N 1
ATOM 2793 C CA . TYR A 1 347 ? 7.069 -12.364 34.519 1.00 87.31 347 TYR A CA 1
ATOM 2794 C C . TYR A 1 347 ? 6.006 -13.370 34.043 1.00 87.31 347 TYR A C 1
ATOM 2796 O O . TYR A 1 347 ? 5.567 -14.222 34.817 1.00 87.31 347 TYR A O 1
ATOM 2804 N N . ARG A 1 348 ? 5.594 -13.319 32.769 1.00 87.06 348 ARG A N 1
ATOM 2805 C CA . ARG A 1 348 ? 4.709 -14.312 32.156 1.00 87.06 348 ARG A CA 1
ATOM 2806 C C . ARG A 1 348 ? 5.547 -15.491 31.660 1.00 87.06 348 ARG A C 1
ATOM 2808 O O . ARG A 1 348 ? 6.346 -15.358 30.738 1.00 87.06 348 ARG A O 1
ATOM 2815 N N . TYR A 1 349 ? 5.308 -16.680 32.216 1.00 88.31 349 TYR A N 1
ATOM 2816 C CA . TYR A 1 349 ? 6.021 -17.910 31.831 1.00 88.31 349 TYR A CA 1
ATOM 2817 C C . TYR A 1 349 ? 6.002 -18.189 30.314 1.00 88.31 349 TYR A C 1
ATOM 2819 O O . TYR A 1 349 ? 7.014 -18.593 29.739 1.00 88.31 349 TYR A O 1
ATOM 2827 N N . ALA A 1 350 ? 4.867 -17.947 29.652 1.00 89.06 350 ALA A N 1
ATOM 2828 C CA . ALA A 1 350 ? 4.731 -18.132 28.206 1.00 89.06 350 ALA A CA 1
ATOM 2829 C C . ALA A 1 350 ? 5.660 -17.212 27.393 1.00 89.06 350 ALA A C 1
ATOM 2831 O O . ALA A 1 350 ? 6.200 -17.631 26.371 1.00 89.06 350 ALA A O 1
ATOM 2832 N N . ASP A 1 351 ? 5.895 -15.990 27.872 1.00 90.88 351 ASP A N 1
ATOM 2833 C CA . ASP A 1 351 ? 6.747 -15.020 27.186 1.00 90.88 351 ASP A CA 1
ATOM 2834 C C . ASP A 1 351 ? 8.214 -15.432 27.323 1.00 90.88 351 ASP A C 1
ATOM 2836 O O . ASP A 1 351 ? 8.897 -15.582 26.310 1.00 90.88 351 ASP A O 1
ATOM 2840 N N . ILE A 1 352 ? 8.681 -15.745 28.542 1.00 92.38 352 ILE A N 1
ATOM 2841 C CA . ILE A 1 352 ? 10.046 -16.265 28.750 1.00 92.38 352 ILE A CA 1
ATOM 2842 C C . ILE A 1 352 ? 10.282 -17.527 27.923 1.00 92.38 352 ILE A C 1
ATOM 2844 O O . ILE A 1 352 ? 11.288 -17.614 27.224 1.00 92.38 352 ILE A O 1
ATOM 2848 N N . SER A 1 353 ? 9.387 -18.514 27.998 1.00 92.69 353 SER A N 1
ATOM 2849 C CA . SER A 1 353 ? 9.570 -19.782 27.278 1.00 92.69 353 SER A CA 1
ATOM 2850 C C . SER A 1 353 ? 9.632 -19.570 25.765 1.00 92.69 353 SER A C 1
ATOM 2852 O O . SER A 1 353 ? 10.525 -20.108 25.110 1.00 92.69 353 SER A O 1
ATOM 2854 N N . THR A 1 354 ? 8.769 -18.713 25.217 1.00 94.06 354 THR A N 1
ATOM 2855 C CA . THR A 1 354 ? 8.813 -18.344 23.796 1.00 94.06 354 THR A CA 1
ATOM 2856 C C . THR A 1 354 ? 10.108 -17.615 23.439 1.00 94.06 354 THR A C 1
ATOM 2858 O O . THR A 1 354 ? 10.722 -17.941 22.426 1.00 94.06 354 THR A O 1
ATOM 2861 N N . ALA A 1 355 ? 10.574 -16.679 24.270 1.00 94.19 355 ALA A N 1
ATOM 2862 C CA . ALA A 1 355 ? 11.835 -15.974 24.045 1.00 94.19 355 ALA A CA 1
ATOM 2863 C C . ALA A 1 355 ? 13.053 -16.903 24.113 1.00 94.19 355 ALA A C 1
ATOM 2865 O O . ALA A 1 355 ? 13.975 -16.745 23.317 1.00 94.19 355 ALA A O 1
ATOM 2866 N N . VAL A 1 356 ? 13.057 -17.893 25.009 1.00 95.00 356 VAL A N 1
ATOM 2867 C CA . VAL A 1 356 ? 14.122 -18.903 25.086 1.00 95.00 356 VAL A CA 1
ATOM 2868 C C . VAL A 1 356 ? 14.137 -19.766 23.825 1.00 95.00 356 VAL A C 1
ATOM 2870 O O . VAL A 1 356 ? 15.201 -19.946 23.236 1.00 95.00 356 VAL A O 1
ATOM 2873 N N . LEU A 1 357 ? 12.980 -20.252 23.364 1.00 95.25 357 LEU A N 1
ATOM 2874 C CA . LEU A 1 357 ? 12.880 -21.046 22.133 1.00 95.25 357 LEU A CA 1
ATOM 2875 C C . LEU A 1 357 ? 13.280 -20.238 20.892 1.00 95.25 357 LEU A C 1
ATOM 2877 O O . LEU A 1 357 ? 14.036 -20.724 20.046 1.00 95.25 357 LEU A O 1
ATOM 2881 N N . LEU A 1 358 ? 12.816 -18.991 20.800 1.00 95.88 358 LEU A N 1
ATOM 2882 C CA . LEU A 1 358 ? 13.175 -18.075 19.723 1.00 95.88 358 LEU A CA 1
ATOM 2883 C C . LEU A 1 358 ? 14.674 -17.769 19.750 1.00 95.88 358 LEU A C 1
ATOM 2885 O O . LEU A 1 358 ? 15.342 -17.879 18.724 1.00 95.88 358 LEU A O 1
ATOM 2889 N N . GLY A 1 359 ? 15.214 -17.449 20.926 1.00 94.94 359 GLY A N 1
ATOM 2890 C CA . GLY A 1 359 ? 16.637 -17.228 21.148 1.00 94.94 359 GLY A CA 1
ATOM 2891 C C . GLY A 1 359 ? 17.457 -18.446 20.739 1.00 94.94 359 GLY A C 1
ATOM 2892 O O . GLY A 1 359 ? 18.423 -18.303 20.001 1.00 94.94 359 GLY A O 1
ATOM 2893 N N . GLN A 1 360 ? 17.036 -19.656 21.108 1.00 94.19 360 GLN A N 1
ATOM 2894 C CA . GLN A 1 360 ? 17.680 -20.892 20.668 1.00 94.19 360 GLN A CA 1
ATOM 2895 C C . GLN A 1 360 ? 17.663 -21.031 19.136 1.00 94.19 360 GLN A C 1
ATOM 2897 O O . GLN A 1 360 ? 18.701 -21.323 18.541 1.00 94.19 360 GLN A O 1
ATOM 2902 N N . MET A 1 361 ? 16.524 -20.812 18.472 1.00 94.50 361 MET A N 1
ATOM 2903 C CA . MET A 1 361 ? 16.423 -20.895 17.006 1.00 94.50 361 MET A CA 1
ATOM 2904 C C . MET A 1 361 ? 17.322 -19.859 16.317 1.00 94.50 361 MET A C 1
ATOM 2906 O O . MET A 1 361 ? 18.046 -20.188 15.381 1.00 94.50 361 MET A O 1
ATOM 2910 N N . VAL A 1 362 ? 17.342 -18.620 16.809 1.00 94.00 362 VAL A N 1
ATOM 2911 C CA . VAL A 1 362 ? 18.185 -17.547 16.265 1.00 94.00 362 VAL A CA 1
ATOM 2912 C C . VAL A 1 362 ? 19.665 -17.835 16.509 1.00 94.00 362 VAL A C 1
ATOM 2914 O O . VAL A 1 362 ? 20.463 -17.756 15.580 1.00 94.00 362 VAL A O 1
ATOM 2917 N N . MET A 1 363 ? 20.047 -18.234 17.724 1.00 92.62 363 MET A N 1
ATOM 2918 C CA . MET A 1 363 ? 21.435 -18.562 18.060 1.00 92.62 363 MET A CA 1
ATOM 2919 C C . MET A 1 363 ? 21.939 -19.758 17.248 1.00 92.62 363 MET A C 1
ATOM 2921 O O . MET A 1 363 ? 23.052 -19.728 16.725 1.00 92.62 363 MET A O 1
ATOM 2925 N N . THR A 1 364 ? 21.111 -20.795 17.092 1.00 91.88 364 THR A N 1
ATOM 2926 C CA . THR A 1 364 ? 21.448 -21.944 16.243 1.00 91.88 364 THR A CA 1
ATOM 2927 C C . THR A 1 364 ? 21.544 -21.540 14.775 1.00 91.88 364 THR A C 1
ATOM 2929 O O . THR A 1 364 ? 22.441 -22.016 14.093 1.00 91.88 364 THR A O 1
ATOM 2932 N N . ALA A 1 365 ? 20.690 -20.647 14.268 1.00 91.31 365 ALA A N 1
ATOM 2933 C CA . ALA A 1 365 ? 20.783 -20.138 12.901 1.00 91.31 365 ALA A CA 1
ATOM 2934 C C . ALA A 1 365 ? 22.044 -19.286 12.671 1.00 91.31 365 ALA A C 1
ATOM 2936 O O . ALA A 1 365 ? 22.714 -19.467 11.662 1.00 91.31 365 ALA A O 1
ATOM 2937 N N . LEU A 1 366 ? 22.398 -18.386 13.587 1.00 91.19 366 LEU A N 1
ATOM 2938 C CA . LEU A 1 366 ? 23.506 -17.446 13.386 1.00 91.19 366 LEU A CA 1
ATOM 2939 C C . LEU A 1 366 ? 24.885 -18.058 13.648 1.00 91.19 366 LEU A C 1
ATOM 2941 O O . LEU A 1 366 ? 25.824 -17.778 12.908 1.00 91.19 366 LEU A O 1
ATOM 2945 N N . PHE A 1 367 ? 25.018 -18.876 14.695 1.00 90.69 367 PHE A N 1
ATOM 2946 C CA . PHE A 1 367 ? 26.330 -19.287 15.207 1.00 90.69 367 PHE A CA 1
ATOM 2947 C C . PHE A 1 367 ? 26.645 -20.767 15.002 1.00 90.69 367 PHE A C 1
ATOM 2949 O O . PHE A 1 367 ? 27.816 -21.143 15.004 1.00 90.69 367 PHE A O 1
ATOM 2956 N N . LEU A 1 368 ? 25.634 -21.624 14.824 1.00 86.88 368 LEU A N 1
ATOM 2957 C CA . LEU A 1 368 ? 25.843 -23.068 14.717 1.00 86.88 368 LEU A CA 1
ATOM 2958 C C . LEU A 1 368 ? 25.683 -23.537 13.270 1.00 86.88 368 LEU A C 1
ATOM 2960 O O . LEU A 1 368 ? 24.650 -23.329 12.643 1.00 86.88 368 LEU A O 1
ATOM 2964 N N . ASN A 1 369 ? 26.704 -24.203 12.729 1.00 81.75 369 ASN A N 1
ATOM 2965 C CA . ASN A 1 369 ? 26.721 -24.757 11.367 1.00 81.75 369 ASN A CA 1
ATOM 2966 C C . ASN A 1 369 ? 26.069 -26.141 11.282 1.00 81.75 369 ASN A C 1
ATOM 2968 O O . ASN A 1 369 ? 26.681 -27.102 10.821 1.00 81.75 369 ASN A O 1
ATOM 2972 N N . PHE A 1 370 ? 24.812 -26.247 11.716 1.00 88.50 370 PHE A N 1
ATOM 2973 C CA . PHE A 1 370 ? 24.026 -27.448 11.443 1.00 88.50 370 PHE A CA 1
ATOM 2974 C C . PHE A 1 370 ? 23.734 -27.579 9.941 1.00 88.50 370 PHE A C 1
ATOM 2976 O O . PHE A 1 370 ? 23.588 -26.584 9.231 1.00 88.50 370 PHE A O 1
ATOM 2983 N N . GLY A 1 371 ? 23.658 -28.820 9.451 1.00 88.50 371 GLY A N 1
ATOM 2984 C CA . GLY A 1 371 ? 23.353 -29.094 8.046 1.00 88.50 371 GLY A CA 1
ATOM 2985 C C . GLY A 1 371 ? 21.946 -28.637 7.649 1.00 88.50 371 GLY A C 1
ATOM 2986 O O . GLY A 1 371 ? 21.058 -28.525 8.495 1.00 88.50 371 GLY A O 1
ATOM 2987 N N . SER A 1 372 ? 21.713 -28.433 6.350 1.00 90.69 372 SER A N 1
ATOM 2988 C CA . SER A 1 372 ? 20.422 -27.976 5.804 1.00 90.69 372 SER A CA 1
ATOM 2989 C C . SER A 1 372 ? 19.232 -28.819 6.278 1.00 90.69 372 SER A C 1
ATOM 2991 O O . SER A 1 372 ? 18.191 -28.268 6.626 1.00 90.69 372 SER A O 1
ATOM 2993 N N . ASN A 1 373 ? 19.415 -30.139 6.399 1.00 93.38 373 ASN A N 1
ATOM 2994 C CA . ASN A 1 373 ? 18.405 -31.074 6.905 1.00 93.38 373 ASN A CA 1
ATOM 2995 C C . ASN A 1 373 ? 17.846 -30.685 8.282 1.00 93.38 373 ASN A C 1
ATOM 2997 O O . ASN A 1 373 ? 16.662 -30.896 8.529 1.00 93.38 373 ASN A O 1
ATOM 3001 N N . PHE A 1 374 ? 18.665 -30.103 9.165 1.00 94.44 374 PHE A N 1
ATOM 3002 C CA . PHE A 1 374 ? 18.218 -29.666 10.487 1.00 94.44 374 PHE A CA 1
ATOM 3003 C C . PHE A 1 374 ? 17.168 -28.557 10.376 1.00 94.44 374 PHE A C 1
ATOM 3005 O O . PHE A 1 374 ? 16.078 -28.687 10.929 1.00 94.44 374 PHE A O 1
ATOM 3012 N N . TYR A 1 375 ? 17.458 -27.496 9.620 1.00 94.12 375 TYR A N 1
ATOM 3013 C CA . TYR A 1 375 ? 16.531 -26.372 9.459 1.00 94.12 375 TYR A CA 1
ATOM 3014 C C . TYR A 1 375 ? 15.300 -26.756 8.633 1.00 94.12 375 TYR A C 1
ATOM 3016 O O . TYR A 1 375 ? 14.198 -26.309 8.946 1.00 94.12 375 TYR A O 1
ATOM 3024 N N . THR A 1 376 ? 15.453 -27.633 7.635 1.00 94.44 376 THR A N 1
ATOM 3025 C CA . THR A 1 376 ? 14.317 -28.205 6.893 1.00 94.44 376 THR A CA 1
ATOM 3026 C C . THR A 1 376 ? 13.382 -28.978 7.822 1.00 94.44 376 THR A C 1
ATOM 3028 O O . THR A 1 376 ? 12.166 -28.801 7.761 1.00 94.44 376 THR A O 1
ATOM 3031 N N . LEU A 1 377 ? 13.935 -29.809 8.712 1.00 95.06 377 LEU A N 1
ATOM 3032 C CA . LEU A 1 377 ? 13.150 -30.578 9.674 1.00 95.06 377 LEU A CA 1
ATOM 3033 C C . LEU A 1 377 ? 12.464 -29.669 10.701 1.00 95.06 377 LEU A C 1
ATOM 3035 O O . LEU A 1 377 ? 11.283 -29.858 10.972 1.00 95.06 377 LEU A O 1
ATOM 3039 N N . GLN A 1 378 ? 13.168 -28.662 11.231 1.00 94.38 378 GLN A N 1
ATOM 3040 C CA . GLN A 1 378 ? 12.582 -27.668 12.139 1.00 94.38 378 GLN A CA 1
ATOM 3041 C C . GLN A 1 378 ? 11.391 -26.957 11.491 1.00 94.38 378 GLN A C 1
ATOM 3043 O O . GLN A 1 378 ? 10.313 -26.906 12.080 1.00 94.38 378 GLN A O 1
ATOM 3048 N N . LEU A 1 379 ? 11.555 -26.469 10.258 1.00 95.56 379 LEU A N 1
ATOM 3049 C CA . LEU A 1 379 ? 10.470 -25.850 9.500 1.00 95.56 379 LEU A CA 1
ATOM 3050 C C . LEU A 1 379 ? 9.282 -26.805 9.339 1.00 95.56 379 LEU A C 1
ATOM 3052 O O . LEU A 1 379 ? 8.150 -26.424 9.627 1.00 95.56 379 LEU A O 1
ATOM 3056 N N . PHE A 1 380 ? 9.530 -28.048 8.920 1.00 95.12 380 PHE A N 1
ATOM 3057 C CA . PHE A 1 380 ? 8.471 -29.036 8.726 1.00 95.12 380 PHE A CA 1
ATOM 3058 C C . PHE A 1 380 ? 7.709 -29.341 10.023 1.00 95.12 380 PHE A C 1
ATOM 3060 O O . PHE A 1 380 ? 6.476 -29.373 10.013 1.00 95.12 380 PHE A O 1
ATOM 3067 N N . ILE A 1 381 ? 8.424 -29.524 11.139 1.00 95.88 381 ILE A N 1
ATOM 3068 C CA . ILE A 1 381 ? 7.835 -29.798 12.455 1.00 95.88 381 ILE A CA 1
ATOM 3069 C C . ILE A 1 381 ? 6.951 -28.632 12.894 1.00 95.88 381 ILE A C 1
ATOM 3071 O O . ILE A 1 381 ? 5.783 -28.851 13.208 1.00 95.88 381 ILE A O 1
ATOM 3075 N N . TRP A 1 382 ? 7.467 -27.399 12.882 1.00 96.00 382 TRP A N 1
ATOM 3076 C CA . TRP A 1 382 ? 6.709 -26.236 13.348 1.00 96.00 382 TRP A CA 1
ATOM 3077 C C . TRP A 1 382 ? 5.512 -25.920 12.450 1.00 96.00 382 TRP A C 1
ATOM 3079 O O . TRP A 1 382 ? 4.426 -25.657 12.965 1.00 96.00 382 TRP A O 1
ATOM 3089 N N . ARG A 1 383 ? 5.665 -26.031 11.125 1.00 93.94 383 ARG A N 1
ATOM 3090 C CA . ARG A 1 383 ? 4.574 -25.803 10.166 1.00 93.94 383 ARG A CA 1
ATOM 3091 C C . ARG A 1 383 ? 3.464 -26.848 10.330 1.00 93.94 383 ARG A C 1
ATOM 3093 O O . ARG A 1 383 ? 2.285 -26.499 10.330 1.00 93.94 383 ARG A O 1
ATOM 3100 N N . THR A 1 384 ? 3.839 -28.114 10.530 1.00 92.81 384 THR A N 1
ATOM 3101 C CA . THR A 1 384 ? 2.899 -29.219 10.776 1.00 92.81 384 THR A CA 1
ATOM 3102 C C . THR A 1 384 ? 2.193 -29.072 12.119 1.00 92.81 384 THR A C 1
ATOM 3104 O O . THR A 1 384 ? 0.969 -29.176 12.184 1.00 92.81 384 THR A O 1
ATOM 3107 N N . ALA A 1 385 ? 2.940 -28.790 13.186 1.00 94.75 385 ALA A N 1
ATOM 3108 C CA . ALA A 1 385 ? 2.382 -28.591 14.517 1.00 94.75 385 ALA A CA 1
ATOM 3109 C C . ALA A 1 385 ? 1.396 -27.414 14.550 1.00 94.75 385 ALA A C 1
ATOM 3111 O O . ALA A 1 385 ? 0.326 -27.539 15.143 1.00 94.75 385 ALA A O 1
ATOM 3112 N N . HIS A 1 386 ? 1.721 -26.309 13.871 1.00 94.50 386 HIS A N 1
ATOM 3113 C CA . HIS A 1 386 ? 0.863 -25.132 13.806 1.00 94.50 386 HIS A CA 1
ATOM 3114 C C . HIS A 1 386 ? -0.428 -25.406 13.023 1.00 94.50 386 HIS A C 1
ATOM 3116 O O . HIS A 1 386 ? -1.513 -25.298 13.582 1.00 94.50 386 HIS A O 1
ATOM 3122 N N . TRP A 1 387 ? -0.341 -25.830 11.759 1.00 91.50 387 TRP A N 1
ATOM 3123 C CA . TRP A 1 387 ? -1.539 -25.979 10.921 1.00 91.50 387 TRP A CA 1
ATOM 3124 C C . TRP A 1 387 ? -2.350 -27.231 11.230 1.00 91.50 387 TRP A C 1
ATOM 3126 O O . TRP A 1 387 ? -3.562 -27.156 11.415 1.00 91.50 387 TRP A O 1
ATOM 3136 N N . MET A 1 388 ? -1.697 -28.392 11.294 1.00 91.56 388 MET A N 1
ATOM 3137 C CA . MET A 1 388 ? -2.402 -29.657 11.509 1.00 91.56 388 MET A CA 1
ATOM 3138 C C . MET A 1 388 ? -2.670 -29.900 12.992 1.00 91.56 388 MET A C 1
ATOM 3140 O O . MET A 1 388 ? -3.777 -30.297 13.354 1.00 91.56 388 MET A O 1
ATOM 3144 N N . GLY A 1 389 ? -1.687 -29.647 13.859 1.00 94.12 389 GLY A N 1
ATOM 3145 C CA . GLY A 1 389 ? -1.823 -29.871 15.300 1.00 94.12 389 GLY A CA 1
ATOM 3146 C C . GLY A 1 389 ? -2.872 -28.956 15.928 1.00 94.12 389 GLY A C 1
ATOM 3147 O O . GLY A 1 389 ? -3.891 -29.438 16.429 1.00 94.12 389 GLY A O 1
ATOM 3148 N N . LEU A 1 390 ? -2.662 -27.638 15.855 1.00 94.62 390 LEU A N 1
ATOM 3149 C CA . LEU A 1 390 ? -3.608 -26.671 16.423 1.00 94.62 390 LEU A CA 1
ATOM 3150 C C . LEU A 1 390 ? -4.950 -26.685 15.683 1.00 94.62 390 LEU A C 1
ATOM 3152 O O . LEU A 1 390 ? -5.992 -26.636 16.332 1.00 94.62 390 LEU A O 1
ATOM 3156 N N . GLY A 1 391 ? -4.948 -26.857 14.357 1.00 92.88 391 GLY A N 1
ATOM 3157 C CA . GLY A 1 391 ? -6.178 -27.003 13.574 1.00 92.88 391 GLY A CA 1
ATOM 3158 C C . GLY A 1 391 ? -7.043 -28.187 14.020 1.00 92.88 391 GLY A C 1
ATOM 3159 O O . GLY A 1 391 ? -8.258 -28.047 14.151 1.00 92.88 391 GLY A O 1
ATOM 3160 N N . THR A 1 392 ? -6.430 -29.332 14.342 1.00 93.50 392 THR A N 1
ATOM 3161 C CA . THR A 1 392 ? -7.155 -30.500 14.876 1.00 93.50 392 THR A CA 1
ATOM 3162 C C . THR A 1 392 ? -7.737 -30.213 16.259 1.00 93.50 392 THR A C 1
ATOM 3164 O O . THR A 1 392 ? -8.894 -30.548 16.512 1.00 93.50 392 THR A O 1
ATOM 3167 N N . ILE A 1 393 ? -6.975 -29.560 17.146 1.00 95.38 393 ILE A N 1
ATOM 3168 C CA . ILE A 1 393 ? -7.475 -29.156 18.471 1.00 95.38 393 ILE A CA 1
ATOM 3169 C C . ILE A 1 393 ? -8.695 -28.245 18.316 1.00 95.38 393 ILE A C 1
ATOM 3171 O O . ILE A 1 393 ? -9.710 -28.476 18.968 1.00 95.38 393 ILE A O 1
ATOM 3175 N N . MET A 1 394 ? -8.634 -27.271 17.408 1.00 93.81 394 MET A N 1
ATOM 3176 C CA . MET A 1 394 ? -9.730 -26.335 17.151 1.00 93.81 394 MET A CA 1
ATOM 3177 C C . MET A 1 394 ? -10.954 -27.007 16.535 1.00 93.81 394 MET A C 1
ATOM 3179 O O . MET A 1 394 ? -12.082 -26.726 16.933 1.00 93.81 394 MET A O 1
ATOM 3183 N N . TYR A 1 395 ? -10.757 -27.953 15.619 1.00 92.88 395 TYR A N 1
ATOM 3184 C CA . TYR A 1 395 ? -11.852 -28.749 15.071 1.00 92.88 395 TYR A CA 1
ATOM 3185 C C . TYR A 1 395 ? -12.577 -29.556 16.163 1.00 92.88 395 TYR A C 1
ATOM 3187 O O . TYR A 1 395 ? -13.811 -29.548 16.246 1.00 92.88 395 TYR A O 1
ATOM 3195 N N . LEU A 1 396 ? -11.818 -30.224 17.038 1.00 93.94 396 LEU A N 1
ATOM 3196 C CA . LEU A 1 396 ? -12.364 -30.979 18.170 1.00 93.94 396 LEU A CA 1
ATOM 3197 C C . LEU A 1 396 ? -13.008 -30.061 19.218 1.00 93.94 396 LEU A C 1
ATOM 3199 O O . LEU A 1 396 ? -14.014 -30.426 19.828 1.00 93.94 396 LEU A O 1
ATOM 3203 N N . GLN A 1 397 ? -12.470 -28.858 19.408 1.00 93.94 397 GLN A N 1
ATOM 3204 C CA . GLN A 1 397 ? -13.057 -27.839 20.270 1.00 93.94 397 GLN A CA 1
ATOM 3205 C C . GLN A 1 397 ? -14.404 -27.348 19.718 1.00 93.94 397 GLN A C 1
ATOM 3207 O O . GLN A 1 397 ? -15.397 -27.340 20.440 1.00 93.94 397 GLN A O 1
ATOM 3212 N N . SER A 1 398 ? -14.479 -27.040 18.422 1.00 89.81 398 SER A N 1
ATOM 3213 C CA . SER A 1 398 ? -15.704 -26.577 17.754 1.00 89.81 398 SER A CA 1
ATOM 3214 C C . SER A 1 398 ? -16.823 -27.628 17.731 1.00 89.81 398 SER A C 1
ATOM 3216 O O . SER A 1 398 ? -18.004 -27.289 17.796 1.00 89.81 398 SER A O 1
ATOM 3218 N N . THR A 1 399 ? -16.480 -28.915 17.618 1.00 88.75 399 THR A N 1
ATOM 3219 C CA . THR A 1 399 ? -17.465 -30.010 17.502 1.00 88.75 399 THR A CA 1
ATOM 3220 C C . THR A 1 399 ? -17.863 -30.631 18.836 1.00 88.75 399 THR A C 1
ATOM 3222 O O . THR A 1 399 ? -19.016 -31.023 18.995 1.00 88.75 399 THR A O 1
ATOM 3225 N N . GLY A 1 400 ? -16.929 -30.734 19.782 1.00 87.56 400 GLY A N 1
ATOM 3226 C CA . GLY A 1 400 ? -17.127 -31.482 21.024 1.00 87.56 400 GLY A CA 1
ATOM 3227 C C . GLY A 1 400 ? -16.542 -30.820 22.265 1.00 87.56 400 GLY A C 1
ATOM 3228 O O . GLY A 1 400 ? -16.440 -31.488 23.294 1.00 87.56 400 GLY A O 1
ATOM 3229 N N . GLN A 1 401 ? -16.136 -29.545 22.187 1.00 91.56 401 GLN A N 1
ATOM 3230 C CA . GLN A 1 401 ? -15.586 -28.787 23.318 1.00 91.56 401 GLN A CA 1
ATOM 3231 C C . GLN A 1 401 ? -14.420 -29.530 23.999 1.00 91.56 401 GLN A C 1
ATOM 3233 O O . GLN A 1 401 ? -14.284 -29.544 25.218 1.00 91.56 401 GLN A O 1
ATOM 3238 N N . PHE A 1 402 ? -13.596 -30.227 23.205 1.00 94.19 402 PHE A N 1
ATOM 3239 C CA . PHE A 1 402 ? -12.568 -31.145 23.702 1.00 94.19 402 PHE A CA 1
ATOM 3240 C C . PHE A 1 402 ? -11.593 -30.491 24.692 1.00 94.19 402 PHE A C 1
ATOM 3242 O O . PHE A 1 402 ? -11.306 -31.065 25.744 1.00 94.19 402 PHE A O 1
ATOM 3249 N N . TRP A 1 403 ? -11.088 -29.300 24.364 1.00 94.56 403 TRP A N 1
ATOM 3250 C CA . TRP A 1 403 ? -10.098 -28.595 25.173 1.00 94.56 403 TRP A CA 1
ATOM 3251 C C . TRP A 1 403 ? -10.709 -28.132 26.494 1.00 94.56 403 TRP A C 1
ATOM 3253 O O . TRP A 1 403 ? -10.215 -28.491 27.564 1.00 94.56 403 TRP A O 1
ATOM 3263 N N . THR A 1 404 ? -11.832 -27.415 26.433 1.00 93.75 404 THR A N 1
ATOM 3264 C CA . THR A 1 404 ? -12.538 -26.919 27.624 1.00 93.75 404 THR A CA 1
ATOM 3265 C C . THR A 1 404 ? -13.007 -28.065 28.518 1.00 93.75 404 THR A C 1
ATOM 3267 O O . THR A 1 404 ? -12.789 -28.011 29.726 1.00 93.75 404 THR A O 1
ATOM 3270 N N . ASN A 1 405 ? -13.537 -29.154 27.953 1.00 93.81 405 ASN A N 1
ATOM 3271 C CA . ASN A 1 405 ? -13.948 -30.340 28.712 1.00 93.81 405 ASN A CA 1
ATOM 3272 C C . ASN A 1 405 ? -12.766 -31.030 29.407 1.00 93.81 405 ASN A C 1
ATOM 3274 O O . ASN A 1 405 ? -12.896 -31.504 30.539 1.00 93.81 405 ASN A O 1
ATOM 3278 N N . LYS A 1 406 ? -11.587 -31.072 28.772 1.00 94.44 406 LYS A N 1
ATOM 3279 C CA . LYS A 1 406 ? -10.395 -31.666 29.390 1.00 94.44 406 LYS A CA 1
ATOM 3280 C C . LYS A 1 406 ? -9.891 -30.835 30.569 1.00 94.44 406 LYS A C 1
ATOM 3282 O O . LYS A 1 406 ? -9.521 -31.413 31.591 1.00 94.44 406 LYS A O 1
ATOM 3287 N N . PHE A 1 407 ? -9.915 -29.511 30.457 1.00 94.62 407 PHE A N 1
ATOM 3288 C CA . PHE A 1 407 ? -9.584 -28.606 31.560 1.00 94.62 407 PHE A CA 1
ATOM 3289 C C . PHE A 1 407 ? -10.626 -28.675 32.686 1.00 94.62 407 PHE A C 1
ATOM 3291 O O . PHE A 1 407 ? -10.252 -28.842 33.848 1.00 94.62 407 PHE A O 1
ATOM 3298 N N . ALA A 1 408 ? -11.916 -28.693 32.346 1.00 93.75 408 ALA A N 1
ATOM 3299 C CA . ALA A 1 408 ? -13.003 -28.856 33.310 1.00 93.75 408 ALA A CA 1
ATOM 3300 C C . ALA A 1 408 ? -12.889 -30.176 34.093 1.00 93.75 408 ALA A C 1
ATOM 3302 O O . ALA A 1 408 ? -13.079 -30.189 35.307 1.00 93.75 408 ALA A O 1
ATOM 3303 N N . SER A 1 409 ? -12.469 -31.273 33.444 1.00 94.81 409 SER A N 1
ATOM 3304 C CA . SER A 1 409 ? -12.229 -32.564 34.119 1.00 94.81 409 SER A CA 1
ATOM 3305 C C . SER A 1 409 ? -11.136 -32.520 35.198 1.00 94.81 409 SER A C 1
ATOM 3307 O O . SER A 1 409 ? -11.031 -33.436 36.010 1.00 94.81 409 SER A O 1
ATOM 3309 N N . ARG A 1 410 ? -10.317 -31.462 35.209 1.00 94.81 410 ARG A N 1
ATOM 3310 C CA . ARG A 1 410 ? -9.259 -31.207 36.195 1.00 94.81 410 ARG A CA 1
ATOM 3311 C C . ARG A 1 410 ? -9.582 -30.037 37.134 1.00 94.81 410 ARG A C 1
ATOM 3313 O O . ARG A 1 410 ? -8.720 -29.654 37.914 1.00 94.81 410 ARG A O 1
ATOM 3320 N N . GLY A 1 411 ? -10.797 -29.488 37.069 1.00 93.00 411 GLY A N 1
ATOM 3321 C CA . GLY A 1 411 ? -11.252 -28.402 37.940 1.00 93.00 411 GLY A CA 1
ATOM 3322 C C . GLY A 1 411 ? -10.883 -26.989 37.478 1.00 93.00 411 GLY A C 1
ATOM 3323 O O . GLY A 1 411 ? -11.064 -26.055 38.250 1.00 93.00 411 GLY A O 1
ATOM 3324 N N . TYR A 1 412 ? -10.386 -26.816 36.250 1.00 94.31 412 TYR A N 1
ATOM 3325 C CA . TYR A 1 412 ? -10.095 -25.489 35.696 1.00 94.31 412 TYR A CA 1
ATOM 3326 C C . TYR A 1 412 ? -11.338 -24.839 35.083 1.00 94.31 412 TYR A C 1
ATOM 3328 O O . TYR A 1 412 ? -12.232 -25.516 34.566 1.00 94.31 412 TYR A O 1
ATOM 3336 N N . THR A 1 413 ? -11.357 -23.511 35.088 1.00 93.75 413 THR A N 1
ATOM 3337 C CA . THR A 1 413 ? -12.389 -22.686 34.449 1.00 93.75 413 THR A CA 1
ATOM 3338 C C . THR A 1 413 ? -12.186 -22.581 32.931 1.00 93.75 413 THR A C 1
ATOM 3340 O O . THR A 1 413 ? -11.110 -22.873 32.399 1.00 93.75 413 THR A O 1
ATOM 3343 N N . ARG A 1 414 ? -13.225 -22.143 32.202 1.00 90.44 414 ARG A N 1
ATOM 3344 C CA . ARG A 1 414 ? -13.130 -21.907 30.748 1.00 90.44 414 ARG A CA 1
ATOM 3345 C C . ARG A 1 414 ? -12.139 -20.790 30.409 1.00 90.44 414 ARG A C 1
ATOM 3347 O O . ARG A 1 414 ? -11.375 -20.941 29.460 1.00 90.44 414 ARG A O 1
ATOM 3354 N N . ASP A 1 415 ? -12.104 -19.729 31.213 1.00 89.81 415 ASP A N 1
ATOM 3355 C CA . ASP A 1 415 ? -11.173 -18.610 31.035 1.00 89.81 415 ASP A CA 1
ATOM 3356 C C . ASP A 1 415 ? -9.712 -19.043 31.199 1.00 89.81 415 ASP A C 1
ATOM 3358 O O . ASP A 1 415 ? -8.847 -18.644 30.417 1.00 89.81 415 ASP A O 1
ATOM 3362 N N . GLU A 1 416 ? -9.424 -19.913 32.170 1.00 91.00 416 GLU A N 1
ATOM 3363 C CA . GLU A 1 416 ? -8.089 -20.495 32.347 1.00 91.00 416 GLU A CA 1
ATOM 3364 C C . GLU A 1 416 ? -7.709 -21.402 31.173 1.00 91.00 416 GLU A C 1
ATOM 3366 O O . GLU A 1 416 ? -6.597 -21.299 30.650 1.00 91.00 416 GLU A O 1
ATOM 3371 N N . ALA A 1 417 ? -8.639 -22.244 30.710 1.00 93.62 417 ALA A N 1
ATOM 3372 C CA . ALA A 1 417 ? -8.422 -23.105 29.550 1.00 93.62 417 ALA A CA 1
ATOM 3373 C C . ALA A 1 417 ? -8.109 -22.283 28.288 1.00 93.62 417 ALA A C 1
ATOM 3375 O O . ALA A 1 417 ? -7.171 -22.603 27.552 1.00 93.62 417 ALA A O 1
ATOM 3376 N N . PHE A 1 418 ? -8.854 -21.199 28.055 1.00 92.75 418 PHE A N 1
ATOM 3377 C CA . PHE A 1 418 ? -8.587 -20.261 26.968 1.00 92.75 418 PHE A CA 1
ATOM 3378 C C . PHE A 1 418 ? -7.261 -19.511 27.169 1.00 92.75 418 PHE A C 1
ATOM 3380 O O . PHE A 1 418 ? -6.499 -19.311 26.225 1.00 92.75 418 PHE A O 1
ATOM 3387 N N . GLY A 1 419 ? -6.924 -19.149 28.408 1.00 91.50 419 GLY A N 1
ATOM 3388 C CA . GLY A 1 419 ? -5.626 -18.589 28.774 1.00 91.50 419 GLY A CA 1
ATOM 3389 C C . GLY A 1 419 ? -4.449 -19.463 28.333 1.00 91.50 419 GLY A C 1
ATOM 3390 O O . GLY A 1 419 ? -3.489 -18.938 27.770 1.00 91.50 419 GLY A O 1
ATOM 3391 N N . GLU A 1 420 ? -4.523 -20.779 28.534 1.00 92.56 420 GLU A N 1
ATOM 3392 C CA . GLU A 1 420 ? -3.498 -21.723 28.063 1.00 92.56 420 GLU A CA 1
ATOM 3393 C C . GLU A 1 420 ? -3.486 -21.883 26.540 1.00 92.56 420 GLU A C 1
ATOM 3395 O O . GLU A 1 420 ? -2.415 -21.951 25.933 1.00 92.56 420 GLU A O 1
ATOM 3400 N N . TRP A 1 421 ? -4.660 -21.874 25.904 1.00 94.38 421 TRP A N 1
ATOM 3401 C CA . TRP A 1 421 ? -4.765 -21.892 24.445 1.00 94.38 421 TRP A CA 1
ATOM 3402 C C . TRP A 1 421 ? -4.054 -20.694 23.802 1.00 94.38 421 TRP A C 1
ATOM 3404 O O . TRP A 1 421 ? -3.222 -20.878 22.913 1.00 94.38 421 TRP A O 1
ATOM 3414 N N . ARG A 1 422 ? -4.307 -19.475 24.302 1.00 91.88 422 ARG A N 1
ATOM 3415 C CA . ARG A 1 422 ? -3.659 -18.243 23.816 1.00 91.88 422 ARG A CA 1
ATOM 3416 C C . ARG A 1 422 ? -2.137 -18.344 23.852 1.00 91.88 422 ARG A C 1
ATOM 3418 O O . ARG A 1 422 ? -1.469 -17.996 22.880 1.00 91.88 422 ARG A O 1
ATOM 3425 N N . LYS A 1 423 ? -1.589 -18.855 24.959 1.00 92.38 423 LYS A N 1
ATOM 3426 C CA . LYS A 1 423 ? -0.141 -19.057 25.136 1.00 92.38 423 LYS A CA 1
ATOM 3427 C C . LYS A 1 423 ? 0.404 -20.021 24.085 1.00 92.38 423 LYS A C 1
ATOM 3429 O O . LYS A 1 423 ? 1.345 -19.675 23.376 1.00 92.38 423 LYS A O 1
ATOM 3434 N N . LEU A 1 424 ? -0.220 -21.193 23.949 1.00 94.50 424 LEU A N 1
ATOM 3435 C CA . LEU A 1 424 ? 0.186 -22.222 22.991 1.00 94.50 424 LEU A CA 1
ATOM 3436 C C . LEU A 1 424 ? 0.138 -21.713 21.544 1.00 94.50 424 LEU A C 1
ATOM 3438 O O . LEU A 1 424 ? 1.097 -21.901 20.790 1.00 94.50 424 LEU A O 1
ATOM 3442 N N . PHE A 1 425 ? -0.959 -21.055 21.165 1.00 93.81 425 PHE A N 1
ATOM 3443 C CA . PHE A 1 425 ? -1.142 -20.514 19.824 1.00 93.81 425 PHE A CA 1
ATOM 3444 C C . PHE A 1 425 ? -0.097 -19.436 19.516 1.00 93.81 425 PHE A C 1
ATOM 3446 O O . PHE A 1 425 ? 0.579 -19.528 18.493 1.00 93.81 425 PHE A O 1
ATOM 3453 N N . ASN A 1 426 ? 0.122 -18.476 20.425 1.00 92.81 426 ASN A N 1
ATOM 3454 C CA . ASN A 1 426 ? 1.123 -17.419 20.245 1.00 92.81 426 ASN A CA 1
ATOM 3455 C C . ASN A 1 426 ? 2.545 -17.981 20.070 1.00 92.81 426 ASN A C 1
ATOM 3457 O O . ASN A 1 426 ? 3.242 -17.615 19.121 1.00 92.81 426 ASN A O 1
ATOM 3461 N N . THR A 1 427 ? 2.965 -18.909 20.940 1.00 94.50 427 THR A N 1
ATOM 3462 C CA . THR A 1 427 ? 4.279 -19.564 20.836 1.00 94.50 427 THR A CA 1
ATOM 3463 C C . THR A 1 427 ? 4.424 -20.290 19.503 1.00 94.50 427 THR A C 1
ATOM 3465 O O . THR A 1 427 ? 5.450 -20.162 18.835 1.00 94.50 427 THR A O 1
ATOM 3468 N N . SER A 1 428 ? 3.394 -21.029 19.087 1.00 95.31 428 SER A N 1
ATOM 3469 C CA . SER A 1 428 ? 3.408 -21.758 17.822 1.00 95.31 428 SER A CA 1
ATOM 3470 C C . SER A 1 428 ? 3.517 -20.818 16.619 1.00 95.31 428 SER A C 1
ATOM 3472 O O . SER A 1 428 ? 4.345 -21.071 15.748 1.00 95.31 428 SER A O 1
ATOM 3474 N N . THR A 1 429 ? 2.773 -19.707 16.595 1.00 93.25 429 THR A N 1
ATOM 3475 C CA . THR A 1 429 ? 2.855 -18.686 15.535 1.00 93.25 429 THR A CA 1
ATOM 3476 C C . THR A 1 429 ? 4.261 -18.093 15.430 1.00 93.25 429 THR A C 1
ATOM 3478 O O . THR A 1 429 ? 4.829 -18.032 14.337 1.00 93.25 429 THR A O 1
ATOM 3481 N N . ILE A 1 430 ? 4.860 -17.702 16.561 1.00 94.38 430 ILE A N 1
ATOM 3482 C CA . ILE A 1 430 ? 6.213 -17.124 16.599 1.00 94.38 430 ILE A CA 1
ATOM 3483 C C . ILE A 1 430 ? 7.246 -18.135 16.109 1.00 94.38 430 ILE A C 1
ATOM 3485 O O . ILE A 1 430 ? 8.059 -17.811 15.244 1.00 94.38 430 ILE A O 1
ATOM 3489 N N . MET A 1 431 ? 7.206 -19.365 16.621 1.00 95.94 431 MET A N 1
ATOM 3490 C CA . MET A 1 431 ? 8.178 -20.393 16.254 1.00 95.94 431 MET A CA 1
ATOM 3491 C C . MET A 1 431 ? 8.013 -20.870 14.810 1.00 95.94 431 MET A C 1
ATOM 3493 O O . MET A 1 431 ? 9.012 -21.127 14.142 1.00 95.94 431 MET A O 1
ATOM 3497 N N . ASN A 1 432 ? 6.783 -20.919 14.296 1.00 94.38 432 ASN A N 1
ATOM 3498 C CA . ASN A 1 432 ? 6.489 -21.191 12.892 1.00 94.38 432 ASN A CA 1
ATOM 3499 C C . ASN A 1 432 ? 7.147 -20.158 11.961 1.00 94.38 432 ASN A C 1
ATOM 3501 O O . ASN A 1 432 ? 7.832 -20.534 11.008 1.00 94.38 432 ASN A O 1
ATOM 3505 N N . ASN A 1 433 ? 7.009 -18.867 12.273 1.00 93.62 433 ASN A N 1
ATOM 3506 C CA . ASN A 1 433 ? 7.641 -17.797 11.498 1.00 93.62 433 ASN A CA 1
ATOM 3507 C C . ASN A 1 433 ? 9.168 -17.786 11.681 1.00 93.62 433 ASN A C 1
ATOM 3509 O O . ASN A 1 433 ? 9.912 -17.640 10.713 1.00 93.62 433 ASN A O 1
ATOM 3513 N N . ALA A 1 434 ? 9.663 -18.018 12.900 1.00 95.12 434 ALA A N 1
ATOM 3514 C CA . ALA A 1 434 ? 11.096 -18.088 13.182 1.00 95.12 434 ALA A CA 1
ATOM 3515 C C . ALA A 1 434 ? 11.781 -19.249 12.446 1.00 95.12 434 ALA A C 1
ATOM 3517 O O . ALA A 1 434 ? 12.863 -19.067 11.889 1.00 95.12 434 ALA A O 1
ATOM 3518 N N . ALA A 1 435 ? 11.148 -20.425 12.397 1.00 95.81 435 ALA A N 1
ATOM 3519 C CA . ALA A 1 435 ? 11.654 -21.577 11.658 1.00 95.81 435 ALA A CA 1
ATOM 3520 C C . ALA A 1 435 ? 11.703 -21.305 10.146 1.00 95.81 435 ALA A C 1
ATOM 3522 O O . ALA A 1 435 ? 12.671 -21.689 9.489 1.00 95.81 435 ALA A O 1
ATOM 3523 N N . PHE A 1 436 ? 10.709 -20.593 9.600 1.00 95.62 436 PHE A N 1
ATOM 3524 C CA . PHE A 1 436 ? 10.711 -20.164 8.199 1.00 95.62 436 PHE A CA 1
ATOM 3525 C C . PHE A 1 436 ? 11.857 -19.189 7.894 1.00 95.62 436 PHE A C 1
ATOM 3527 O O . PHE A 1 436 ? 12.615 -19.417 6.950 1.00 95.62 436 PHE A O 1
ATOM 3534 N N . CYS A 1 437 ? 12.063 -18.171 8.735 1.00 94.88 437 CYS A N 1
ATOM 3535 C CA . CYS A 1 437 ? 13.187 -17.241 8.605 1.00 94.88 437 CYS A CA 1
ATOM 3536 C C . CYS A 1 437 ? 14.550 -17.942 8.737 1.00 94.88 437 CYS A C 1
ATOM 3538 O O . CYS A 1 437 ? 15.460 -17.673 7.952 1.00 94.88 437 CYS A O 1
ATOM 3540 N N . ALA A 1 438 ? 14.696 -18.866 9.692 1.00 94.44 438 ALA A N 1
ATOM 3541 C CA . ALA A 1 438 ? 15.923 -19.638 9.879 1.00 94.44 438 ALA A CA 1
ATOM 3542 C C . ALA A 1 438 ? 16.225 -20.524 8.660 1.00 94.44 438 ALA A C 1
ATOM 3544 O O . ALA A 1 438 ? 17.364 -20.563 8.193 1.00 94.44 438 ALA A O 1
ATOM 3545 N N . PHE A 1 439 ? 15.205 -21.184 8.103 1.00 95.00 439 PHE A N 1
ATOM 3546 C CA . PHE A 1 439 ? 15.328 -21.960 6.872 1.00 95.00 439 PHE A CA 1
ATOM 3547 C C . PHE A 1 439 ? 15.734 -21.079 5.682 1.00 95.00 439 PHE A C 1
ATOM 3549 O O . PHE A 1 439 ? 16.690 -21.414 4.982 1.00 95.00 439 PHE A O 1
ATOM 3556 N N . ALA A 1 440 ? 15.072 -19.935 5.480 1.00 94.44 440 ALA A N 1
ATOM 3557 C CA . ALA A 1 440 ? 15.420 -18.992 4.417 1.00 94.44 440 ALA A CA 1
ATOM 3558 C C . ALA A 1 440 ? 16.884 -18.541 4.535 1.00 94.44 440 ALA A C 1
ATOM 3560 O O . ALA A 1 440 ? 17.659 -18.663 3.587 1.00 94.44 440 ALA A O 1
ATOM 3561 N N . PHE A 1 441 ? 17.301 -18.115 5.726 1.00 92.75 441 PHE A N 1
ATOM 3562 C CA . PHE A 1 441 ? 18.659 -17.639 5.956 1.00 92.75 441 PHE A CA 1
ATOM 3563 C C . PHE A 1 441 ? 19.725 -18.731 5.767 1.00 92.75 441 PHE A C 1
ATOM 3565 O O . PHE A 1 441 ? 20.772 -18.458 5.183 1.00 92.75 441 PHE A O 1
ATOM 3572 N N . ARG A 1 442 ? 19.480 -19.963 6.237 1.00 92.31 442 ARG A N 1
ATOM 3573 C CA . ARG A 1 442 ? 20.513 -21.016 6.306 1.00 92.31 442 ARG A CA 1
ATOM 3574 C C . ARG A 1 442 ? 20.535 -21.993 5.151 1.00 92.31 442 ARG A C 1
ATOM 3576 O O . ARG A 1 442 ? 21.605 -22.498 4.826 1.00 92.31 442 ARG A O 1
ATOM 3583 N N . VAL A 1 443 ? 19.384 -22.286 4.563 1.00 90.12 443 VAL A N 1
ATOM 3584 C CA . VAL A 1 443 ? 19.281 -23.253 3.465 1.00 90.12 443 VAL A CA 1
ATOM 3585 C C . VAL A 1 443 ? 19.336 -22.549 2.118 1.00 90.12 443 VAL A C 1
ATOM 3587 O O . VAL A 1 443 ? 19.972 -23.058 1.201 1.00 90.12 443 VAL A O 1
ATOM 3590 N N . VAL A 1 444 ? 18.694 -21.384 2.001 1.00 90.88 444 VAL A N 1
ATOM 3591 C CA . VAL A 1 444 ? 18.676 -20.623 0.746 1.00 90.88 444 VAL A CA 1
ATOM 3592 C C . VAL A 1 444 ? 19.849 -19.649 0.687 1.00 90.88 444 VAL A C 1
ATOM 3594 O O . VAL A 1 444 ? 20.605 -19.673 -0.278 1.00 90.88 444 VAL A O 1
ATOM 3597 N N . GLY A 1 445 ? 20.029 -18.837 1.734 1.00 87.69 445 GLY A N 1
ATOM 3598 C CA . GLY A 1 445 ? 21.067 -17.807 1.777 1.00 87.69 445 GLY A CA 1
ATOM 3599 C C . GLY A 1 445 ? 20.757 -16.610 0.870 1.00 87.69 445 GLY A C 1
ATOM 3600 O O . GLY A 1 445 ? 20.035 -16.716 -0.120 1.00 87.69 445 GLY A O 1
ATOM 3601 N N . LEU A 1 446 ? 21.273 -15.432 1.226 1.00 88.69 446 LEU A N 1
ATOM 3602 C CA . LEU A 1 446 ? 21.043 -14.231 0.422 1.00 88.69 446 LEU A CA 1
ATOM 3603 C C . LEU A 1 446 ? 21.779 -14.338 -0.927 1.00 88.69 446 LEU A C 1
ATOM 3605 O O . LEU A 1 446 ? 22.978 -14.619 -0.934 1.00 88.69 446 LEU A O 1
ATOM 3609 N N . PRO A 1 447 ? 21.116 -14.052 -2.063 1.00 89.94 447 PRO A N 1
ATOM 3610 C CA . PRO A 1 447 ? 21.716 -14.184 -3.392 1.00 89.94 447 PRO A CA 1
ATOM 3611 C C . PRO A 1 447 ? 22.618 -12.994 -3.780 1.00 89.94 447 PRO A C 1
ATOM 3613 O O . PRO A 1 447 ? 23.000 -12.858 -4.943 1.00 89.94 447 PRO A O 1
ATOM 3616 N N . TYR A 1 448 ? 22.935 -12.095 -2.842 1.00 90.69 448 TYR A N 1
ATOM 3617 C CA . TYR A 1 448 ? 23.658 -10.849 -3.106 1.00 90.69 448 TYR A CA 1
ATOM 3618 C C . TYR A 1 448 ? 25.114 -10.962 -2.650 1.00 90.69 448 TYR A C 1
ATOM 3620 O O . TYR A 1 448 ? 25.380 -11.152 -1.468 1.00 90.69 448 TYR A O 1
ATOM 3628 N N . GLN A 1 449 ? 26.048 -10.839 -3.597 1.00 89.12 449 GLN A N 1
ATOM 3629 C CA . GLN A 1 449 ? 27.487 -10.956 -3.332 1.00 89.12 449 GLN A CA 1
ATOM 3630 C C . GLN A 1 449 ? 28.051 -9.714 -2.629 1.00 89.12 449 GLN A C 1
ATOM 3632 O O . GLN A 1 449 ? 28.808 -9.832 -1.671 1.00 89.12 449 GLN A O 1
ATOM 3637 N N . ASP A 1 450 ? 27.664 -8.529 -3.104 1.00 91.38 450 ASP A N 1
ATOM 3638 C CA . ASP A 1 450 ? 28.085 -7.238 -2.570 1.00 91.38 450 ASP A CA 1
ATOM 3639 C C . ASP A 1 450 ? 26.988 -6.168 -2.747 1.00 91.38 450 ASP A C 1
ATOM 3641 O O . ASP A 1 450 ? 25.902 -6.426 -3.283 1.00 91.38 450 ASP A O 1
ATOM 3645 N N . LEU A 1 451 ? 27.275 -4.949 -2.280 1.00 90.69 451 LEU A N 1
ATOM 3646 C CA . LEU A 1 451 ? 26.354 -3.816 -2.367 1.00 90.69 451 LEU A CA 1
ATOM 3647 C C . LEU A 1 451 ? 26.069 -3.393 -3.817 1.00 90.69 451 LEU A C 1
ATOM 3649 O O . LEU A 1 451 ? 24.937 -3.033 -4.127 1.00 90.69 451 LEU A O 1
ATOM 3653 N N . LEU A 1 452 ? 27.056 -3.436 -4.715 1.00 91.94 452 LEU A N 1
ATOM 3654 C CA . LEU A 1 452 ? 26.869 -3.016 -6.108 1.00 91.94 452 LEU A CA 1
ATOM 3655 C C . LEU A 1 452 ? 25.944 -3.983 -6.851 1.00 91.94 452 LEU A C 1
ATOM 3657 O O . LEU A 1 452 ? 25.046 -3.547 -7.570 1.00 91.94 452 LEU A O 1
ATOM 3661 N N . HIS A 1 453 ? 26.102 -5.284 -6.614 1.00 91.62 453 HIS A N 1
ATOM 3662 C CA . HIS A 1 453 ? 25.216 -6.316 -7.129 1.00 91.62 453 HIS A CA 1
ATOM 3663 C C . HIS A 1 453 ? 23.789 -6.145 -6.590 1.00 91.62 453 HIS A C 1
ATOM 3665 O O . HIS A 1 453 ? 22.830 -6.275 -7.350 1.00 91.62 453 HIS A O 1
ATOM 3671 N N . ALA A 1 454 ? 23.624 -5.789 -5.312 1.00 91.38 454 ALA A N 1
ATOM 3672 C CA . ALA A 1 454 ? 22.310 -5.503 -4.730 1.00 91.38 454 ALA A CA 1
ATOM 3673 C C . ALA A 1 454 ? 21.626 -4.262 -5.344 1.00 91.38 454 ALA A C 1
ATOM 3675 O O . ALA A 1 454 ? 20.401 -4.224 -5.436 1.00 91.38 454 ALA A O 1
ATOM 3676 N N . LEU A 1 455 ? 22.401 -3.269 -5.796 1.00 91.94 455 LEU A N 1
ATOM 3677 C CA . LEU A 1 455 ? 21.894 -2.032 -6.405 1.00 91.94 455 LEU A CA 1
ATOM 3678 C C . LEU A 1 455 ? 21.509 -2.172 -7.887 1.00 91.94 455 LEU A C 1
ATOM 3680 O O . LEU A 1 455 ? 20.927 -1.239 -8.448 1.00 91.94 455 LEU A O 1
ATOM 3684 N N . LEU A 1 456 ? 21.790 -3.311 -8.531 1.00 93.25 456 LEU A N 1
ATOM 3685 C CA . LEU A 1 456 ? 21.286 -3.579 -9.879 1.00 93.25 456 LEU A CA 1
ATOM 3686 C C . LEU A 1 456 ? 19.747 -3.502 -9.885 1.00 93.25 456 LEU A C 1
ATOM 3688 O O . LEU A 1 456 ? 19.126 -4.068 -8.984 1.00 93.25 456 LEU A O 1
ATOM 3692 N N . PRO A 1 457 ? 19.105 -2.864 -10.886 1.00 90.38 457 PRO A N 1
ATOM 3693 C CA . PRO A 1 457 ? 17.662 -2.609 -10.862 1.00 90.38 457 PRO A CA 1
ATOM 3694 C C . PRO A 1 457 ? 16.795 -3.848 -10.613 1.00 90.38 457 PRO A C 1
ATOM 3696 O O . PRO A 1 457 ? 15.796 -3.760 -9.908 1.00 90.38 457 PRO A O 1
ATOM 3699 N N . GLU A 1 458 ? 17.177 -5.003 -11.160 1.00 92.19 458 GLU A N 1
ATOM 3700 C CA . GLU A 1 458 ? 16.487 -6.281 -10.936 1.00 92.19 458 GLU A CA 1
ATOM 3701 C C . GLU A 1 458 ? 16.535 -6.742 -9.472 1.00 92.19 458 GLU A C 1
ATOM 3703 O O . GLU A 1 458 ? 15.518 -7.136 -8.905 1.00 92.19 458 GLU A O 1
ATOM 3708 N N . ASN A 1 459 ? 17.702 -6.644 -8.836 1.00 94.75 459 ASN A N 1
ATOM 3709 C CA . ASN A 1 459 ? 17.916 -7.056 -7.455 1.00 94.75 459 ASN A CA 1
ATOM 3710 C C . ASN A 1 459 ? 17.269 -6.050 -6.507 1.00 94.75 459 ASN A C 1
ATOM 3712 O O . ASN A 1 459 ? 16.575 -6.441 -5.572 1.00 94.75 459 ASN A O 1
ATOM 3716 N N . LEU A 1 460 ? 17.398 -4.760 -6.811 1.00 94.25 460 LEU A N 1
ATOM 3717 C CA . LEU A 1 460 ? 16.739 -3.695 -6.074 1.00 94.25 460 LEU A CA 1
ATOM 3718 C C . LEU A 1 460 ? 15.210 -3.822 -6.143 1.00 94.25 460 LEU A C 1
ATOM 3720 O O . LEU A 1 460 ? 14.545 -3.611 -5.133 1.00 94.25 460 LEU A O 1
ATOM 3724 N N . ALA A 1 461 ? 14.644 -4.230 -7.284 1.00 94.12 461 ALA A N 1
ATOM 3725 C CA . ALA A 1 461 ? 13.214 -4.513 -7.404 1.00 94.12 461 ALA A CA 1
ATOM 3726 C C . ALA A 1 461 ? 12.780 -5.671 -6.491 1.00 94.12 461 ALA A C 1
ATOM 3728 O O . ALA A 1 461 ? 11.770 -5.548 -5.799 1.00 94.12 461 ALA A O 1
ATOM 3729 N N . CYS A 1 462 ? 13.552 -6.763 -6.438 1.00 94.94 462 CYS A N 1
ATOM 3730 C CA . CYS A 1 462 ? 13.290 -7.880 -5.526 1.00 94.94 462 CYS A CA 1
ATOM 3731 C C . CYS A 1 462 ? 13.405 -7.468 -4.052 1.00 94.94 462 CYS A C 1
ATOM 3733 O O . CYS A 1 462 ? 12.544 -7.830 -3.253 1.00 94.94 462 CYS A O 1
ATOM 3735 N N . ILE A 1 463 ? 14.431 -6.691 -3.690 1.00 95.00 463 ILE A N 1
ATOM 3736 C CA . ILE A 1 463 ? 14.653 -6.218 -2.318 1.00 95.00 463 ILE A CA 1
ATOM 3737 C C . ILE A 1 463 ? 13.517 -5.286 -1.890 1.00 95.00 463 ILE A C 1
ATOM 3739 O O . ILE A 1 463 ? 12.863 -5.544 -0.883 1.00 95.00 463 ILE A O 1
ATOM 3743 N N . VAL A 1 464 ? 13.246 -4.225 -2.657 1.00 94.94 464 VAL A N 1
ATOM 3744 C CA . VAL A 1 464 ? 12.208 -3.239 -2.322 1.00 94.94 464 VAL A CA 1
ATOM 3745 C C . VAL A 1 464 ? 10.827 -3.891 -2.336 1.00 94.94 464 VAL A C 1
ATOM 3747 O O . VAL A 1 464 ? 10.068 -3.722 -1.386 1.00 94.94 464 VAL A O 1
ATOM 3750 N N . GLY A 1 465 ? 10.509 -4.685 -3.363 1.00 94.75 465 GLY A N 1
ATOM 3751 C CA . GLY A 1 465 ? 9.243 -5.414 -3.443 1.00 94.75 465 GLY A CA 1
ATOM 3752 C C . GLY A 1 465 ? 9.069 -6.399 -2.287 1.00 94.75 465 GLY A C 1
ATOM 3753 O O . GLY A 1 465 ? 8.010 -6.433 -1.666 1.00 94.75 465 GLY A O 1
ATOM 3754 N N . GLY A 1 466 ? 10.120 -7.148 -1.941 1.00 95.50 466 GLY A N 1
ATOM 3755 C CA . GLY A 1 466 ? 10.102 -8.095 -0.829 1.00 95.50 466 GLY A CA 1
ATOM 3756 C C . GLY A 1 466 ? 9.873 -7.411 0.518 1.00 95.50 466 GLY A C 1
ATOM 3757 O O . GLY A 1 466 ? 9.014 -7.836 1.289 1.00 95.50 466 GLY A O 1
ATOM 3758 N N . MET A 1 467 ? 10.574 -6.303 0.771 1.00 95.12 467 MET A N 1
ATOM 3759 C CA . MET A 1 467 ? 10.398 -5.494 1.982 1.00 95.12 467 MET A CA 1
ATOM 3760 C C . MET A 1 467 ? 8.993 -4.896 2.082 1.00 95.12 467 MET A C 1
ATOM 3762 O O . MET A 1 467 ? 8.410 -4.890 3.166 1.00 95.12 467 MET A O 1
ATOM 3766 N N . LEU A 1 468 ? 8.426 -4.433 0.966 1.00 94.12 468 LEU A N 1
ATOM 3767 C CA . LEU A 1 468 ? 7.065 -3.902 0.945 1.00 94.12 468 LEU A CA 1
ATOM 3768 C C . LEU A 1 468 ? 6.026 -4.977 1.232 1.00 94.12 468 LEU A C 1
ATOM 3770 O O . LEU A 1 468 ? 5.123 -4.731 2.020 1.00 94.12 468 LEU A O 1
ATOM 3774 N N . LEU A 1 469 ? 6.182 -6.179 0.679 1.00 95.56 469 LEU A N 1
ATOM 3775 C CA . LEU A 1 469 ? 5.295 -7.298 0.989 1.00 95.56 469 LEU A CA 1
ATOM 3776 C C . LEU A 1 469 ? 5.352 -7.688 2.475 1.00 95.56 469 LEU A C 1
ATOM 3778 O O . LEU A 1 469 ? 4.309 -7.937 3.076 1.00 95.56 469 LEU A O 1
ATOM 3782 N N . ILE A 1 470 ? 6.541 -7.675 3.088 1.00 94.94 470 ILE A N 1
ATOM 3783 C CA . ILE A 1 470 ? 6.706 -7.879 4.538 1.00 94.94 470 ILE A CA 1
ATOM 3784 C C . ILE A 1 470 ? 5.994 -6.776 5.327 1.00 94.94 470 ILE A C 1
ATOM 3786 O O . ILE A 1 470 ? 5.219 -7.082 6.233 1.00 94.94 470 ILE A O 1
ATOM 3790 N N . ALA A 1 471 ? 6.194 -5.509 4.963 1.00 93.12 471 ALA A N 1
ATOM 3791 C CA . ALA A 1 471 ? 5.531 -4.382 5.615 1.00 93.12 471 ALA A CA 1
ATOM 3792 C C . ALA A 1 471 ? 3.998 -4.452 5.482 1.00 93.12 471 ALA A C 1
ATOM 3794 O O . ALA A 1 471 ? 3.291 -4.275 6.472 1.00 93.12 471 ALA A O 1
ATOM 3795 N N . SER A 1 472 ? 3.478 -4.782 4.296 1.00 90.88 472 SER A N 1
ATOM 3796 C CA . SER A 1 472 ? 2.044 -4.990 4.062 1.00 90.88 472 SER A CA 1
ATOM 3797 C C . SER A 1 472 ? 1.492 -6.142 4.897 1.00 90.88 472 SER A C 1
ATOM 3799 O O . SER A 1 472 ? 0.406 -6.024 5.451 1.00 90.88 472 SER A O 1
ATOM 3801 N N . SER A 1 473 ? 2.245 -7.235 5.038 1.00 93.38 473 SER A N 1
ATOM 3802 C CA . SER A 1 473 ? 1.872 -8.364 5.895 1.00 93.38 473 SER A CA 1
ATOM 3803 C C . SER A 1 473 ? 1.724 -7.948 7.354 1.00 93.38 473 SER A C 1
ATOM 3805 O O . SER A 1 473 ? 0.747 -8.314 8.000 1.00 93.38 473 SER A O 1
ATOM 3807 N N . LEU A 1 474 ? 2.683 -7.168 7.868 1.00 90.69 474 LEU A N 1
ATOM 3808 C CA . LEU A 1 474 ? 2.639 -6.647 9.232 1.00 90.69 474 LEU A CA 1
ATOM 3809 C C . LEU A 1 474 ? 1.434 -5.727 9.422 1.00 90.69 474 LEU A C 1
ATOM 3811 O O . LEU A 1 474 ? 0.703 -5.906 10.388 1.00 90.69 474 LEU A O 1
ATOM 3815 N N . PHE A 1 475 ? 1.185 -4.824 8.469 1.00 88.88 475 PHE A N 1
ATOM 3816 C CA . PHE A 1 475 ? 0.016 -3.946 8.479 1.00 88.88 475 PHE A CA 1
ATOM 3817 C C . PHE A 1 475 ? -1.305 -4.727 8.497 1.00 88.88 475 PHE A C 1
ATOM 3819 O O . PHE A 1 475 ? -2.194 -4.415 9.286 1.00 88.88 475 PHE A O 1
ATOM 3826 N N . VAL A 1 476 ? -1.438 -5.761 7.659 1.00 89.75 476 VAL A N 1
ATOM 3827 C CA . VAL A 1 476 ? -2.633 -6.618 7.635 1.00 89.75 476 VAL A CA 1
ATOM 3828 C C . VAL A 1 476 ? -2.813 -7.306 8.982 1.00 89.75 476 VAL A C 1
ATOM 3830 O O . VAL A 1 476 ? -3.902 -7.255 9.540 1.00 89.75 476 VAL A O 1
ATOM 3833 N N . VAL A 1 477 ? -1.755 -7.906 9.532 1.00 88.31 477 VAL A N 1
ATOM 3834 C CA . VAL A 1 477 ? -1.811 -8.594 10.829 1.00 88.31 477 VAL A CA 1
ATOM 3835 C C . VAL A 1 477 ? -2.221 -7.640 11.952 1.00 88.31 477 VAL A C 1
ATOM 3837 O O . VAL A 1 477 ? -3.095 -7.993 12.739 1.00 88.31 477 VAL A O 1
ATOM 3840 N N . THR A 1 478 ? -1.657 -6.430 12.007 1.00 85.31 478 THR A N 1
ATOM 3841 C CA . THR A 1 478 ? -2.029 -5.426 13.017 1.00 85.31 478 THR A CA 1
ATOM 3842 C C . THR A 1 478 ? -3.444 -4.893 12.815 1.00 85.31 478 THR A C 1
ATOM 3844 O O . THR A 1 478 ? -4.181 -4.723 13.775 1.00 85.31 478 THR A O 1
ATOM 3847 N N . SER A 1 479 ? -3.869 -4.661 11.571 1.00 84.31 479 SER A N 1
ATOM 3848 C CA . SER A 1 479 ? -5.219 -4.165 11.283 1.00 84.31 479 SER A CA 1
ATOM 3849 C C . SER A 1 479 ? -6.290 -5.207 11.621 1.00 84.31 479 SER A C 1
ATOM 3851 O O . SER A 1 479 ? -7.326 -4.877 12.201 1.00 84.31 479 SER A O 1
ATOM 3853 N N . VAL A 1 480 ? -6.027 -6.478 11.306 1.00 86.50 480 VAL A N 1
ATOM 3854 C CA . VAL A 1 480 ? -6.905 -7.600 11.657 1.00 86.50 480 VAL A CA 1
ATOM 3855 C C . VAL A 1 480 ? -6.987 -7.766 13.170 1.00 86.50 480 VAL A C 1
ATOM 3857 O O . VAL A 1 480 ? -8.089 -7.917 13.693 1.00 86.50 480 VAL A O 1
ATOM 3860 N N . SER A 1 481 ? -5.861 -7.694 13.886 1.00 83.94 481 SER A N 1
ATOM 3861 C CA . SER A 1 481 ? -5.870 -7.831 15.343 1.00 83.94 481 SER A CA 1
ATOM 3862 C C . SER A 1 481 ? -6.585 -6.676 16.044 1.00 83.94 481 SER A C 1
ATOM 3864 O O . SER A 1 481 ? -7.336 -6.917 16.985 1.00 83.94 481 SER A O 1
ATOM 3866 N N . GLU A 1 482 ? -6.424 -5.441 15.563 1.00 81.19 482 GLU A N 1
ATOM 3867 C CA . GLU A 1 482 ? -7.159 -4.277 16.071 1.00 81.19 482 GLU A CA 1
ATOM 3868 C C . GLU A 1 482 ? -8.671 -4.396 15.830 1.00 81.19 482 GLU A C 1
ATOM 3870 O O . GLU A 1 482 ? -9.454 -4.029 16.704 1.00 81.19 482 GLU A O 1
ATOM 3875 N N . SER A 1 483 ? -9.084 -4.940 14.679 1.00 80.62 483 SER A N 1
ATOM 3876 C CA . SER A 1 483 ? -10.505 -5.082 14.314 1.00 80.62 483 SER A CA 1
ATOM 3877 C C . SER A 1 483 ? -11.205 -6.207 15.089 1.00 80.62 483 SER A C 1
ATOM 3879 O O . SER A 1 483 ? -12.351 -6.056 15.515 1.00 80.62 483 SER A O 1
ATOM 3881 N N . LEU A 1 484 ? -10.517 -7.339 15.278 1.00 81.19 484 LEU A N 1
ATOM 3882 C CA . LEU A 1 484 ? -11.033 -8.501 16.010 1.00 81.19 484 LEU A CA 1
ATOM 3883 C C . LEU A 1 484 ? -10.996 -8.307 17.529 1.00 81.19 484 LEU A C 1
ATOM 3885 O O . LEU A 1 484 ? -11.859 -8.820 18.245 1.00 81.19 484 LEU A O 1
ATOM 3889 N N . GLY A 1 485 ? -9.985 -7.598 18.025 1.00 79.06 485 GLY A N 1
ATOM 3890 C CA . GLY A 1 485 ? -9.654 -7.568 19.439 1.00 79.06 485 GLY A CA 1
ATOM 3891 C C . GLY A 1 485 ? -8.905 -8.828 19.913 1.00 79.06 485 GLY A C 1
ATOM 3892 O O . GLY A 1 485 ? -8.705 -9.789 19.163 1.00 79.06 485 GLY A O 1
ATOM 3893 N N . PRO A 1 486 ? -8.470 -8.834 21.180 1.00 77.31 486 PRO A N 1
ATOM 3894 C CA . PRO A 1 486 ? -7.527 -9.812 21.728 1.00 77.31 486 PRO A CA 1
ATOM 3895 C C . PRO A 1 486 ? -8.081 -11.227 21.842 1.00 77.31 486 PRO A C 1
ATOM 3897 O O . PRO A 1 486 ? -7.360 -12.187 21.582 1.00 77.31 486 PRO A O 1
ATOM 3900 N N . ASP A 1 487 ? -9.344 -11.376 22.233 1.00 81.94 487 ASP A N 1
ATOM 3901 C CA . ASP A 1 487 ? -9.929 -12.698 22.439 1.00 81.94 487 ASP A CA 1
ATOM 3902 C C . ASP A 1 487 ? -10.250 -13.355 21.092 1.00 81.94 487 ASP A C 1
ATOM 3904 O O . ASP A 1 487 ? -9.852 -14.493 20.848 1.00 81.94 487 ASP A O 1
ATOM 3908 N N . SER A 1 488 ? -10.866 -12.616 20.168 1.00 84.44 488 SER A N 1
ATOM 3909 C CA . SER A 1 488 ? -11.200 -13.105 18.826 1.00 84.44 488 SER A CA 1
ATOM 3910 C C . SER A 1 488 ? -9.961 -13.385 17.966 1.00 84.44 488 SER A C 1
ATOM 3912 O O . SER A 1 488 ? -9.982 -14.321 17.174 1.00 84.44 488 SER A O 1
ATOM 3914 N N . TRP A 1 489 ? -8.847 -12.661 18.153 1.00 86.00 489 TRP A N 1
ATOM 3915 C CA . TRP A 1 489 ? -7.575 -12.966 17.475 1.00 86.00 489 TRP A CA 1
ATOM 3916 C C . TRP A 1 489 ? -7.068 -14.392 17.759 1.00 86.00 489 TRP A C 1
ATOM 3918 O O . TRP A 1 489 ? -6.461 -15.025 16.896 1.00 86.00 489 TRP A O 1
ATOM 3928 N N . TYR A 1 490 ? -7.336 -14.919 18.958 1.00 90.06 490 TYR A N 1
ATOM 3929 C CA . TYR A 1 490 ? -7.027 -16.303 19.333 1.00 90.06 490 TYR A CA 1
ATOM 3930 C C . TYR A 1 490 ? -8.239 -17.233 19.246 1.00 90.06 490 TYR A C 1
ATOM 3932 O O . TYR A 1 490 ? -8.207 -18.317 19.838 1.00 90.06 490 TYR A O 1
ATOM 3940 N N . TYR A 1 491 ? -9.276 -16.836 18.504 1.00 89.94 491 TYR A N 1
ATOM 3941 C CA . TYR A 1 491 ? -10.514 -17.591 18.323 1.00 89.94 491 TYR A CA 1
ATOM 3942 C C . TYR A 1 491 ? -11.247 -17.874 19.643 1.00 89.94 491 TYR A C 1
ATOM 3944 O O . TYR A 1 491 ? -11.628 -19.007 19.947 1.00 89.94 491 TYR A O 1
ATOM 3952 N N . GLY A 1 492 ? -11.371 -16.852 20.490 1.00 87.81 492 GLY A N 1
ATOM 3953 C CA . GLY A 1 492 ? -12.006 -16.954 21.803 1.00 87.81 492 GLY A CA 1
ATOM 3954 C C . GLY A 1 492 ? -13.469 -17.385 21.761 1.00 87.81 492 GLY A C 1
ATOM 3955 O O . GLY A 1 492 ? -13.916 -18.028 22.703 1.00 87.81 492 GLY A O 1
ATOM 3956 N N . ASP A 1 493 ? -14.180 -17.135 20.666 1.00 87.44 493 ASP A N 1
ATOM 3957 C CA . ASP A 1 493 ? -15.539 -17.624 20.393 1.00 87.44 493 ASP A CA 1
ATOM 3958 C C . ASP A 1 493 ? -15.662 -19.159 20.457 1.00 87.44 493 ASP A C 1
ATOM 3960 O O . ASP A 1 493 ? -16.694 -19.683 20.877 1.00 87.44 493 ASP A O 1
ATOM 3964 N N . LEU A 1 494 ? -14.588 -19.902 20.158 1.00 88.50 494 LEU A N 1
ATOM 3965 C CA . LEU A 1 494 ? -14.571 -21.362 20.315 1.00 88.50 494 LEU A CA 1
ATOM 3966 C C . LEU A 1 494 ? -14.542 -21.834 21.782 1.00 88.50 494 LEU A C 1
ATOM 3968 O O . LEU A 1 494 ? -14.846 -23.005 22.055 1.00 88.50 494 LEU A O 1
ATOM 3972 N N . PHE A 1 495 ? -14.141 -20.974 22.720 1.00 89.50 495 PHE A N 1
ATOM 3973 C CA . PHE A 1 495 ? -13.868 -21.336 24.119 1.00 89.50 495 PHE A CA 1
ATOM 3974 C C . PHE A 1 495 ? -14.757 -20.598 25.125 1.00 89.50 495 PHE A C 1
ATOM 3976 O O . PHE A 1 495 ? -15.096 -21.162 26.170 1.00 89.50 495 PHE A O 1
ATOM 3983 N N . LEU A 1 496 ? -15.103 -19.348 24.827 1.00 86.00 496 LEU A N 1
ATOM 3984 C CA . LEU A 1 496 ? -15.776 -18.405 25.708 1.00 86.00 496 LEU A CA 1
ATOM 3985 C C . LEU A 1 496 ? -17.165 -18.059 25.171 1.00 86.00 496 LEU A C 1
ATOM 3987 O O . LEU A 1 496 ? -17.389 -17.984 23.967 1.00 86.00 496 LEU A O 1
ATOM 3991 N N . GLU A 1 497 ? -18.089 -17.775 26.085 1.00 77.62 497 GLU A N 1
ATOM 3992 C CA . GLU A 1 497 ? -19.373 -17.172 25.732 1.00 77.62 497 GLU A CA 1
ATOM 3993 C C . GLU A 1 497 ? -19.175 -15.658 25.604 1.00 77.62 497 GLU A C 1
ATOM 3995 O O . GLU A 1 497 ? -19.037 -14.936 26.594 1.00 77.62 497 GLU A O 1
ATOM 4000 N N . LEU A 1 498 ? -19.087 -15.181 24.362 1.00 70.00 498 LEU A N 1
ATOM 4001 C CA . LEU A 1 498 ? -18.905 -13.759 24.073 1.00 70.00 498 LEU A CA 1
ATOM 4002 C C . LEU A 1 498 ? -20.149 -12.947 24.463 1.00 70.00 498 LEU A C 1
ATOM 4004 O O . LEU A 1 498 ? -21.279 -13.364 24.229 1.00 70.00 498 LEU A O 1
ATOM 4008 N N . LYS A 1 499 ? -19.930 -11.739 25.002 1.00 61.66 499 LYS A N 1
ATOM 4009 C CA . LYS A 1 499 ? -21.005 -10.808 25.407 1.00 61.66 499 LYS A CA 1
ATOM 4010 C C . LYS A 1 499 ? -21.859 -10.314 24.234 1.00 61.66 499 LYS A C 1
ATOM 4012 O O . LYS A 1 499 ? -22.993 -9.895 24.444 1.00 61.66 499 LYS A O 1
ATOM 4017 N N . THR A 1 500 ? -21.308 -10.333 23.024 1.00 60.62 500 THR A N 1
ATOM 4018 C CA . THR A 1 500 ? -21.956 -9.891 21.785 1.00 60.62 500 THR A CA 1
ATOM 4019 C C . THR A 1 500 ? -21.927 -11.026 20.768 1.00 60.62 500 THR A C 1
ATOM 4021 O O . THR A 1 500 ? -20.863 -11.567 20.471 1.00 60.62 500 THR A O 1
ATOM 4024 N N . HIS A 1 501 ? -23.092 -11.371 20.217 1.00 62.16 501 HIS A N 1
ATOM 4025 C CA . HIS A 1 501 ? -23.256 -12.431 19.211 1.00 62.16 501 HIS A CA 1
ATOM 4026 C C . HIS A 1 501 ? -23.330 -11.882 17.778 1.00 62.16 501 HIS A C 1
ATOM 4028 O O . HIS A 1 501 ? -23.947 -12.498 16.910 1.00 62.16 501 HIS A O 1
ATOM 4034 N N . GLU A 1 502 ? -22.709 -10.731 17.528 1.00 69.12 502 GLU A N 1
ATOM 4035 C CA . GLU A 1 502 ? -22.637 -10.111 16.205 1.00 69.12 502 GLU A CA 1
ATOM 4036 C C . GLU A 1 502 ? -21.172 -10.033 15.748 1.00 69.12 502 GLU A C 1
ATOM 4038 O O . GLU A 1 502 ? -20.313 -9.641 16.546 1.00 69.12 502 GLU A O 1
ATOM 4043 N N . PRO A 1 503 ? -20.853 -10.431 14.501 1.00 69.06 503 PRO A N 1
ATOM 4044 C CA . PRO A 1 503 ? -19.507 -10.288 13.957 1.00 69.06 503 PRO A CA 1
ATOM 4045 C C . PRO A 1 503 ? -19.160 -8.811 13.739 1.00 69.06 503 PRO A C 1
ATOM 4047 O O . PRO A 1 503 ? -19.982 -8.055 13.221 1.00 69.06 503 PRO A O 1
ATOM 4050 N N . ASN A 1 504 ? -17.928 -8.412 14.066 1.00 72.69 504 ASN A N 1
ATOM 4051 C CA . ASN A 1 504 ? -17.438 -7.077 13.729 1.00 72.69 504 ASN A CA 1
ATOM 4052 C C . ASN A 1 504 ? -16.959 -7.029 12.263 1.00 72.69 504 ASN A C 1
ATOM 4054 O O . ASN A 1 504 ? -16.142 -7.856 11.858 1.00 72.69 504 ASN A O 1
ATOM 4058 N N . TYR A 1 505 ? -17.429 -6.047 11.486 1.00 77.50 505 TYR A N 1
ATOM 4059 C CA . TYR A 1 505 ? -17.019 -5.814 10.092 1.00 77.50 505 TYR A CA 1
ATOM 4060 C C . TYR A 1 505 ? -16.222 -4.514 9.910 1.00 77.50 505 TYR A C 1
ATOM 4062 O O . TYR A 1 505 ? -16.217 -3.938 8.822 1.00 77.50 505 TYR A O 1
ATOM 4070 N N . ASP A 1 506 ? -15.532 -4.056 10.951 1.00 73.62 506 ASP A N 1
ATOM 4071 C CA . ASP A 1 506 ? -14.644 -2.897 10.880 1.00 73.62 506 ASP A CA 1
ATOM 4072 C C . ASP A 1 506 ? -13.325 -3.186 10.138 1.00 73.62 506 ASP A C 1
ATOM 4074 O O . ASP A 1 506 ? -12.933 -4.331 9.881 1.00 73.62 506 ASP A O 1
ATOM 4078 N N . GLY A 1 507 ? -12.616 -2.114 9.773 1.00 79.81 507 GLY A N 1
ATOM 4079 C CA . GLY A 1 507 ? -11.293 -2.193 9.156 1.00 79.81 507 GLY A CA 1
ATOM 4080 C C . GLY A 1 507 ? -11.293 -2.993 7.850 1.00 79.81 507 GLY A C 1
ATOM 4081 O O . GLY A 1 507 ? -12.090 -2.743 6.943 1.00 79.81 507 GLY A O 1
ATOM 4082 N N . LEU A 1 508 ? -10.384 -3.966 7.736 1.00 82.44 508 LEU A N 1
ATOM 4083 C CA . LEU A 1 508 ? -10.285 -4.825 6.550 1.00 82.44 508 LEU A CA 1
ATOM 4084 C C . LEU A 1 508 ? -11.483 -5.777 6.391 1.00 82.44 508 LEU A C 1
ATOM 4086 O O . LEU A 1 508 ? -11.791 -6.166 5.260 1.00 82.44 508 LEU A O 1
ATOM 4090 N N . TYR A 1 509 ? -12.188 -6.111 7.480 1.00 83.00 509 TYR A N 1
ATOM 4091 C CA . TYR A 1 509 ? -13.354 -7.000 7.431 1.00 83.00 509 TYR A CA 1
ATOM 4092 C C . TYR A 1 509 ? -14.558 -6.373 6.716 1.00 83.00 509 TYR A C 1
ATOM 4094 O O . TYR A 1 509 ? -15.412 -7.089 6.178 1.00 83.00 509 TYR A O 1
ATOM 4102 N N . ARG A 1 510 ? -14.585 -5.039 6.592 1.00 80.56 510 ARG A N 1
ATOM 4103 C CA . ARG A 1 510 ? -15.557 -4.319 5.758 1.00 80.56 510 ARG A CA 1
ATOM 4104 C C . ARG A 1 510 ? -15.503 -4.800 4.310 1.00 80.56 510 ARG A C 1
ATOM 4106 O O . ARG A 1 510 ? -16.542 -5.093 3.719 1.00 80.56 510 ARG A O 1
ATOM 4113 N N . TYR A 1 511 ? -14.295 -4.957 3.771 1.00 78.44 511 TYR A N 1
ATOM 4114 C CA . TYR A 1 511 ? -14.055 -5.233 2.351 1.00 78.44 511 TYR A CA 1
ATOM 4115 C C . TYR A 1 511 ? -13.931 -6.724 2.030 1.00 78.44 511 TYR A C 1
ATOM 4117 O O . TYR A 1 511 ? -14.239 -7.131 0.907 1.00 78.44 511 TYR A O 1
ATOM 4125 N N . MET A 1 512 ? -13.499 -7.546 2.994 1.00 80.38 512 MET A N 1
ATOM 4126 C CA . MET A 1 512 ? -13.267 -8.980 2.791 1.00 80.38 512 MET A CA 1
ATOM 4127 C C . MET A 1 512 ? -13.495 -9.828 4.036 1.00 80.38 512 MET A C 1
ATOM 4129 O O . MET A 1 512 ? -13.289 -9.365 5.145 1.00 80.38 512 MET A O 1
ATOM 4133 N N . ASP A 1 513 ? -13.887 -11.090 3.852 1.00 82.38 513 ASP A N 1
ATOM 4134 C CA . ASP A 1 513 ? -14.249 -11.963 4.979 1.00 82.38 513 ASP A CA 1
ATOM 4135 C C . ASP A 1 513 ? -13.035 -12.533 5.725 1.00 82.38 513 ASP A C 1
ATOM 4137 O O . ASP A 1 513 ? -13.102 -12.717 6.929 1.00 82.38 513 ASP A O 1
ATOM 4141 N N . ASN A 1 514 ? -11.920 -12.807 5.033 1.00 85.69 514 ASN A N 1
ATOM 4142 C CA . ASN A 1 514 ? -10.739 -13.454 5.628 1.00 85.69 514 ASN A CA 1
ATOM 4143 C C . ASN A 1 514 ? -9.424 -12.740 5.250 1.00 85.69 514 ASN A C 1
ATOM 4145 O O . ASN A 1 514 ? -8.558 -13.337 4.597 1.00 85.69 514 ASN A O 1
ATOM 4149 N N . PRO A 1 515 ? -9.250 -11.459 5.634 1.00 88.69 515 PRO A N 1
ATOM 4150 C CA . PRO A 1 515 ? -8.057 -10.674 5.306 1.00 88.69 515 PRO A CA 1
ATOM 4151 C C . PRO A 1 515 ? -6.752 -11.302 5.805 1.00 88.69 515 PRO A C 1
ATOM 4153 O O . PRO A 1 515 ? -5.747 -11.270 5.092 1.00 88.69 515 PRO A O 1
ATOM 4156 N N . GLY A 1 516 ? -6.769 -11.934 6.984 1.00 86.75 516 GLY A N 1
ATOM 4157 C CA . GLY A 1 516 ? -5.604 -12.617 7.552 1.00 86.75 516 GLY A CA 1
ATOM 4158 C C . GLY A 1 516 ? -5.094 -13.763 6.673 1.00 86.75 516 GLY A C 1
ATOM 4159 O O . GLY A 1 516 ? -3.910 -13.812 6.352 1.00 86.75 516 GLY A O 1
ATOM 4160 N N . SER A 1 517 ? -5.968 -14.652 6.199 1.00 88.44 517 SER A N 1
ATOM 4161 C CA . SER A 1 517 ? -5.560 -15.750 5.306 1.00 88.44 517 SER A CA 1
ATOM 4162 C C . SER A 1 517 ? -5.238 -15.277 3.887 1.00 88.44 517 SER A C 1
ATOM 4164 O O . SER A 1 517 ? -4.338 -15.818 3.240 1.00 88.44 517 SER A O 1
ATOM 4166 N N . ALA A 1 518 ? -5.930 -14.245 3.396 1.00 87.12 518 ALA A N 1
ATOM 4167 C CA . ALA A 1 518 ? -5.703 -13.703 2.059 1.00 87.12 518 ALA A CA 1
ATOM 4168 C C . ALA A 1 518 ? -4.374 -12.942 1.937 1.00 87.12 518 ALA A C 1
ATOM 4170 O O . ALA A 1 518 ? -3.651 -13.134 0.958 1.00 87.12 518 ALA A O 1
ATOM 4171 N N . PHE A 1 519 ? -4.027 -12.112 2.924 1.00 89.44 519 PHE A N 1
ATOM 4172 C CA . PHE A 1 519 ? -2.879 -11.204 2.834 1.00 89.44 519 PHE A CA 1
ATOM 4173 C C . PHE A 1 519 ? -1.886 -11.288 4.000 1.00 89.44 519 PHE A C 1
ATOM 4175 O O . PHE A 1 519 ? -0.800 -10.719 3.916 1.00 89.44 519 PHE A O 1
ATOM 4182 N N . GLY A 1 520 ? -2.173 -12.045 5.058 1.00 88.00 520 GLY A N 1
ATOM 4183 C CA . GLY A 1 520 ? -1.239 -12.241 6.174 1.00 88.00 520 GLY A CA 1
ATOM 4184 C C . GLY A 1 520 ? 0.020 -13.044 5.818 1.00 88.00 520 GLY A C 1
ATOM 4185 O O . GLY A 1 520 ? 0.967 -13.039 6.594 1.00 88.00 520 GLY A O 1
ATOM 4186 N N . TYR A 1 521 ? 0.058 -13.688 4.643 1.00 92.81 521 TYR A N 1
ATOM 4187 C CA . TYR A 1 521 ? 1.227 -14.414 4.111 1.00 92.81 521 TYR A CA 1
ATOM 4188 C C . TYR A 1 521 ? 2.083 -13.593 3.152 1.00 92.81 521 TYR A C 1
ATOM 4190 O O . TYR A 1 521 ? 3.080 -14.104 2.637 1.00 92.81 521 TYR A O 1
ATOM 4198 N N . LEU A 1 522 ? 1.724 -12.332 2.886 1.00 95.38 522 LEU A N 1
ATOM 4199 C CA . LEU A 1 522 ? 2.515 -11.482 1.997 1.00 95.38 522 LEU A CA 1
ATOM 4200 C C . LEU A 1 522 ? 3.974 -11.395 2.464 1.00 95.38 522 LEU A C 1
ATOM 4202 O O . LEU A 1 522 ? 4.867 -11.398 1.627 1.00 95.38 522 LEU A O 1
ATOM 4206 N N . GLY A 1 523 ? 4.244 -11.442 3.770 1.00 95.12 523 GLY A N 1
ATOM 4207 C CA . GLY A 1 523 ? 5.604 -11.433 4.304 1.00 95.12 523 GLY A CA 1
ATOM 4208 C C . GLY A 1 523 ? 6.413 -12.675 3.942 1.00 95.12 523 GLY A C 1
ATOM 4209 O O . GLY A 1 523 ? 7.582 -12.549 3.576 1.00 95.12 523 GLY A O 1
ATOM 4210 N N . ASP A 1 524 ? 5.787 -13.852 3.929 1.00 95.38 524 ASP A N 1
ATOM 4211 C CA . ASP A 1 524 ? 6.433 -15.100 3.512 1.00 95.38 524 ASP A CA 1
ATOM 4212 C C . ASP A 1 524 ? 6.779 -15.064 2.009 1.00 95.38 524 ASP A C 1
ATOM 4214 O O . ASP A 1 524 ? 7.844 -15.528 1.592 1.00 95.38 524 ASP A O 1
ATOM 4218 N N . TYR A 1 525 ? 5.915 -14.475 1.174 1.00 97.38 525 TYR A N 1
ATOM 4219 C CA . TYR A 1 525 ? 6.224 -14.219 -0.240 1.00 97.38 525 TYR A CA 1
ATOM 4220 C C . TYR A 1 525 ? 7.279 -13.123 -0.420 1.00 97.38 525 TYR A C 1
ATOM 4222 O O . TYR A 1 525 ? 8.119 -13.215 -1.316 1.00 97.38 525 TYR A O 1
ATOM 4230 N N . GLY A 1 526 ? 7.274 -12.108 0.444 1.00 96.50 526 GLY A N 1
ATOM 4231 C CA . GLY A 1 526 ? 8.274 -11.049 0.46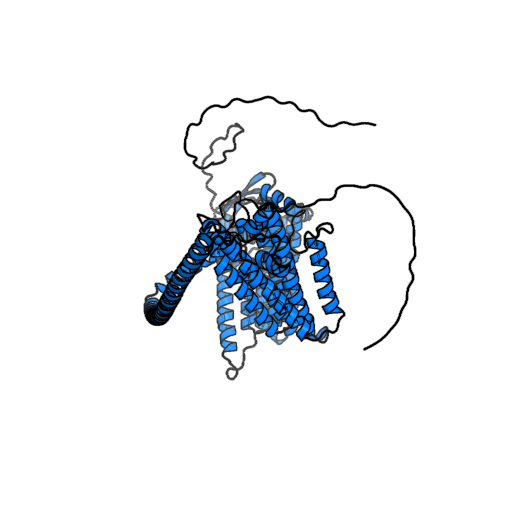6 1.00 96.50 526 GLY A CA 1
ATOM 4232 C C . GLY A 1 526 ? 9.671 -11.588 0.753 1.00 96.50 526 GLY A C 1
ATOM 4233 O O . GLY A 1 526 ? 10.619 -11.243 0.049 1.00 96.50 526 GLY A O 1
ATOM 4234 N N . LEU A 1 527 ? 9.790 -12.518 1.704 1.00 95.75 527 LEU A N 1
ATOM 4235 C CA . LEU A 1 527 ? 11.026 -13.259 1.956 1.00 95.75 527 LEU A CA 1
ATOM 4236 C C . LEU A 1 527 ? 11.426 -14.128 0.759 1.00 95.75 527 LEU A C 1
ATOM 4238 O O . LEU A 1 527 ? 12.588 -14.107 0.359 1.00 95.75 527 LEU A O 1
ATOM 4242 N N . ALA A 1 528 ? 10.487 -14.846 0.138 1.00 96.75 528 ALA A N 1
ATOM 4243 C CA . ALA A 1 528 ? 10.782 -15.633 -1.062 1.00 96.75 528 ALA A CA 1
ATOM 4244 C C . ALA A 1 528 ? 11.343 -14.771 -2.206 1.00 96.75 528 ALA A C 1
ATOM 4246 O O . ALA A 1 528 ? 12.296 -15.175 -2.878 1.00 96.75 528 ALA A O 1
ATOM 4247 N N . LEU A 1 529 ? 10.788 -13.569 -2.392 1.00 95.62 529 LEU A N 1
ATOM 4248 C CA . LEU A 1 529 ? 11.241 -12.602 -3.387 1.00 95.62 529 LEU A CA 1
ATOM 4249 C C . LEU A 1 529 ? 12.618 -12.022 -3.035 1.00 95.62 529 LEU A C 1
ATOM 4251 O O . LEU A 1 529 ? 13.495 -11.979 -3.896 1.00 95.62 529 LEU A O 1
ATOM 4255 N N . LEU A 1 530 ? 12.840 -11.649 -1.772 1.00 95.19 530 LEU A N 1
ATOM 4256 C CA . LEU A 1 530 ? 14.114 -11.110 -1.286 1.00 95.19 530 LEU A CA 1
ATOM 4257 C C . LEU A 1 530 ? 15.263 -12.115 -1.442 1.00 95.19 530 LEU A C 1
ATOM 4259 O O . LEU A 1 530 ? 16.378 -11.726 -1.783 1.00 95.19 530 LEU A O 1
ATOM 4263 N N . PHE A 1 531 ? 14.982 -13.403 -1.249 1.00 95.00 531 PHE A N 1
ATOM 4264 C CA . PHE A 1 531 ? 15.934 -14.499 -1.439 1.00 95.00 531 PHE A CA 1
ATOM 4265 C C . PHE A 1 531 ? 15.947 -15.063 -2.874 1.00 95.00 531 PHE A C 1
ATOM 4267 O O . PHE A 1 531 ? 16.710 -15.985 -3.152 1.00 95.00 531 PHE A O 1
ATOM 4274 N N . LYS A 1 532 ? 15.117 -14.536 -3.790 1.00 94.75 532 LYS A N 1
ATOM 4275 C CA . LYS A 1 532 ? 14.962 -14.999 -5.185 1.00 94.75 532 LYS A CA 1
ATOM 4276 C C . LYS A 1 532 ? 14.776 -16.525 -5.291 1.00 94.75 532 LYS A C 1
ATOM 4278 O O . LYS A 1 532 ? 15.409 -17.182 -6.116 1.00 94.75 532 LYS A O 1
ATOM 4283 N N . SER A 1 533 ? 13.917 -17.101 -4.443 1.00 94.88 533 SER A N 1
ATOM 4284 C CA . SER A 1 533 ? 13.836 -18.554 -4.232 1.00 94.88 533 SER A CA 1
ATOM 4285 C C . SER A 1 533 ? 12.435 -19.130 -4.441 1.00 94.88 533 SER A C 1
ATOM 4287 O O . SER A 1 533 ? 11.508 -18.883 -3.667 1.00 94.88 533 SER A O 1
ATOM 4289 N N . TRP A 1 534 ? 12.308 -19.984 -5.461 1.00 94.38 534 TRP A N 1
ATOM 4290 C CA . TRP A 1 534 ? 11.098 -20.770 -5.724 1.00 94.38 534 TRP A CA 1
ATOM 4291 C C . TRP A 1 534 ? 10.730 -21.747 -4.598 1.00 94.38 534 TRP A C 1
ATOM 4293 O O . TRP A 1 534 ? 9.544 -21.845 -4.288 1.00 94.38 534 TRP A O 1
ATOM 4303 N N . PRO A 1 535 ? 11.680 -22.454 -3.950 1.00 93.88 535 PRO A N 1
ATOM 4304 C CA . PRO A 1 535 ? 11.360 -23.263 -2.777 1.00 93.88 535 PRO A CA 1
ATOM 4305 C C . PRO A 1 535 ? 10.642 -22.477 -1.677 1.00 93.88 535 PRO A C 1
ATOM 4307 O O . PRO A 1 535 ? 9.622 -22.943 -1.175 1.00 93.88 535 PRO A O 1
ATOM 4310 N N . LEU A 1 536 ? 11.120 -21.270 -1.344 1.00 95.38 536 LEU A N 1
ATOM 4311 C CA . LEU A 1 536 ? 10.440 -20.417 -0.365 1.00 95.38 536 LEU A CA 1
ATOM 4312 C C . LEU A 1 536 ? 9.048 -20.036 -0.853 1.00 95.38 536 LEU A C 1
ATOM 4314 O O . LEU A 1 536 ? 8.102 -20.202 -0.097 1.00 95.38 536 LEU A O 1
ATOM 4318 N N . PHE A 1 537 ? 8.906 -19.629 -2.118 1.00 96.50 537 PHE A N 1
ATOM 4319 C CA . PHE A 1 537 ? 7.605 -19.288 -2.699 1.00 96.50 537 PHE A CA 1
ATOM 4320 C C . PHE A 1 537 ? 6.583 -20.423 -2.540 1.00 96.50 537 PHE A C 1
ATOM 4322 O O . PHE A 1 537 ? 5.469 -20.187 -2.077 1.00 96.50 537 PHE A O 1
ATOM 4329 N N . TRP A 1 538 ? 6.959 -21.660 -2.876 1.00 95.19 538 TRP A N 1
ATOM 4330 C CA . TRP A 1 538 ? 6.055 -22.806 -2.763 1.00 95.19 538 TRP A CA 1
ATOM 4331 C C . TRP A 1 538 ? 5.743 -23.172 -1.313 1.00 95.19 538 TRP A C 1
ATOM 4333 O O . TRP A 1 538 ? 4.615 -23.555 -1.019 1.00 95.19 538 TRP A O 1
ATOM 4343 N N . ILE A 1 539 ? 6.696 -23.014 -0.390 1.00 94.44 539 ILE A N 1
ATOM 4344 C CA . ILE A 1 539 ? 6.435 -23.192 1.044 1.00 94.44 539 ILE A CA 1
ATOM 4345 C C . ILE A 1 539 ? 5.438 -22.135 1.542 1.00 94.44 539 ILE A C 1
ATOM 4347 O O . ILE A 1 539 ? 4.500 -22.487 2.262 1.00 94.44 539 ILE A O 1
ATOM 4351 N N . SER A 1 540 ? 5.607 -20.869 1.155 1.00 95.50 540 SER A N 1
ATOM 4352 C CA . SER A 1 540 ? 4.680 -19.774 1.474 1.00 95.50 540 SER A CA 1
ATOM 4353 C C . SER A 1 540 ? 3.283 -20.068 0.924 1.00 95.50 540 SER A C 1
ATOM 4355 O O . SER A 1 540 ? 2.303 -20.017 1.665 1.00 95.50 540 SER A O 1
ATOM 4357 N N . PHE A 1 541 ? 3.202 -20.495 -0.340 1.00 95.44 541 PHE A N 1
ATOM 4358 C CA . PHE A 1 541 ? 1.955 -20.885 -0.996 1.00 95.44 541 PHE A CA 1
ATOM 4359 C C . PHE A 1 541 ? 1.250 -22.040 -0.287 1.00 95.44 541 PHE A C 1
ATOM 4361 O O . PHE A 1 541 ? 0.074 -21.932 0.051 1.00 95.44 541 PHE A O 1
ATOM 4368 N N . CYS A 1 542 ? 1.966 -23.124 0.016 1.00 94.31 542 CYS A N 1
ATOM 4369 C CA . CYS A 1 542 ? 1.407 -24.244 0.770 1.00 94.31 542 CYS A CA 1
ATOM 4370 C C . CYS A 1 542 ? 0.906 -23.810 2.155 1.00 94.31 542 CYS A C 1
ATOM 4372 O O . CYS A 1 542 ? -0.142 -24.272 2.597 1.00 94.31 542 CYS A O 1
ATOM 4374 N N . SER A 1 543 ? 1.618 -22.902 2.826 1.00 93.06 543 SER A N 1
ATOM 4375 C CA . SER A 1 543 ? 1.215 -22.376 4.139 1.00 93.06 543 SER A CA 1
ATOM 4376 C C . SER A 1 543 ? -0.073 -21.559 4.045 1.00 93.06 543 SER A C 1
ATOM 4378 O O . SER A 1 543 ? -0.981 -21.741 4.854 1.00 93.06 543 SER A O 1
ATOM 4380 N N . GLN A 1 544 ? -0.200 -20.735 3.004 1.00 94.25 544 GLN A N 1
ATOM 4381 C CA . GLN A 1 544 ? -1.422 -19.992 2.731 1.00 94.25 544 GLN A CA 1
ATOM 4382 C C . GLN A 1 544 ? -2.602 -20.919 2.399 1.00 94.25 544 GLN A C 1
ATOM 4384 O O . GLN A 1 544 ? -3.701 -20.724 2.916 1.00 94.25 544 GLN A O 1
ATOM 4389 N N . VAL A 1 545 ? -2.386 -21.964 1.594 1.00 93.12 545 VAL A N 1
ATOM 4390 C CA . VAL A 1 545 ? -3.416 -22.975 1.292 1.00 93.12 545 VAL A CA 1
ATOM 4391 C C . VAL A 1 545 ? -3.873 -23.694 2.563 1.00 93.12 545 VAL A C 1
ATOM 4393 O O . VAL A 1 545 ? -5.073 -23.876 2.752 1.00 93.12 545 VAL A O 1
ATOM 4396 N N . LEU A 1 546 ? -2.951 -24.063 3.459 1.00 91.50 546 LEU A N 1
ATOM 4397 C CA . LEU A 1 546 ? -3.294 -24.662 4.753 1.00 91.50 546 LEU A CA 1
ATOM 4398 C C . LEU A 1 546 ? -4.090 -23.701 5.643 1.00 91.50 546 LEU A C 1
ATOM 4400 O O . LEU A 1 546 ? -5.019 -24.136 6.321 1.00 91.50 546 LEU A O 1
ATOM 4404 N N . SER A 1 547 ? -3.784 -22.404 5.597 1.00 91.00 547 SER A N 1
ATOM 4405 C CA . SER A 1 547 ? -4.573 -21.385 6.291 1.00 91.00 547 SER A CA 1
ATOM 4406 C C . SER A 1 547 ? -5.996 -21.293 5.760 1.00 91.00 547 SER A C 1
ATOM 4408 O O . SER A 1 547 ? -6.937 -21.325 6.545 1.00 91.00 547 SER A O 1
ATOM 4410 N N . PHE A 1 548 ? -6.180 -21.278 4.440 1.00 90.81 548 PHE A N 1
ATOM 4411 C CA . PHE A 1 548 ? -7.520 -21.339 3.857 1.00 90.81 548 PHE A CA 1
ATOM 4412 C C . PHE A 1 548 ? -8.237 -22.648 4.191 1.00 90.81 548 PHE A C 1
ATOM 4414 O O . PHE A 1 548 ? -9.427 -22.631 4.497 1.00 90.81 548 PHE A O 1
ATOM 4421 N N . ALA A 1 549 ? -7.533 -23.781 4.182 1.00 89.94 549 ALA A N 1
ATOM 4422 C CA . ALA A 1 549 ? -8.111 -25.054 4.596 1.00 89.94 549 ALA A CA 1
ATOM 4423 C C . ALA A 1 549 ? -8.610 -24.990 6.048 1.00 89.94 549 ALA A C 1
ATOM 4425 O O . ALA A 1 549 ? -9.724 -25.429 6.319 1.00 89.94 549 ALA A O 1
ATOM 4426 N N . PHE A 1 550 ? -7.844 -24.386 6.962 1.00 90.06 550 PHE A N 1
ATOM 4427 C CA . PHE A 1 550 ? -8.284 -24.141 8.336 1.00 90.06 550 PHE A CA 1
ATOM 4428 C C . PHE A 1 550 ? -9.556 -23.281 8.386 1.00 90.06 550 PHE A C 1
ATOM 4430 O O . PHE A 1 550 ? -10.529 -23.689 9.022 1.00 90.06 550 PHE A O 1
ATOM 4437 N N . VAL A 1 551 ? -9.593 -22.160 7.656 1.00 87.69 551 VAL A N 1
ATOM 4438 C CA . VAL A 1 551 ? -10.775 -21.281 7.583 1.00 87.69 551 VAL A CA 1
ATOM 4439 C C . VAL A 1 551 ? -12.011 -22.063 7.129 1.00 87.69 551 VAL A C 1
ATOM 4441 O O . VAL A 1 551 ? -13.060 -22.018 7.769 1.00 87.69 551 VAL A O 1
ATOM 4444 N N . PHE A 1 552 ? -11.905 -22.838 6.047 1.00 87.31 552 PHE A N 1
ATOM 4445 C CA . PHE A 1 552 ? -13.050 -23.561 5.487 1.00 87.31 552 PHE A CA 1
ATOM 4446 C C . PHE A 1 552 ? -13.484 -24.780 6.311 1.00 87.31 552 PHE A C 1
ATOM 4448 O O . PHE A 1 552 ? -14.665 -25.129 6.299 1.00 87.31 552 PHE A O 1
ATOM 4455 N N . ILE A 1 553 ? -12.557 -25.446 7.003 1.00 87.88 553 ILE A N 1
ATOM 4456 C CA . ILE A 1 553 ? -12.835 -26.677 7.762 1.00 87.88 553 ILE A CA 1
ATOM 4457 C C . ILE A 1 553 ? -13.283 -26.370 9.195 1.00 87.88 553 ILE A C 1
ATOM 4459 O O . ILE A 1 553 ? -14.107 -27.103 9.747 1.00 87.88 553 ILE A O 1
ATOM 4463 N N . VAL A 1 554 ? -12.745 -25.314 9.805 1.00 89.12 554 VAL A N 1
ATOM 4464 C CA . VAL A 1 554 ? -12.916 -25.022 11.233 1.00 89.12 554 VAL A CA 1
ATOM 4465 C C . VAL A 1 554 ? -13.703 -23.737 11.444 1.00 89.12 554 VAL A C 1
ATOM 4467 O O . VAL A 1 554 ? -14.779 -23.786 12.038 1.00 89.12 554 VAL A O 1
ATOM 4470 N N . GLU A 1 555 ? -13.197 -22.614 10.938 1.00 86.50 555 GLU A N 1
ATOM 4471 C CA . GLU A 1 555 ? -13.713 -21.279 11.254 1.00 86.50 555 GLU A CA 1
ATOM 4472 C C . GLU A 1 555 ? -15.102 -21.041 10.658 1.00 86.50 555 GLU A C 1
ATOM 4474 O O . GLU A 1 555 ? -16.062 -20.845 11.395 1.00 86.50 555 GLU A O 1
ATOM 4479 N N . VAL A 1 556 ? -15.269 -21.166 9.339 1.00 85.94 556 VAL A N 1
ATOM 4480 C CA . VAL A 1 556 ? -16.559 -20.928 8.667 1.00 85.94 556 VAL A CA 1
ATOM 4481 C C . VAL A 1 556 ? -17.671 -21.843 9.206 1.00 85.94 556 VAL A C 1
ATOM 4483 O O . VAL A 1 556 ? -18.765 -21.343 9.493 1.00 85.94 556 VAL A O 1
ATOM 4486 N N . PRO A 1 557 ? -17.457 -23.163 9.390 1.00 87.38 557 PRO A N 1
ATOM 4487 C CA . PRO A 1 557 ? -18.465 -24.021 10.005 1.00 87.38 557 PRO A CA 1
ATOM 4488 C C . PRO A 1 557 ? -18.770 -23.664 11.461 1.00 87.38 557 PRO A C 1
ATOM 4490 O O . PRO A 1 557 ? -19.908 -23.859 11.881 1.00 87.38 557 PRO A O 1
ATOM 4493 N N . HIS A 1 558 ? -17.791 -23.176 12.230 1.00 85.88 558 HIS A N 1
ATOM 4494 C CA . HIS A 1 558 ? -18.011 -22.708 13.598 1.00 85.88 558 HIS A CA 1
ATOM 4495 C C . HIS A 1 558 ? -18.843 -21.423 13.615 1.00 85.88 558 HIS A C 1
ATOM 4497 O O . HIS A 1 558 ? -19.893 -21.389 14.256 1.00 85.88 558 HIS A O 1
ATOM 4503 N N . MET A 1 559 ? -18.442 -20.426 12.823 1.00 85.00 559 MET A N 1
ATOM 4504 C CA . MET A 1 559 ? -19.117 -19.135 12.710 1.00 85.00 559 MET A CA 1
ATOM 4505 C C . MET A 1 559 ? -20.604 -19.310 12.392 1.00 85.00 559 MET A C 1
ATOM 4507 O O . MET A 1 559 ? -21.453 -18.736 13.062 1.00 85.00 559 MET A O 1
ATOM 4511 N N . ARG A 1 560 ? -20.941 -20.182 11.432 1.00 84.50 560 ARG A N 1
ATOM 4512 C CA . ARG A 1 560 ? -22.337 -20.475 11.053 1.00 84.50 560 ARG A CA 1
ATOM 4513 C C . ARG A 1 560 ? -23.160 -21.170 12.140 1.00 84.50 560 ARG A C 1
ATOM 4515 O O . ARG A 1 560 ? -24.383 -21.149 12.068 1.00 84.50 560 ARG A O 1
ATOM 4522 N N . ARG A 1 561 ? -22.520 -21.857 13.091 1.00 82.81 561 ARG A N 1
ATOM 4523 C CA . ARG A 1 561 ? -23.213 -22.488 14.228 1.00 82.81 561 ARG A CA 1
ATOM 4524 C C . ARG A 1 561 ? -23.408 -21.509 15.379 1.00 82.81 561 ARG A C 1
ATOM 4526 O O . ARG A 1 561 ? -24.417 -21.608 16.069 1.00 82.81 561 ARG A O 1
ATOM 4533 N N . TYR A 1 562 ? -22.430 -20.635 15.611 1.00 80.62 562 TYR A N 1
ATOM 4534 C CA . TYR A 1 562 ? -22.397 -19.752 16.775 1.00 80.62 562 TYR A CA 1
ATOM 4535 C C . TYR A 1 562 ? -23.113 -18.415 16.531 1.00 80.62 562 TYR A C 1
ATOM 4537 O O . TYR A 1 562 ? -23.858 -17.945 17.391 1.00 80.62 562 TYR A O 1
ATOM 4545 N N . TYR A 1 563 ? -22.937 -17.823 15.349 1.00 81.81 563 TYR A N 1
ATOM 4546 C CA . TYR A 1 563 ? -23.520 -16.535 14.974 1.00 81.81 563 TYR A CA 1
ATOM 4547 C C . TYR A 1 563 ? -24.788 -16.737 14.137 1.00 81.81 563 TYR A C 1
ATOM 4549 O O . TYR A 1 563 ? -24.811 -17.552 13.215 1.00 81.81 563 TYR A O 1
ATOM 4557 N N . LYS A 1 564 ? -25.851 -15.986 14.457 1.00 72.19 564 LYS A N 1
ATOM 4558 C CA . LYS A 1 564 ? -27.153 -16.088 13.770 1.00 72.19 564 LYS A CA 1
ATOM 4559 C C . LYS A 1 564 ? -27.158 -15.392 12.406 1.00 72.19 564 LYS A C 1
ATOM 4561 O O . LYS A 1 564 ? -27.694 -15.954 11.459 1.00 72.19 564 LYS A O 1
ATOM 4566 N N . ASP A 1 565 ? -26.503 -14.234 12.309 1.00 71.44 565 ASP A N 1
ATOM 4567 C CA . ASP A 1 565 ? -26.486 -13.380 11.116 1.00 71.44 565 ASP A CA 1
ATOM 4568 C C . ASP A 1 565 ? -25.050 -13.182 10.598 1.00 71.44 565 ASP A C 1
ATOM 4570 O O . ASP A 1 565 ? -24.428 -12.129 10.748 1.00 71.44 565 ASP A O 1
ATOM 4574 N N . VAL A 1 566 ? -24.482 -14.233 9.998 1.00 72.75 566 VAL A N 1
ATOM 4575 C CA . VAL A 1 566 ? -23.183 -14.146 9.306 1.00 72.75 566 VAL A CA 1
ATOM 4576 C C . VAL A 1 566 ? -23.400 -13.612 7.892 1.00 72.75 566 VAL A C 1
ATOM 4578 O O . VAL A 1 566 ? -24.253 -14.109 7.157 1.00 72.75 566 VAL A O 1
ATOM 4581 N N . ARG A 1 567 ? -22.604 -12.619 7.484 1.00 74.56 567 ARG A N 1
ATOM 4582 C CA . ARG A 1 567 ? -22.659 -12.029 6.143 1.00 74.56 567 ARG A CA 1
ATOM 4583 C C . ARG A 1 567 ? -22.426 -13.099 5.073 1.00 74.56 567 ARG A C 1
ATOM 4585 O O . ARG A 1 567 ? -21.460 -13.852 5.139 1.00 74.56 567 ARG A O 1
ATOM 4592 N N . GLU A 1 568 ? -23.280 -13.125 4.049 1.00 66.00 568 GLU A N 1
ATOM 4593 C CA . GLU A 1 568 ? -23.157 -14.092 2.946 1.00 66.00 568 GLU A CA 1
ATOM 4594 C C . GLU A 1 568 ? -21.975 -13.810 2.007 1.00 66.00 568 GLU A C 1
ATOM 4596 O O . GLU A 1 568 ? -21.428 -14.733 1.405 1.00 66.00 568 GLU A O 1
ATOM 4601 N N . SER A 1 569 ? -21.603 -12.538 1.832 1.00 62.41 569 SER A N 1
ATOM 4602 C CA . SER A 1 569 ? -20.486 -12.124 0.974 1.00 62.41 569 SER A CA 1
ATOM 4603 C C . SER A 1 569 ? -19.954 -10.737 1.330 1.00 62.41 569 SER A C 1
ATOM 4605 O O . SER A 1 569 ? -20.723 -9.819 1.636 1.00 62.41 569 SER A O 1
ATOM 4607 N N . ALA A 1 570 ? -18.634 -10.577 1.255 1.00 69.94 570 ALA A N 1
ATOM 4608 C CA . ALA A 1 570 ? -17.970 -9.287 1.414 1.00 69.94 570 ALA A CA 1
ATOM 4609 C C . ALA A 1 570 ? -18.259 -8.289 0.284 1.00 69.94 570 ALA A C 1
ATOM 4611 O O . ALA A 1 570 ? -18.677 -8.689 -0.801 1.00 69.94 570 ALA A O 1
ATOM 4612 N N . GLY A 1 571 ? -17.993 -6.994 0.512 1.00 60.50 571 GLY A N 1
ATOM 4613 C CA . GLY A 1 571 ? -18.263 -5.920 -0.459 1.00 60.50 571 GLY A CA 1
ATOM 4614 C C . GLY A 1 571 ? -17.653 -6.184 -1.840 1.00 60.50 571 GLY A C 1
ATOM 4615 O O . GLY A 1 571 ? -18.362 -6.184 -2.846 1.00 60.50 571 GLY A O 1
ATOM 4616 N N . VAL A 1 572 ? -16.368 -6.555 -1.886 1.00 62.47 572 VAL A N 1
ATOM 4617 C CA . VAL A 1 572 ? -15.690 -6.917 -3.145 1.00 62.47 572 VAL A CA 1
ATOM 4618 C C . VAL A 1 572 ? -16.336 -8.138 -3.802 1.00 62.47 572 VAL A C 1
ATOM 4620 O O . VAL A 1 572 ? -16.530 -8.170 -5.016 1.00 62.47 572 VAL A O 1
ATOM 4623 N N . GLN A 1 573 ? -16.701 -9.146 -3.010 1.00 64.75 573 GLN A N 1
ATOM 4624 C CA . GLN A 1 573 ? -17.290 -10.380 -3.523 1.00 64.75 573 GLN A CA 1
ATOM 4625 C C . GLN A 1 573 ? -18.705 -10.162 -4.071 1.00 64.75 573 GLN A C 1
ATOM 4627 O O . GLN A 1 573 ? -19.038 -10.735 -5.106 1.00 64.75 573 GLN A O 1
ATOM 4632 N N . LYS A 1 574 ? -19.518 -9.313 -3.429 1.00 68.88 574 LYS A N 1
ATOM 4633 C CA . LYS A 1 574 ? -20.849 -8.924 -3.917 1.00 68.88 574 LYS A CA 1
ATOM 4634 C C . LYS A 1 574 ? -20.761 -8.293 -5.297 1.00 68.88 574 LYS A C 1
ATOM 4636 O O . LYS A 1 574 ? -21.431 -8.768 -6.210 1.00 68.88 574 LYS A O 1
ATOM 4641 N N . LEU A 1 575 ? -19.884 -7.304 -5.470 1.00 62.84 575 LEU A N 1
ATOM 4642 C CA . LEU A 1 575 ? -19.740 -6.636 -6.759 1.00 62.84 575 LEU A CA 1
ATOM 4643 C C . LEU A 1 575 ? -19.178 -7.578 -7.827 1.00 62.84 575 LEU A C 1
ATOM 4645 O O . LEU A 1 575 ? -19.677 -7.592 -8.947 1.00 62.84 575 LEU A O 1
ATOM 4649 N N . VAL A 1 576 ? -18.169 -8.395 -7.503 1.00 61.09 576 VAL A N 1
ATOM 4650 C CA . VAL A 1 576 ? -17.642 -9.391 -8.450 1.00 61.09 576 VAL A CA 1
ATOM 4651 C C . VAL A 1 576 ? -18.747 -10.351 -8.885 1.00 61.09 576 VAL A C 1
ATOM 4653 O O . VAL A 1 576 ? -18.891 -10.597 -10.078 1.00 61.09 576 VAL A O 1
ATOM 4656 N N . ASN A 1 577 ? -19.564 -10.843 -7.954 1.00 66.00 577 ASN A N 1
ATOM 4657 C CA . ASN A 1 577 ? -20.689 -11.716 -8.275 1.00 66.00 577 ASN A CA 1
ATOM 4658 C C . ASN A 1 577 ? -21.739 -11.010 -9.141 1.00 66.00 577 ASN A C 1
ATOM 4660 O O . ASN A 1 577 ? -22.238 -11.618 -10.083 1.00 66.00 577 ASN A O 1
ATOM 4664 N N . GLU A 1 578 ? -22.032 -9.737 -8.875 1.00 72.81 578 GLU A N 1
ATOM 4665 C CA . GLU A 1 578 ? -22.972 -8.932 -9.660 1.00 72.81 578 GLU A CA 1
ATOM 4666 C C . GLU A 1 578 ? -22.450 -8.637 -11.079 1.00 72.81 578 GLU A C 1
ATOM 4668 O O . GLU A 1 578 ? -23.186 -8.688 -12.063 1.00 72.81 578 GLU A O 1
ATOM 4673 N N . GLN A 1 579 ? -21.155 -8.353 -11.228 1.00 64.88 579 GLN A N 1
ATOM 4674 C CA . GLN A 1 579 ? -20.539 -8.148 -12.540 1.00 64.88 579 GLN A CA 1
ATOM 4675 C C . GLN A 1 579 ? -20.443 -9.466 -13.310 1.00 64.88 579 GLN A C 1
ATOM 4677 O O . GLN A 1 579 ? -20.755 -9.510 -14.499 1.00 64.88 579 GLN A O 1
ATOM 4682 N N . ILE A 1 580 ? -20.079 -10.565 -12.639 1.00 63.31 580 ILE A N 1
ATOM 4683 C CA . ILE A 1 580 ? -20.097 -11.904 -13.234 1.00 63.31 580 ILE A CA 1
ATOM 4684 C C . ILE A 1 580 ? -21.518 -12.276 -13.652 1.00 63.31 580 ILE A C 1
ATOM 4686 O O . ILE A 1 580 ? -21.673 -12.810 -14.746 1.00 63.31 580 ILE A O 1
ATOM 4690 N N . SER A 1 581 ? -22.553 -11.978 -12.861 1.00 66.81 581 SER A N 1
ATOM 4691 C CA . SER A 1 581 ? -23.939 -12.266 -13.243 1.00 66.81 581 SER A CA 1
ATOM 4692 C C . SER A 1 581 ? -24.371 -11.442 -14.457 1.00 66.81 581 SER A C 1
ATOM 4694 O O . SER A 1 581 ? -24.924 -12.013 -15.393 1.00 66.81 581 SER A O 1
ATOM 4696 N N . LYS A 1 582 ? -24.011 -10.153 -14.531 1.00 68.81 582 LYS A N 1
ATOM 4697 C CA . LYS A 1 582 ? -24.233 -9.307 -15.724 1.00 68.81 582 LYS A CA 1
ATOM 4698 C C . LYS A 1 582 ? -23.513 -9.844 -16.967 1.00 68.81 582 LYS A C 1
ATOM 4700 O O . LYS A 1 582 ? -24.080 -9.864 -18.057 1.00 68.81 582 LYS A O 1
ATOM 4705 N N . ILE A 1 583 ? -22.275 -10.323 -16.821 1.00 59.38 583 ILE A N 1
ATOM 4706 C CA . ILE A 1 583 ? -21.515 -10.971 -17.906 1.00 59.38 583 ILE A CA 1
ATOM 4707 C C . ILE A 1 583 ? -22.167 -12.307 -18.297 1.00 59.38 583 ILE A C 1
ATOM 4709 O O . ILE A 1 583 ? -22.257 -12.630 -19.481 1.00 59.38 583 ILE A O 1
ATOM 4713 N N . TYR A 1 584 ? -22.656 -13.076 -17.325 1.00 56.69 584 TYR A N 1
ATOM 4714 C CA . TYR A 1 584 ? -23.359 -14.340 -17.548 1.00 56.69 584 TYR A CA 1
ATOM 4715 C C . TYR A 1 584 ? -24.692 -14.136 -18.276 1.00 56.69 584 TYR A C 1
ATOM 4717 O O . TYR A 1 584 ? -25.114 -14.995 -19.047 1.00 56.69 584 TYR A O 1
ATOM 4725 N N . GLU A 1 585 ? -25.348 -12.993 -18.078 1.00 63.97 585 GLU A N 1
ATOM 4726 C CA . GLU A 1 585 ? -26.577 -12.610 -18.776 1.00 63.97 585 GLU A CA 1
ATOM 4727 C C . GLU A 1 585 ? -26.360 -12.280 -20.261 1.00 63.97 585 GLU A C 1
ATOM 4729 O O . GLU A 1 585 ? -27.322 -12.285 -21.035 1.00 63.97 585 GLU A O 1
ATOM 4734 N N . VAL A 1 586 ? -25.111 -12.091 -20.709 1.00 70.94 586 VAL A N 1
ATOM 4735 C CA . VAL A 1 586 ? -24.794 -11.940 -22.134 1.00 70.94 586 VAL A CA 1
ATOM 4736 C C . VAL A 1 586 ? -25.157 -13.243 -22.873 1.00 70.94 586 VAL A C 1
ATOM 4738 O O . VAL A 1 586 ? -24.582 -14.295 -22.577 1.00 70.94 586 VAL A O 1
ATOM 4741 N N . PRO A 1 587 ? -26.049 -13.214 -23.889 1.00 63.69 587 PRO A N 1
ATOM 4742 C CA . PRO A 1 587 ? -26.609 -14.419 -24.518 1.00 63.69 587 PRO A CA 1
ATOM 4743 C C . PRO A 1 587 ? -25.566 -15.402 -25.066 1.00 63.69 587 PRO A C 1
ATOM 4745 O O . PRO A 1 587 ? -25.779 -16.616 -25.073 1.00 63.69 587 PRO A O 1
ATOM 4748 N N . THR A 1 588 ? -24.436 -14.874 -25.540 1.00 57.59 588 THR A N 1
ATOM 4749 C CA . THR A 1 588 ? -23.313 -15.651 -26.075 1.00 57.59 588 THR A CA 1
ATOM 4750 C C . THR A 1 588 ? -22.560 -16.389 -24.974 1.00 57.59 588 THR A C 1
ATOM 4752 O O . THR A 1 588 ? -22.217 -17.556 -25.153 1.00 57.59 588 THR A O 1
ATOM 4755 N N . ILE A 1 589 ? -22.333 -15.728 -23.835 1.00 51.19 589 ILE A N 1
ATOM 4756 C CA . ILE A 1 589 ? -21.625 -16.303 -22.690 1.00 51.19 589 ILE A CA 1
ATOM 4757 C C . ILE A 1 589 ? -22.522 -17.340 -22.032 1.00 51.19 589 ILE A C 1
ATOM 4759 O O . ILE A 1 589 ? -22.081 -18.474 -21.916 1.00 51.19 589 ILE A O 1
ATOM 4763 N N . LYS A 1 590 ? -23.796 -17.017 -21.773 1.00 51.09 590 LYS A N 1
ATOM 4764 C CA . LYS A 1 590 ? -24.805 -17.937 -21.225 1.00 51.09 590 LYS A CA 1
ATOM 4765 C C . LYS A 1 590 ? -24.848 -19.288 -21.943 1.00 51.09 590 LYS A C 1
ATOM 4767 O O . LYS A 1 590 ? -24.786 -20.331 -21.309 1.00 51.09 590 LYS A O 1
ATOM 4772 N N . LYS A 1 591 ? -24.876 -19.291 -23.283 1.00 57.06 591 LYS A N 1
ATOM 4773 C CA . LYS A 1 591 ? -24.860 -20.533 -24.083 1.00 57.06 591 LYS A CA 1
ATOM 4774 C C . LYS A 1 591 ? -23.568 -21.337 -23.925 1.00 57.06 591 LYS A C 1
ATOM 4776 O O . LYS A 1 591 ? -23.599 -22.566 -23.989 1.00 57.06 591 LYS A O 1
ATOM 4781 N N . LEU A 1 592 ? -22.437 -20.652 -23.769 1.00 46.47 592 LEU A N 1
ATOM 4782 C CA . LEU A 1 592 ? -21.117 -21.264 -23.654 1.00 46.47 592 LEU A CA 1
ATOM 4783 C C . LEU A 1 592 ? -20.891 -21.817 -22.241 1.00 46.47 592 LEU A C 1
ATOM 4785 O O . LEU A 1 592 ? -20.434 -22.951 -22.101 1.00 46.47 592 LEU A O 1
ATOM 4789 N N . THR A 1 593 ? -21.280 -21.067 -21.206 1.00 52.41 593 THR A N 1
ATOM 4790 C CA . THR A 1 593 ? -21.252 -21.518 -19.813 1.00 52.41 593 THR A CA 1
ATOM 4791 C C . THR A 1 593 ? -22.255 -22.630 -19.571 1.00 52.41 593 THR A C 1
ATOM 4793 O O . THR A 1 593 ? -21.826 -23.679 -19.113 1.00 52.41 593 THR A O 1
ATOM 4796 N N . ASP A 1 594 ? -23.524 -22.512 -19.971 1.00 53.38 594 ASP A N 1
ATOM 4797 C CA . ASP A 1 594 ? -24.523 -23.579 -19.782 1.00 53.38 594 ASP A CA 1
ATOM 4798 C C . ASP A 1 594 ? -24.063 -24.913 -20.411 1.00 53.38 594 ASP A C 1
ATOM 4800 O O . ASP A 1 594 ? -24.258 -25.985 -19.835 1.00 53.38 594 ASP A O 1
ATOM 4804 N N . GLY A 1 595 ? -23.362 -24.863 -21.552 1.00 50.25 595 GLY A N 1
ATOM 4805 C CA . GLY A 1 595 ? -22.759 -26.039 -22.189 1.00 50.25 595 GLY A CA 1
ATOM 4806 C C . GLY A 1 595 ? -21.583 -26.658 -21.416 1.00 50.25 595 GLY A C 1
ATOM 4807 O O . GLY A 1 595 ? -21.413 -27.882 -21.433 1.00 50.25 595 GLY A O 1
ATOM 4808 N N . VAL A 1 596 ? -20.781 -25.843 -20.722 1.00 47.94 596 VAL A N 1
ATOM 4809 C CA . VAL A 1 596 ? -19.665 -26.291 -19.869 1.00 47.94 596 VAL A CA 1
ATOM 4810 C C . VAL A 1 596 ? -20.184 -26.807 -18.528 1.00 47.94 596 VAL A C 1
ATOM 4812 O O . VAL A 1 596 ? -19.816 -27.915 -18.139 1.00 47.94 596 VAL A O 1
ATOM 4815 N N . THR A 1 597 ? -21.087 -26.075 -17.868 1.00 45.38 597 THR A N 1
ATOM 4816 C CA . THR A 1 597 ? -21.692 -26.437 -16.577 1.00 45.38 597 THR A CA 1
ATOM 4817 C C . THR A 1 597 ? -22.456 -27.755 -16.679 1.00 45.38 597 THR A C 1
ATOM 4819 O O . THR A 1 597 ? -22.316 -28.627 -15.824 1.00 45.38 597 THR A O 1
ATOM 4822 N N . MET A 1 598 ? -23.187 -27.979 -17.777 1.00 48.25 598 MET A N 1
ATOM 4823 C CA . MET A 1 598 ? -23.859 -29.258 -18.030 1.00 48.25 598 MET A CA 1
ATOM 4824 C C . MET A 1 598 ? -22.879 -30.427 -18.194 1.00 48.25 598 MET A C 1
ATOM 4826 O O . MET A 1 598 ? -23.191 -31.543 -17.781 1.00 48.25 598 MET A O 1
ATOM 4830 N N . ARG A 1 599 ? -21.683 -30.210 -18.762 1.00 46.06 599 ARG A N 1
ATOM 4831 C CA . ARG A 1 599 ? -20.656 -31.263 -18.868 1.00 46.06 599 ARG A CA 1
ATOM 4832 C C . ARG A 1 599 ? -20.000 -31.556 -17.525 1.00 46.06 599 ARG A C 1
ATOM 4834 O O . ARG A 1 599 ? -19.835 -32.728 -17.197 1.00 46.06 599 ARG A O 1
ATOM 4841 N N . THR A 1 600 ? -19.655 -30.538 -16.739 1.00 39.06 600 THR A N 1
ATOM 4842 C CA . THR A 1 600 ? -19.060 -30.731 -15.408 1.00 39.06 600 THR A CA 1
ATOM 4843 C C . THR A 1 600 ? -20.046 -31.368 -14.439 1.00 39.06 600 THR A C 1
ATOM 4845 O O . THR A 1 600 ? -19.677 -32.347 -13.801 1.00 39.06 600 THR A O 1
ATOM 4848 N N . VAL A 1 601 ? -21.306 -30.927 -14.379 1.00 46.34 601 VAL A N 1
ATOM 4849 C CA . VAL A 1 601 ? -22.345 -31.552 -13.532 1.00 46.34 601 VAL A CA 1
ATOM 4850 C C . VAL A 1 601 ? -22.554 -33.025 -13.899 1.00 46.34 601 VAL A C 1
ATOM 4852 O O . VAL A 1 601 ? -22.684 -33.875 -13.017 1.00 46.34 601 VAL A O 1
ATOM 4855 N N . LYS A 1 602 ? -22.509 -33.369 -15.191 1.00 49.69 602 LYS A N 1
ATOM 4856 C CA . LYS A 1 602 ? -22.621 -34.760 -15.660 1.00 49.69 602 LYS A CA 1
ATOM 4857 C C . LYS A 1 602 ? -21.388 -35.612 -15.325 1.00 49.69 602 LYS A C 1
ATOM 4859 O O . LYS A 1 602 ? -21.513 -36.813 -15.109 1.00 49.69 602 LYS A O 1
ATOM 4864 N N . SER A 1 603 ? -20.203 -35.008 -15.265 1.00 39.84 603 SER A N 1
ATOM 4865 C CA . SER A 1 603 ? -18.981 -35.680 -14.804 1.00 39.84 603 SER A CA 1
ATOM 4866 C C . SER A 1 603 ? -18.960 -35.857 -13.284 1.00 39.84 603 SER A C 1
ATOM 4868 O O . SER A 1 603 ? -18.613 -36.932 -12.808 1.00 39.84 603 SER A O 1
ATOM 4870 N N . TRP A 1 604 ? -19.384 -34.844 -12.522 1.00 38.53 604 TRP A N 1
ATOM 4871 C CA . TRP A 1 604 ? -19.454 -34.885 -11.059 1.00 38.53 604 TRP A CA 1
ATOM 4872 C C . TRP A 1 604 ? -20.525 -35.846 -10.544 1.00 38.53 604 TRP A C 1
ATOM 4874 O O . TRP A 1 604 ? -20.270 -36.557 -9.581 1.00 38.53 604 TRP A O 1
ATOM 4884 N N . SER A 1 605 ? -21.686 -35.923 -11.200 1.00 47.97 605 SER A N 1
ATOM 4885 C CA . SER A 1 605 ? -22.718 -36.923 -10.879 1.00 47.97 605 SER A CA 1
ATOM 4886 C C . SER A 1 605 ? -22.215 -38.349 -11.094 1.00 47.97 605 SER A C 1
ATOM 4888 O O . SER A 1 605 ? -22.359 -39.168 -10.198 1.00 47.97 605 SER A O 1
ATOM 4890 N N . LYS A 1 606 ? -21.514 -38.630 -12.200 1.00 54.41 606 LYS A N 1
ATOM 4891 C CA . LYS A 1 606 ? -20.881 -39.943 -12.424 1.00 54.41 606 LYS A CA 1
ATOM 4892 C C . LYS A 1 606 ? -19.816 -40.290 -11.385 1.00 54.41 606 LYS A C 1
ATOM 4894 O O . LYS A 1 606 ? -19.708 -41.438 -10.969 1.00 54.41 606 LYS A O 1
ATOM 4899 N N . LEU A 1 607 ? -19.008 -39.309 -10.987 1.00 40.00 607 LEU A N 1
ATOM 4900 C CA . LEU A 1 607 ? -17.960 -39.499 -9.982 1.00 40.00 607 LEU A CA 1
ATOM 4901 C C . LEU A 1 607 ? -18.575 -39.712 -8.592 1.00 40.00 607 LEU A C 1
ATOM 4903 O O . LEU A 1 607 ? -18.112 -40.560 -7.837 1.00 40.00 607 LEU A O 1
ATOM 4907 N N . ARG A 1 608 ? -19.670 -39.007 -8.290 1.00 40.44 608 ARG A N 1
ATOM 4908 C CA . ARG A 1 608 ? -20.466 -39.186 -7.077 1.00 40.44 608 ARG A CA 1
ATOM 4909 C C . ARG A 1 608 ? -21.145 -40.554 -7.030 1.00 40.44 608 ARG A C 1
ATOM 4911 O O . ARG A 1 608 ? -21.013 -41.218 -6.015 1.00 40.44 608 ARG A O 1
ATOM 4918 N N . GLU A 1 609 ? -21.771 -41.003 -8.117 1.00 54.78 609 GLU A N 1
ATOM 4919 C CA . GLU A 1 609 ? -22.353 -42.349 -8.229 1.00 54.78 609 GLU A CA 1
ATOM 4920 C C . GLU A 1 609 ? -21.286 -43.439 -8.040 1.00 54.78 609 GLU A C 1
ATOM 4922 O O . GLU A 1 609 ? -21.513 -44.419 -7.332 1.00 54.78 609 GLU A O 1
ATOM 4927 N N . ALA A 1 610 ? -20.086 -43.251 -8.602 1.00 50.41 610 ALA A N 1
ATOM 4928 C CA . ALA A 1 610 ? -18.968 -44.170 -8.397 1.00 50.41 610 ALA A CA 1
ATOM 4929 C C . ALA A 1 610 ? -18.517 -44.212 -6.924 1.00 50.41 610 ALA A C 1
ATOM 4931 O O . ALA A 1 610 ? -18.328 -45.296 -6.371 1.00 50.41 610 ALA A O 1
ATOM 4932 N N . VAL A 1 611 ? -18.404 -43.055 -6.266 1.00 42.69 611 VAL A N 1
ATOM 4933 C CA . VAL A 1 611 ? -18.023 -42.951 -4.846 1.00 42.69 611 VAL A CA 1
ATOM 4934 C C . VAL A 1 611 ? -19.116 -43.493 -3.918 1.00 42.69 611 VAL A C 1
ATOM 4936 O O . VAL A 1 611 ? -18.801 -44.204 -2.966 1.00 42.69 611 VAL A O 1
ATOM 4939 N N . GLU A 1 612 ? -20.392 -43.220 -4.193 1.00 47.88 612 GLU A N 1
ATOM 4940 C CA . GLU A 1 612 ? -21.533 -43.749 -3.431 1.00 47.88 612 GLU A CA 1
ATOM 4941 C C . GLU A 1 612 ? -21.623 -45.275 -3.574 1.00 47.88 612 GLU A C 1
ATOM 4943 O O . GLU A 1 612 ? -21.755 -45.961 -2.562 1.00 47.88 612 GLU A O 1
ATOM 4948 N N . SER A 1 613 ? -21.402 -45.827 -4.774 1.00 57.12 613 SER A N 1
ATOM 4949 C CA . SER A 1 613 ? -21.365 -47.284 -4.980 1.00 57.12 613 SER A CA 1
ATOM 4950 C C . SER A 1 613 ? -20.248 -47.976 -4.184 1.00 57.12 613 SER A C 1
ATOM 4952 O O . SER A 1 613 ? -20.439 -49.081 -3.668 1.00 57.12 613 SER A O 1
ATOM 4954 N N . GLN A 1 614 ? -19.098 -47.307 -4.024 1.00 51.19 614 GLN A N 1
ATOM 4955 C CA . GLN A 1 614 ? -17.951 -47.810 -3.266 1.00 51.19 614 GLN A CA 1
ATOM 4956 C C . GLN A 1 614 ? -18.160 -47.672 -1.746 1.00 51.19 614 GLN A C 1
ATOM 4958 O O . GLN A 1 614 ? -17.788 -48.559 -0.975 1.00 51.19 614 GLN A O 1
ATOM 4963 N N . ASN A 1 615 ? -18.806 -46.588 -1.307 1.00 47.53 615 ASN A N 1
ATOM 4964 C CA . ASN A 1 615 ? -19.176 -46.377 0.093 1.00 47.53 615 ASN A CA 1
ATOM 4965 C C . ASN A 1 615 ? -20.272 -47.342 0.555 1.00 47.53 615 ASN A C 1
ATOM 4967 O O . ASN A 1 615 ? -20.208 -47.824 1.684 1.00 47.53 615 ASN A O 1
ATOM 4971 N N . GLU A 1 616 ? -21.251 -47.668 -0.291 1.00 54.47 616 GLU A N 1
ATOM 4972 C CA . GLU A 1 616 ? -22.280 -48.659 0.036 1.00 54.47 616 GLU A CA 1
ATOM 4973 C C . GLU A 1 616 ? -21.687 -50.064 0.183 1.00 54.47 616 GLU A C 1
ATOM 4975 O O . GLU A 1 616 ? -21.998 -50.758 1.152 1.00 54.47 616 GLU A O 1
ATOM 4980 N N . THR A 1 617 ? -20.762 -50.465 -0.696 1.00 59.66 617 THR A N 1
ATOM 4981 C CA . THR A 1 617 ? -20.064 -51.758 -0.562 1.00 59.66 617 THR A CA 1
ATOM 4982 C C . THR A 1 617 ? -19.220 -51.821 0.712 1.00 59.66 617 THR A C 1
ATOM 4984 O O . THR A 1 617 ? -19.235 -52.836 1.416 1.00 59.66 617 THR A O 1
ATOM 4987 N N . PHE A 1 618 ? -18.534 -50.731 1.067 1.00 48.06 618 PHE A N 1
ATOM 4988 C CA . PHE A 1 618 ? -17.778 -50.648 2.317 1.00 48.06 618 PHE A CA 1
ATOM 4989 C C . PHE A 1 618 ? -18.694 -50.650 3.554 1.00 48.06 618 PHE A C 1
ATOM 4991 O O . PHE A 1 618 ? -18.410 -51.337 4.536 1.00 48.06 618 PHE A O 1
ATOM 4998 N N . ALA A 1 619 ? -19.832 -49.951 3.504 1.00 50.31 619 ALA A N 1
ATOM 4999 C CA . ALA A 1 619 ? -20.811 -49.894 4.588 1.00 50.31 619 ALA A CA 1
ATOM 5000 C C . ALA A 1 619 ? -21.516 -51.239 4.825 1.00 50.31 619 ALA A C 1
ATOM 5002 O O . ALA A 1 619 ? -21.760 -51.603 5.978 1.00 50.31 619 ALA A O 1
ATOM 5003 N N . VAL A 1 620 ? -21.817 -51.998 3.766 1.00 66.62 620 VAL A N 1
ATOM 5004 C CA . VAL A 1 620 ? -22.372 -53.358 3.869 1.00 66.62 620 VAL A CA 1
ATOM 5005 C C . VAL A 1 620 ? -21.351 -54.301 4.509 1.00 66.62 620 VAL A C 1
ATOM 5007 O O . VAL A 1 620 ? -21.676 -54.961 5.495 1.00 66.62 620 VAL A O 1
ATOM 5010 N N . SER A 1 621 ? -20.096 -54.277 4.050 1.00 56.22 621 SER A N 1
ATOM 5011 C CA . SER A 1 621 ? -19.007 -55.075 4.637 1.00 56.22 621 SER A CA 1
ATOM 5012 C C . SER A 1 621 ? -18.760 -54.731 6.116 1.00 56.22 621 SER A C 1
ATOM 5014 O O . SER A 1 621 ? -18.643 -55.615 6.969 1.00 56.22 621 SER A O 1
ATOM 5016 N N . ALA A 1 622 ? -18.787 -53.442 6.470 1.00 46.94 622 ALA A N 1
ATOM 5017 C CA . ALA A 1 622 ? -18.656 -52.985 7.852 1.00 46.94 622 ALA A CA 1
ATOM 5018 C C . ALA A 1 622 ? -19.850 -53.398 8.736 1.00 46.94 622 ALA A C 1
ATOM 5020 O O . ALA A 1 622 ? -19.659 -53.756 9.902 1.00 46.94 622 ALA A O 1
ATOM 5021 N N . ARG A 1 623 ? -21.082 -53.391 8.203 1.00 60.31 623 ARG A N 1
ATOM 5022 C CA . ARG A 1 623 ? -22.278 -53.882 8.913 1.00 60.31 623 ARG A CA 1
ATOM 5023 C C . ARG A 1 623 ? -22.216 -55.387 9.151 1.00 60.31 623 ARG A C 1
ATOM 5025 O O . ARG A 1 623 ? -22.522 -55.819 10.260 1.00 60.31 623 ARG A O 1
ATOM 5032 N N . GLU A 1 624 ? -21.768 -56.169 8.172 1.00 66.44 624 GLU A N 1
ATOM 5033 C CA . GLU A 1 624 ? -21.560 -57.611 8.335 1.00 66.44 624 GLU A CA 1
ATOM 5034 C C . GLU A 1 624 ? -20.466 -57.923 9.362 1.00 66.44 624 GLU A C 1
ATOM 5036 O O . GLU A 1 624 ? -20.652 -58.784 10.225 1.00 66.44 624 GLU A O 1
ATOM 5041 N N . ALA A 1 625 ? -19.347 -57.193 9.332 1.00 55.47 625 ALA A N 1
ATOM 5042 C CA . ALA A 1 625 ? -18.281 -57.327 10.322 1.00 55.47 625 ALA A CA 1
ATOM 5043 C C . ALA A 1 625 ? -18.772 -56.976 11.737 1.00 55.47 625 ALA A C 1
ATOM 5045 O O . ALA A 1 625 ? -18.500 -57.712 12.688 1.00 55.47 625 ALA A O 1
ATOM 5046 N N . LYS A 1 626 ? -19.560 -55.901 11.876 1.00 52.19 626 LYS A N 1
ATOM 5047 C CA . LYS A 1 626 ? -20.177 -55.492 13.146 1.00 52.19 626 LYS A CA 1
ATOM 5048 C C . LYS A 1 626 ? -21.189 -56.524 13.652 1.00 52.19 626 LYS A C 1
ATOM 5050 O O . LYS A 1 626 ? -21.175 -56.836 14.838 1.00 52.19 626 LYS A O 1
ATOM 5055 N N . ALA A 1 627 ? -22.024 -57.086 12.779 1.00 65.94 627 ALA A N 1
ATOM 5056 C CA . ALA A 1 627 ? -22.979 -58.135 13.140 1.00 65.94 627 ALA A CA 1
ATOM 5057 C C . ALA A 1 627 ? -22.269 -59.418 13.608 1.00 65.94 627 ALA A C 1
ATOM 5059 O O . ALA A 1 627 ? -22.635 -59.983 14.638 1.00 65.94 627 ALA A O 1
ATOM 5060 N N . LYS A 1 628 ? -21.190 -59.828 12.923 1.00 64.38 628 LYS A N 1
ATOM 5061 C CA . LYS A 1 628 ? -20.341 -60.952 13.354 1.00 64.38 628 LYS A CA 1
ATOM 5062 C C . LYS A 1 628 ? -19.713 -60.703 14.728 1.00 64.38 628 LYS A C 1
ATOM 5064 O O . LYS A 1 628 ? -19.700 -61.606 15.557 1.00 64.38 628 LYS A O 1
ATOM 5069 N N . LEU A 1 629 ? -19.230 -59.487 14.988 1.00 52.69 629 LEU A N 1
ATOM 5070 C CA . LEU A 1 629 ? -18.669 -59.091 16.285 1.00 52.69 629 LEU A CA 1
ATOM 5071 C C . LEU A 1 629 ? -19.715 -59.088 17.408 1.00 52.69 629 LEU A C 1
ATOM 5073 O O . LEU A 1 629 ? -19.422 -59.541 18.512 1.00 52.69 629 LEU A O 1
ATOM 5077 N N . LEU A 1 630 ? -20.932 -58.611 17.132 1.00 59.47 630 LEU A N 1
ATOM 5078 C CA . LEU A 1 630 ? -22.031 -58.597 18.101 1.00 59.47 630 LEU A CA 1
ATOM 5079 C C . LEU A 1 630 ? -22.507 -60.010 18.455 1.00 59.47 630 LEU A C 1
ATOM 5081 O O . LEU A 1 630 ? -22.696 -60.287 19.637 1.00 59.47 630 LEU A O 1
ATOM 5085 N N . ASN A 1 631 ? -22.614 -60.909 17.474 1.00 68.62 631 ASN A N 1
ATOM 5086 C CA . ASN A 1 631 ? -22.930 -62.317 17.735 1.00 68.62 631 ASN A CA 1
ATOM 5087 C C . ASN A 1 631 ? -21.833 -62.981 18.572 1.00 68.62 631 ASN A C 1
ATOM 5089 O O . ASN A 1 631 ? -22.124 -63.572 19.605 1.00 68.62 631 ASN A O 1
ATOM 5093 N N . LYS A 1 632 ? -20.561 -62.765 18.219 1.00 61.25 632 LYS A N 1
ATOM 5094 C CA . LYS A 1 632 ? -19.429 -63.304 18.984 1.00 61.25 632 LYS A CA 1
ATOM 5095 C C . LYS A 1 632 ? -19.390 -62.773 20.424 1.00 61.25 632 LYS A C 1
ATOM 5097 O O . LYS A 1 632 ? -19.031 -63.501 21.342 1.00 61.25 632 LYS A O 1
ATOM 5102 N N . ARG A 1 633 ? -19.790 -61.514 20.645 1.00 48.03 633 ARG A N 1
ATOM 5103 C CA . ARG A 1 633 ? -19.939 -60.926 21.987 1.00 48.03 633 ARG A CA 1
ATOM 5104 C C . ARG A 1 633 ? -21.089 -61.570 22.767 1.00 48.03 633 ARG A C 1
ATOM 5106 O O . ARG A 1 633 ? -20.940 -61.788 23.965 1.00 48.03 633 ARG A O 1
ATOM 5113 N N . ALA A 1 634 ? -22.216 -61.861 22.118 1.00 59.69 634 ALA A N 1
ATOM 5114 C CA . ALA A 1 634 ? -23.347 -62.540 22.749 1.00 59.69 634 ALA A CA 1
ATOM 5115 C C . ALA A 1 634 ? -22.991 -63.979 23.163 1.00 59.69 634 ALA A C 1
ATOM 5117 O O . ALA A 1 634 ? -23.322 -64.384 24.279 1.00 59.69 634 ALA A O 1
ATOM 5118 N N . ASP A 1 635 ? -22.244 -64.700 22.325 1.00 64.00 635 ASP A N 1
ATOM 5119 C CA . ASP A 1 635 ? -21.747 -66.047 22.629 1.00 64.00 635 ASP A CA 1
ATOM 5120 C C . ASP A 1 635 ? -20.816 -66.024 23.850 1.00 64.00 635 ASP A C 1
ATOM 5122 O O . ASP A 1 635 ? -21.043 -66.746 24.819 1.00 64.00 635 ASP A O 1
ATOM 5126 N N . VAL A 1 636 ? -19.850 -65.097 23.876 1.00 53.09 636 VAL A N 1
ATOM 5127 C CA . VAL A 1 636 ? -18.925 -64.925 25.011 1.00 53.09 636 VAL A CA 1
ATOM 5128 C C . VAL A 1 636 ? -19.662 -64.544 26.301 1.00 53.09 636 VAL A C 1
ATOM 5130 O O . VAL A 1 636 ? -19.343 -65.059 27.368 1.00 53.09 636 VAL A O 1
ATOM 5133 N N . ILE A 1 637 ? -20.679 -63.676 26.241 1.00 53.56 637 ILE A N 1
ATOM 5134 C CA . ILE A 1 637 ? -21.500 -63.339 27.421 1.00 53.56 637 ILE A CA 1
ATOM 5135 C C . ILE A 1 637 ? -22.260 -64.570 27.931 1.00 53.56 637 ILE A C 1
ATOM 5137 O O . ILE A 1 637 ? -22.419 -64.738 29.142 1.00 53.56 637 ILE A O 1
ATOM 5141 N N . THR A 1 638 ? -22.727 -65.427 27.027 1.00 63.03 638 THR A N 1
ATOM 5142 C CA . THR A 1 638 ? -23.446 -66.655 27.378 1.00 63.03 638 THR A CA 1
ATOM 5143 C C . THR A 1 638 ? -22.507 -67.669 28.033 1.00 63.03 638 THR A C 1
ATOM 5145 O O . THR A 1 638 ? -22.850 -68.219 29.078 1.00 63.03 638 THR A O 1
ATOM 5148 N N . GLU A 1 639 ? -21.291 -67.834 27.508 1.00 57.31 639 GLU A N 1
ATOM 5149 C CA . GLU A 1 639 ? -20.242 -68.656 28.129 1.00 57.31 639 GLU A CA 1
ATOM 5150 C C . GLU A 1 639 ? -19.844 -68.130 29.513 1.00 57.31 639 GLU A C 1
ATOM 5152 O O . GLU A 1 639 ? -19.789 -68.897 30.473 1.00 57.31 639 GLU A O 1
ATOM 5157 N N . ILE A 1 640 ? -19.646 -66.815 29.660 1.00 51.78 640 ILE A N 1
ATOM 5158 C CA . ILE A 1 640 ? -19.324 -66.193 30.954 1.00 51.78 640 ILE A CA 1
ATOM 5159 C C . ILE A 1 640 ? -20.451 -66.421 31.967 1.00 51.78 640 ILE A C 1
ATOM 5161 O O . ILE A 1 640 ? -20.170 -66.708 33.129 1.00 51.78 640 ILE A O 1
ATOM 5165 N N . ARG A 1 641 ? -21.723 -66.334 31.553 1.00 54.34 641 ARG A N 1
ATOM 5166 C CA . ARG A 1 641 ? -22.861 -66.639 32.436 1.00 54.34 641 ARG A CA 1
ATOM 5167 C C . ARG A 1 641 ? -22.901 -68.107 32.842 1.00 54.34 641 ARG A C 1
ATOM 5169 O O . ARG A 1 641 ? -23.126 -68.378 34.015 1.00 54.34 641 ARG A O 1
ATOM 5176 N N . ALA A 1 642 ? -22.637 -69.031 31.920 1.00 58.41 642 ALA A N 1
ATOM 5177 C CA . ALA A 1 642 ? -22.575 -70.457 32.234 1.00 58.41 642 ALA A CA 1
ATOM 5178 C C . ALA A 1 642 ? -21.445 -70.771 33.233 1.00 58.41 642 ALA A C 1
ATOM 5180 O O . ALA A 1 642 ? -21.643 -71.526 34.184 1.00 58.41 642 ALA A O 1
ATOM 5181 N N . VAL A 1 643 ? -20.279 -70.135 33.074 1.00 53.34 643 VAL A N 1
ATOM 5182 C CA . VAL A 1 643 ? -19.157 -70.240 34.022 1.00 53.34 643 VAL A CA 1
ATOM 5183 C C . VAL A 1 643 ? -19.515 -69.622 35.377 1.00 53.34 643 VAL A C 1
ATOM 5185 O O . VAL A 1 643 ? -19.251 -70.225 36.414 1.00 53.34 643 VAL A O 1
ATOM 5188 N N . ALA A 1 644 ? -20.156 -68.452 35.389 1.00 50.19 644 ALA A N 1
ATOM 5189 C CA . ALA A 1 644 ? -20.628 -67.798 36.608 1.00 50.19 644 ALA A CA 1
ATOM 5190 C C . ALA A 1 644 ? -21.634 -68.666 37.379 1.00 50.19 644 ALA A C 1
ATOM 5192 O O . ALA A 1 644 ? -21.538 -68.795 38.598 1.00 50.19 644 ALA A O 1
ATOM 5193 N N . GLU A 1 645 ? -22.575 -69.292 36.677 1.00 55.31 645 GLU A N 1
ATOM 5194 C CA . GLU A 1 645 ? -23.584 -70.172 37.264 1.00 55.31 645 GLU A CA 1
ATOM 5195 C C . GLU A 1 645 ? -22.961 -71.476 37.787 1.00 55.31 645 GLU A C 1
ATOM 5197 O O . GLU A 1 645 ? -23.272 -71.910 38.898 1.00 55.31 645 GLU A O 1
ATOM 5202 N N . TYR A 1 646 ? -21.989 -72.041 37.062 1.00 54.66 646 TYR A N 1
ATOM 5203 C CA . TYR A 1 646 ? -21.189 -73.178 37.523 1.00 54.66 646 TYR A CA 1
ATOM 5204 C C . TYR A 1 646 ? -20.408 -72.863 38.810 1.00 54.66 646 TYR A C 1
ATOM 5206 O O . TYR A 1 646 ? -20.448 -73.649 39.760 1.00 54.66 646 TYR A O 1
ATOM 5214 N N . LEU A 1 647 ? -19.738 -71.705 38.866 1.00 51.03 647 LEU A N 1
ATOM 5215 C CA . LEU A 1 647 ? -18.976 -71.248 40.035 1.00 51.03 647 LEU A CA 1
ATOM 5216 C C . LEU A 1 647 ? -19.884 -70.968 41.239 1.00 51.03 647 LEU A C 1
ATOM 5218 O O . LEU A 1 647 ? -19.530 -71.311 42.369 1.00 51.03 647 LEU A O 1
ATOM 5222 N N . LYS A 1 648 ? -21.073 -70.399 40.999 1.00 50.91 648 LYS A N 1
ATOM 5223 C CA . LYS A 1 648 ? -22.083 -70.136 42.031 1.00 50.91 648 LYS A CA 1
ATOM 5224 C C . LYS A 1 648 ? -22.642 -71.433 42.622 1.00 50.91 648 LYS A C 1
ATOM 5226 O O . LYS A 1 648 ? -22.797 -71.525 43.837 1.00 50.91 648 LYS A O 1
ATOM 5231 N N . ASN A 1 649 ? -22.875 -72.445 41.785 1.00 53.97 649 ASN A N 1
ATOM 5232 C CA . ASN A 1 649 ? -23.388 -73.749 42.216 1.00 53.97 649 ASN A CA 1
ATOM 5233 C C . ASN A 1 649 ? -22.342 -74.608 42.951 1.00 53.97 649 ASN A C 1
ATOM 5235 O O . ASN A 1 649 ? -22.723 -75.459 43.747 1.00 53.97 649 ASN A O 1
ATOM 5239 N N . HIS A 1 650 ? -21.042 -74.371 42.741 1.00 48.97 650 HIS A N 1
ATOM 5240 C CA . HIS A 1 650 ? -19.959 -75.130 43.387 1.00 48.97 650 HIS A CA 1
ATOM 5241 C C . HIS A 1 650 ? -19.339 -74.447 44.622 1.00 48.97 650 HIS A C 1
ATOM 5243 O O . HIS A 1 650 ? -18.305 -74.909 45.095 1.00 48.97 650 HIS A O 1
ATOM 5249 N N . GLN A 1 651 ? -19.943 -73.370 45.153 1.00 48.75 651 GLN A N 1
ATOM 5250 C CA . GLN A 1 651 ? -19.452 -72.609 46.322 1.00 48.75 651 GLN A CA 1
ATOM 5251 C C . GLN A 1 651 ? -17.922 -72.420 46.349 1.00 48.75 651 GLN A C 1
ATOM 5253 O O . GLN A 1 651 ? -17.266 -72.588 47.379 1.00 48.75 651 GLN A O 1
ATOM 5258 N N . VAL A 1 652 ? -17.324 -72.041 45.218 1.00 48.00 652 VAL A N 1
ATOM 5259 C CA . VAL A 1 652 ? -15.900 -71.689 45.193 1.00 48.00 652 VAL A CA 1
ATOM 5260 C C . VAL A 1 652 ? -15.761 -70.255 45.706 1.00 48.00 652 VAL A C 1
ATOM 5262 O O . VAL A 1 652 ? -15.757 -69.294 44.940 1.00 48.00 652 VAL A O 1
ATOM 5265 N N . ALA A 1 653 ? -15.694 -70.097 47.027 1.00 44.38 653 ALA A N 1
ATOM 5266 C CA . ALA A 1 653 ? -15.394 -68.819 47.662 1.00 44.38 653 ALA A CA 1
ATOM 5267 C C . ALA A 1 653 ? -13.894 -68.510 47.507 1.00 44.38 653 ALA A C 1
ATOM 5269 O O . ALA A 1 653 ? -13.060 -69.005 48.264 1.00 44.38 653 ALA A O 1
ATOM 5270 N N . VAL A 1 654 ? -13.530 -67.689 46.519 1.00 46.22 654 VAL A N 1
ATOM 5271 C CA . VAL A 1 654 ? -12.147 -67.215 46.357 1.00 46.22 654 VAL A CA 1
ATOM 5272 C C . VAL A 1 654 ? -11.876 -66.119 47.392 1.00 46.22 654 VAL A C 1
ATOM 5274 O O . VAL A 1 654 ? -12.281 -64.973 47.220 1.00 46.22 654 VAL A O 1
ATOM 5277 N N . HIS A 1 655 ? -11.207 -66.466 48.493 1.00 41.00 655 HIS A N 1
ATOM 5278 C CA . HIS A 1 655 ? -10.685 -65.490 49.454 1.00 41.00 655 HIS A CA 1
ATOM 5279 C C . HIS A 1 655 ? -9.432 -64.801 48.891 1.00 41.00 655 HIS A C 1
ATOM 5281 O O . HIS A 1 655 ? -8.460 -65.459 48.516 1.00 41.00 655 HIS A O 1
ATOM 5287 N N . ALA A 1 656 ? -9.446 -63.464 48.855 1.00 40.97 656 ALA A N 1
ATOM 5288 C CA . ALA A 1 656 ? -8.408 -62.630 48.238 1.00 40.97 656 ALA A CA 1
ATOM 5289 C C . ALA A 1 656 ? -7.005 -62.757 48.870 1.00 40.97 656 ALA A C 1
ATOM 5291 O O . ALA A 1 656 ? -6.023 -62.339 48.258 1.00 40.97 656 ALA A O 1
ATOM 5292 N N . SER A 1 657 ? -6.891 -63.367 50.054 1.00 40.94 657 SER A N 1
ATOM 5293 C CA . SER A 1 657 ? -5.621 -63.607 50.749 1.00 40.94 657 SER A CA 1
ATOM 5294 C C . SER A 1 657 ? -4.763 -64.724 50.141 1.00 40.94 657 SER A C 1
ATOM 5296 O O . SER A 1 657 ? -3.586 -64.811 50.472 1.00 40.94 657 SER A O 1
ATOM 5298 N N . ASN A 1 658 ? -5.311 -65.550 49.240 1.00 40.25 658 ASN A N 1
ATOM 5299 C CA . ASN A 1 658 ? -4.581 -66.647 48.583 1.00 40.25 658 ASN A CA 1
ATOM 5300 C C . ASN A 1 658 ? -4.237 -66.369 47.105 1.00 40.25 658 ASN A C 1
ATOM 5302 O O . ASN A 1 658 ? -3.794 -67.269 46.390 1.00 40.25 658 ASN A O 1
ATOM 5306 N N . LEU A 1 659 ? -4.445 -65.142 46.621 1.00 47.94 659 LEU A N 1
ATOM 5307 C CA . LEU A 1 659 ? -4.068 -64.736 45.264 1.00 47.94 659 LEU A CA 1
ATOM 5308 C C . LEU A 1 659 ? -2.640 -64.184 45.257 1.00 47.94 659 LEU A C 1
ATOM 5310 O O . LEU A 1 659 ? -2.317 -63.298 46.042 1.00 47.94 659 LEU A O 1
ATOM 5314 N N . SER A 1 660 ? -1.795 -64.692 44.356 1.00 50.72 660 SER A N 1
ATOM 5315 C CA . SER A 1 660 ? -0.421 -64.206 44.200 1.00 50.72 660 SER A CA 1
ATOM 5316 C C . SER A 1 660 ? -0.393 -62.734 43.773 1.00 50.72 660 SER A C 1
ATOM 5318 O O . SER A 1 660 ? -1.272 -62.278 43.034 1.00 50.72 660 SER A O 1
ATOM 5320 N N . ASP A 1 661 ? 0.644 -61.997 44.182 1.00 46.44 661 ASP A N 1
ATOM 5321 C CA . ASP A 1 661 ? 0.797 -60.555 43.911 1.00 46.44 661 ASP A CA 1
ATOM 5322 C C . ASP A 1 661 ? 0.632 -60.207 42.424 1.00 46.44 661 ASP A C 1
ATOM 5324 O O . ASP A 1 661 ? 0.067 -59.176 42.060 1.00 46.44 661 ASP A O 1
ATOM 5328 N N . ARG A 1 662 ? 1.033 -61.126 41.541 1.00 42.53 662 ARG A N 1
ATOM 5329 C CA . ARG A 1 662 ? 0.905 -60.990 40.087 1.00 42.53 662 ARG A CA 1
ATOM 5330 C C . ARG A 1 662 ? -0.554 -60.999 39.607 1.00 42.53 662 ARG A C 1
ATOM 5332 O O . ARG A 1 662 ? -0.888 -60.267 38.678 1.00 42.53 662 ARG A O 1
ATOM 5339 N N . ALA A 1 663 ? -1.427 -61.778 40.246 1.00 45.44 663 ALA A N 1
ATOM 5340 C CA . ALA A 1 663 ? -2.855 -61.837 39.929 1.00 45.44 663 ALA A CA 1
ATOM 5341 C C . ALA A 1 663 ? -3.608 -60.601 40.453 1.00 45.44 663 ALA A C 1
ATOM 5343 O O . ALA A 1 663 ? -4.476 -60.066 39.763 1.00 45.44 663 ALA A O 1
ATOM 5344 N N . GLN A 1 664 ? -3.216 -60.077 41.620 1.00 49.62 664 GLN A N 1
ATOM 5345 C CA . GLN A 1 664 ? -3.733 -58.798 42.120 1.00 49.62 664 GLN A CA 1
ATOM 5346 C C . GLN A 1 664 ? -3.302 -57.616 41.237 1.00 49.62 664 GLN A C 1
ATOM 5348 O O . GLN A 1 664 ? -4.074 -56.681 41.026 1.00 49.62 664 GLN A O 1
ATOM 5353 N N . GLN A 1 665 ? -2.090 -57.660 40.680 1.00 48.69 665 GLN A N 1
ATOM 5354 C CA . GLN A 1 665 ? -1.578 -56.628 39.777 1.00 48.69 665 GLN A CA 1
ATOM 5355 C C . GLN A 1 665 ? -2.275 -56.651 38.405 1.00 48.69 665 GLN A C 1
ATOM 5357 O O . GLN A 1 665 ? -2.528 -55.593 37.833 1.00 48.69 665 GLN A O 1
ATOM 5362 N N . GLN A 1 666 ? -2.658 -57.832 37.905 1.00 44.06 666 GLN A N 1
ATOM 5363 C CA . GLN A 1 666 ? -3.447 -57.967 36.672 1.00 44.06 666 GLN A CA 1
ATOM 5364 C C . GLN A 1 666 ? -4.912 -57.541 36.844 1.00 44.06 666 GLN A C 1
ATOM 5366 O O . GLN A 1 666 ? -5.478 -56.950 35.928 1.00 44.06 666 GLN A O 1
ATOM 5371 N N . LEU A 1 667 ? -5.505 -57.735 38.027 1.00 46.31 667 LEU A N 1
ATOM 5372 C CA . LEU A 1 667 ? -6.840 -57.213 38.355 1.00 46.31 667 LEU A CA 1
ATOM 5373 C C . LEU A 1 667 ? -6.911 -55.678 38.346 1.00 46.31 667 LEU A C 1
ATOM 5375 O O . LEU A 1 667 ? -7.954 -55.122 38.019 1.00 46.31 667 LEU A O 1
ATOM 5379 N N . ARG A 1 668 ? -5.800 -54.987 38.633 1.00 48.38 668 ARG A N 1
ATOM 5380 C CA . ARG A 1 668 ? -5.704 -53.516 38.531 1.00 48.38 668 ARG A CA 1
ATOM 5381 C C . ARG A 1 668 ? -5.590 -53.002 37.091 1.00 48.38 668 ARG A C 1
ATOM 5383 O O . ARG A 1 668 ? -5.789 -51.814 36.872 1.00 48.38 668 ARG A O 1
ATOM 5390 N N . TYR A 1 669 ? -5.271 -53.876 36.136 1.00 44.56 669 TYR A N 1
ATOM 5391 C CA . TYR A 1 669 ? -5.151 -53.561 34.706 1.00 44.56 669 TYR A CA 1
ATOM 5392 C C . TYR A 1 669 ? -6.419 -53.882 33.902 1.00 44.56 669 TYR A C 1
ATOM 5394 O O . TYR A 1 669 ? -6.451 -53.657 32.693 1.00 44.56 669 TYR A O 1
ATOM 5402 N N . LEU A 1 670 ? -7.453 -54.420 34.552 1.00 47.12 670 LEU A N 1
ATOM 5403 C CA . LEU A 1 670 ? -8.737 -54.681 33.918 1.00 47.12 670 LEU A CA 1
ATOM 5404 C C . LEU A 1 670 ? -9.480 -53.365 33.670 1.00 47.12 670 LEU A C 1
ATOM 5406 O O . LEU A 1 670 ? -9.670 -52.557 34.577 1.00 47.12 670 LEU A O 1
ATOM 5410 N N . ASP A 1 671 ? -9.886 -53.188 32.415 1.00 49.03 671 ASP A N 1
ATOM 5411 C CA . ASP A 1 671 ? -10.639 -52.041 31.918 1.00 49.03 671 ASP A CA 1
ATOM 5412 C C . ASP A 1 671 ? -11.872 -51.781 32.802 1.00 49.03 671 ASP A C 1
ATOM 5414 O O . ASP A 1 671 ? -12.571 -52.728 33.187 1.00 49.03 671 ASP A O 1
ATOM 5418 N N . GLN A 1 672 ? -12.146 -50.517 33.149 1.00 48.75 672 GLN A N 1
ATOM 5419 C CA . GLN A 1 672 ? -13.215 -50.166 34.100 1.00 48.75 672 GLN A CA 1
ATOM 5420 C C . GLN A 1 672 ? -14.581 -50.730 33.673 1.00 48.75 672 GLN A C 1
ATOM 5422 O O . GLN A 1 672 ? -15.384 -51.098 34.530 1.00 48.75 672 GLN A O 1
ATOM 5427 N N . GLU A 1 673 ? -14.813 -50.882 32.366 1.00 45.66 673 GLU A N 1
ATOM 5428 C CA . GLU A 1 673 ? -16.016 -51.507 31.808 1.00 45.66 673 GLU A CA 1
ATOM 5429 C C . GLU A 1 673 ? -16.165 -52.991 32.168 1.00 45.66 673 GLU A C 1
ATOM 5431 O O . GLU A 1 673 ? -17.279 -53.452 32.423 1.00 45.66 673 GLU A O 1
ATOM 5436 N N . ILE A 1 674 ? -15.069 -53.755 32.219 1.00 47.59 674 ILE A N 1
ATOM 5437 C CA . ILE A 1 674 ? -15.110 -55.184 32.562 1.00 47.59 674 ILE A CA 1
ATOM 5438 C C . ILE A 1 674 ? -15.364 -55.350 34.063 1.00 47.59 674 ILE A C 1
ATOM 5440 O O . ILE A 1 674 ? -16.110 -56.242 34.474 1.00 47.59 674 ILE A O 1
ATOM 5444 N N . LEU A 1 675 ? -14.809 -54.450 34.881 1.00 51.78 675 LEU A N 1
ATOM 5445 C CA . LEU A 1 675 ? -15.050 -54.415 36.323 1.00 51.78 675 LEU A CA 1
ATOM 5446 C C . LEU A 1 675 ? -16.508 -54.039 36.651 1.00 51.78 675 LEU A C 1
ATOM 5448 O O . LEU A 1 675 ? -17.128 -54.656 37.517 1.00 51.78 675 LEU A O 1
ATOM 5452 N N . GLU A 1 676 ? -17.073 -53.068 35.930 1.00 52.84 676 GLU A N 1
ATOM 5453 C CA . GLU A 1 676 ? -18.496 -52.696 35.973 1.00 52.84 676 GLU A CA 1
ATOM 5454 C C . GLU A 1 676 ? -19.401 -53.861 35.552 1.00 52.84 676 GLU A C 1
ATOM 5456 O O . GLU A 1 676 ? -20.388 -54.153 36.225 1.00 52.84 676 GLU A O 1
ATOM 5461 N N . LEU A 1 677 ? -19.052 -54.572 34.476 1.00 49.34 677 LEU A N 1
ATOM 5462 C CA . LEU A 1 677 ? -19.787 -55.750 34.008 1.00 49.34 677 LEU A CA 1
ATOM 5463 C C . LEU A 1 677 ? -19.755 -56.897 35.025 1.00 49.34 677 LEU A C 1
ATOM 5465 O O . LEU A 1 677 ? -20.791 -57.515 35.267 1.00 49.34 677 LEU A O 1
ATOM 5469 N N . ALA A 1 678 ? -18.608 -57.150 35.660 1.00 50.59 678 ALA A N 1
ATOM 5470 C CA . ALA A 1 678 ? -18.473 -58.160 36.709 1.00 50.59 678 ALA A CA 1
ATOM 5471 C C . ALA A 1 678 ? -19.270 -57.795 37.976 1.00 50.59 678 ALA A C 1
ATOM 5473 O O . ALA A 1 678 ? -19.913 -58.666 38.568 1.00 50.59 678 ALA A O 1
ATOM 5474 N N . LYS A 1 679 ? -19.299 -56.508 38.355 1.00 53.16 679 LYS A N 1
ATOM 5475 C CA . LYS A 1 679 ? -20.144 -55.991 39.447 1.00 53.16 679 LYS A CA 1
ATOM 5476 C C . LYS A 1 679 ? -21.635 -56.118 39.129 1.00 53.16 679 LYS A C 1
ATOM 5478 O O . LYS A 1 679 ? -22.381 -56.653 39.942 1.00 53.16 679 LYS A O 1
ATOM 5483 N N . ARG A 1 680 ? -22.071 -55.719 37.927 1.00 49.75 680 ARG A N 1
ATOM 5484 C CA . ARG A 1 680 ? -23.473 -55.851 37.476 1.00 49.75 680 ARG A CA 1
ATOM 5485 C C . ARG A 1 680 ? -23.924 -57.306 37.355 1.00 49.75 680 ARG A C 1
ATOM 5487 O O . ARG A 1 680 ? -25.102 -57.593 37.532 1.00 49.75 680 ARG A O 1
ATOM 5494 N N . ALA A 1 681 ? -23.000 -58.220 37.068 1.00 49.41 681 ALA A N 1
ATOM 5495 C CA . ALA A 1 681 ? -23.252 -59.658 37.055 1.00 49.41 681 ALA A CA 1
ATOM 5496 C C . ALA A 1 681 ? -23.240 -60.302 38.460 1.00 49.41 681 ALA A C 1
ATOM 5498 O O . ALA A 1 681 ? -23.464 -61.506 38.569 1.00 49.41 681 ALA A O 1
ATOM 5499 N N . GLY A 1 682 ? -22.988 -59.531 39.529 1.00 45.25 682 GLY A N 1
ATOM 5500 C CA . GLY A 1 682 ? -22.991 -60.007 40.917 1.00 45.25 682 GLY A CA 1
ATOM 5501 C C . GLY A 1 682 ? -21.807 -60.910 41.279 1.00 45.25 682 GLY A C 1
ATOM 5502 O O . GLY A 1 682 ? -21.894 -61.667 42.242 1.00 45.25 682 GLY A O 1
ATOM 5503 N N . LEU A 1 683 ? -20.717 -60.866 40.502 1.00 49.59 683 LEU A N 1
ATOM 5504 C CA . LEU A 1 683 ? -19.537 -61.724 40.685 1.00 49.59 683 LEU A CA 1
ATOM 5505 C C . LEU A 1 683 ? -18.533 -61.177 41.713 1.00 49.59 683 LEU A C 1
ATOM 5507 O O . LEU A 1 683 ? -17.609 -61.887 42.101 1.00 49.59 683 LEU A O 1
ATOM 5511 N N . LEU A 1 684 ? -18.703 -59.930 42.157 1.00 49.47 684 LEU A N 1
ATOM 5512 C CA . LEU A 1 684 ? -17.867 -59.273 43.162 1.00 49.47 684 LEU A CA 1
ATOM 5513 C C . LEU A 1 684 ? -18.755 -58.833 44.333 1.00 49.47 684 LEU A C 1
ATOM 5515 O O . LEU A 1 684 ? -19.726 -58.112 44.123 1.00 49.47 684 LEU A O 1
ATOM 5519 N N . ALA A 1 685 ? -18.436 -59.281 45.550 1.00 45.62 685 ALA A N 1
ATOM 5520 C CA . ALA A 1 685 ? -19.166 -58.896 46.759 1.00 45.62 685 ALA A CA 1
ATOM 5521 C C . ALA A 1 685 ? -18.895 -57.426 47.145 1.00 45.62 685 ALA A C 1
ATOM 5523 O O . ALA A 1 685 ? -17.809 -56.899 46.910 1.00 45.62 685 ALA A O 1
ATOM 5524 N N . GLU A 1 686 ? -19.889 -56.777 47.755 1.00 42.06 686 GLU A N 1
ATOM 5525 C CA . GLU A 1 686 ? -20.025 -55.315 47.887 1.00 42.06 686 GLU A CA 1
ATOM 5526 C C . GLU A 1 686 ? -19.088 -54.606 48.890 1.00 42.06 686 GLU A C 1
ATOM 5528 O O . GLU A 1 686 ? -19.197 -53.398 49.064 1.00 42.06 686 GLU A O 1
ATOM 5533 N N . HIS A 1 687 ? -18.112 -55.285 49.498 1.00 39.38 687 HIS A N 1
ATOM 5534 C CA . HIS A 1 687 ? -17.144 -54.635 50.392 1.00 39.38 687 HIS A CA 1
ATOM 5535 C C . HIS A 1 687 ? -15.702 -55.041 50.079 1.00 39.38 687 HIS A C 1
ATOM 5537 O O . HIS A 1 687 ? -15.215 -56.072 50.535 1.00 39.38 687 HIS A O 1
ATOM 5543 N N . ILE A 1 688 ? -14.998 -54.179 49.341 1.00 36.72 688 ILE A N 1
ATOM 5544 C CA . ILE A 1 688 ? -13.536 -54.071 49.401 1.00 36.72 688 ILE A CA 1
ATOM 5545 C C . ILE A 1 688 ? -13.211 -52.580 49.542 1.00 36.72 688 ILE A C 1
ATOM 5547 O O . ILE A 1 688 ? -13.155 -51.847 48.556 1.00 36.72 688 ILE A O 1
ATOM 5551 N N . GLU A 1 689 ? -13.029 -52.130 50.783 1.00 30.84 689 GLU A N 1
ATOM 5552 C CA . GLU A 1 689 ? -12.379 -50.855 51.083 1.00 30.84 689 GLU A CA 1
ATOM 5553 C C . GLU A 1 689 ? -10.876 -51.000 50.823 1.00 30.84 689 GLU A C 1
ATOM 5555 O O . GLU A 1 689 ? -10.201 -51.844 51.414 1.00 30.84 689 GLU A O 1
ATOM 5560 N N . VAL A 1 690 ? -10.332 -50.171 49.933 1.00 34.38 690 VAL A N 1
ATOM 5561 C CA . VAL A 1 690 ? -8.883 -49.998 49.807 1.00 34.38 690 VAL A CA 1
ATOM 5562 C C . VAL A 1 690 ? -8.482 -48.915 50.802 1.00 34.38 690 VAL A C 1
ATOM 5564 O O . VAL A 1 690 ? -8.597 -47.727 50.512 1.00 34.38 690 VAL A O 1
ATOM 5567 N N . ALA A 1 691 ? -8.036 -49.322 51.989 1.00 28.92 691 ALA A N 1
ATOM 5568 C CA . ALA A 1 691 ? -7.452 -48.409 52.961 1.00 28.92 691 ALA A CA 1
ATOM 5569 C C . ALA A 1 691 ? -6.169 -47.778 52.383 1.00 28.92 691 ALA A C 1
ATOM 5571 O O . ALA A 1 691 ? -5.175 -48.464 52.142 1.00 28.92 691 ALA A O 1
ATOM 5572 N N . GLN A 1 692 ? -6.188 -46.462 52.163 1.00 34.38 692 GLN A N 1
ATOM 5573 C CA . GLN A 1 692 ? -4.979 -45.655 52.014 1.00 34.38 692 GLN A CA 1
ATOM 5574 C C . GLN A 1 692 ? -4.427 -45.372 53.415 1.00 34.38 692 GLN A C 1
ATOM 5576 O O . GLN A 1 692 ? -5.027 -44.615 54.174 1.00 34.38 692 GLN A O 1
ATOM 5581 N N . GLN A 1 693 ? -3.282 -45.955 53.773 1.00 30.52 693 GLN A N 1
ATOM 5582 C CA . GLN A 1 693 ? -2.510 -45.449 54.908 1.00 30.52 693 GLN A CA 1
ATOM 5583 C C . GLN A 1 693 ? -1.795 -44.163 54.486 1.00 30.52 693 GLN A C 1
ATOM 5585 O O . GLN A 1 693 ? -0.830 -44.195 53.725 1.00 30.52 693 GLN A O 1
ATOM 5590 N N . GLY A 1 694 ? -2.281 -43.031 54.995 1.00 29.47 694 GLY A N 1
ATOM 5591 C CA . GLY A 1 694 ? -1.450 -41.859 55.229 1.00 29.47 694 GLY A CA 1
ATOM 5592 C C . GLY A 1 694 ? -0.634 -42.059 56.506 1.00 29.47 694 GLY A C 1
ATOM 5593 O O . GLY A 1 694 ? -1.128 -42.639 57.472 1.00 29.47 694 GLY A O 1
ATOM 5594 N N . HIS A 1 695 ? 0.601 -41.564 56.516 1.00 29.33 695 HIS A N 1
ATOM 5595 C CA . HIS A 1 695 ? 1.316 -41.281 57.754 1.00 29.33 695 HIS A CA 1
ATOM 5596 C C . HIS A 1 695 ? 1.513 -39.769 57.862 1.00 29.33 695 HIS A C 1
ATOM 5598 O O . HIS A 1 695 ? 2.167 -39.143 57.030 1.00 29.33 695 HIS A O 1
ATOM 5604 N N . GLU A 1 696 ? 0.885 -39.212 58.890 1.00 30.62 696 GLU A N 1
ATOM 5605 C CA . GLU A 1 696 ? 1.070 -37.864 59.404 1.00 30.62 696 GLU A CA 1
ATOM 5606 C C . GLU A 1 696 ? 2.382 -37.727 60.206 1.00 30.62 696 GLU A C 1
ATOM 5608 O O . GLU A 1 696 ? 2.759 -38.628 60.954 1.00 30.62 696 GLU A O 1
ATOM 5613 N N . ASN A 1 697 ? 2.960 -36.524 60.090 1.00 30.27 697 ASN A N 1
ATOM 5614 C CA . ASN A 1 697 ? 3.572 -35.666 61.120 1.00 30.27 697 ASN A CA 1
ATOM 5615 C C . ASN A 1 697 ? 4.909 -36.033 61.804 1.00 30.27 697 ASN A C 1
ATOM 5617 O O . ASN A 1 697 ? 5.048 -37.041 62.488 1.00 30.27 697 ASN A O 1
ATOM 5621 N N . GLY A 1 698 ? 5.849 -35.072 61.760 1.00 28.47 698 GLY A N 1
ATOM 5622 C CA . GLY A 1 698 ? 7.003 -35.002 62.665 1.00 28.47 698 GLY A CA 1
ATOM 5623 C C . GLY A 1 698 ? 8.021 -33.908 62.317 1.00 28.47 698 GLY A C 1
ATOM 5624 O O . GLY A 1 698 ? 8.896 -34.106 61.486 1.00 28.47 698 GLY A O 1
ATOM 5625 N N . PHE A 1 699 ? 7.903 -32.750 62.967 1.00 27.66 699 PHE A N 1
ATOM 5626 C CA . PHE A 1 699 ? 8.855 -31.629 62.969 1.00 27.66 699 PHE A CA 1
ATOM 5627 C C . PHE A 1 699 ? 10.211 -32.001 63.621 1.00 27.66 699 PHE A C 1
ATOM 5629 O O . PHE A 1 699 ? 10.209 -32.652 64.661 1.00 27.66 699 PHE A O 1
ATOM 5636 N N . GLY A 1 700 ? 11.322 -31.428 63.124 1.00 26.92 700 GLY A N 1
ATOM 5637 C CA . GLY A 1 700 ? 12.456 -30.984 63.964 1.00 26.92 700 GLY A CA 1
ATOM 5638 C C . GLY A 1 700 ? 13.833 -31.652 63.784 1.00 26.92 700 GLY A C 1
ATOM 5639 O O . GLY A 1 700 ? 13.973 -32.818 64.110 1.00 26.92 700 GLY A O 1
ATOM 5640 N N . SER A 1 701 ? 14.834 -30.823 63.409 1.00 26.73 701 SER A N 1
ATOM 5641 C CA . SER A 1 701 ? 16.297 -30.877 63.707 1.00 26.73 701 SER A CA 1
ATOM 5642 C C . SER A 1 701 ? 17.074 -32.166 63.368 1.00 26.73 701 SER A C 1
ATOM 5644 O O . SER A 1 701 ? 16.590 -33.258 63.582 1.00 26.73 701 SER A O 1
ATOM 5646 N N . SER A 1 702 ? 18.327 -32.206 62.933 1.00 26.86 702 SER A N 1
ATOM 5647 C CA . SER A 1 702 ? 19.436 -31.273 62.736 1.00 26.86 702 SER A CA 1
ATOM 5648 C C . SER A 1 702 ? 20.585 -32.107 62.131 1.00 26.86 702 SER A C 1
ATOM 5650 O O . SER A 1 702 ? 20.551 -33.334 62.184 1.00 26.86 702 SER A O 1
ATOM 5652 N N . THR A 1 703 ? 21.632 -31.414 61.677 1.00 29.09 703 THR A N 1
ATOM 5653 C CA . THR A 1 703 ? 23.040 -31.866 61.604 1.00 29.09 703 THR A CA 1
ATOM 5654 C C . THR A 1 703 ? 23.456 -32.928 60.576 1.00 29.09 703 THR A C 1
ATOM 5656 O O . THR A 1 703 ? 23.162 -34.106 60.707 1.00 29.09 703 THR A O 1
ATOM 5659 N N . GLU A 1 704 ? 24.262 -32.426 59.629 1.00 27.91 704 GLU A N 1
ATOM 5660 C CA . GLU A 1 704 ? 25.610 -32.900 59.268 1.00 27.91 704 GLU A CA 1
ATOM 5661 C C . GLU A 1 704 ? 25.798 -34.325 58.736 1.00 27.91 704 GLU A C 1
ATOM 5663 O O . GLU A 1 704 ? 25.502 -35.311 59.399 1.00 27.91 704 GLU A O 1
ATOM 5668 N N . GLY A 1 705 ? 26.499 -34.422 57.598 1.00 27.06 705 GLY A N 1
ATOM 5669 C CA . GLY A 1 705 ? 27.374 -35.573 57.395 1.00 27.06 705 GLY A CA 1
ATOM 5670 C C . GLY A 1 705 ? 27.695 -35.967 55.959 1.00 27.06 705 GLY A C 1
ATOM 5671 O O . GLY A 1 705 ? 27.164 -36.954 55.483 1.00 27.06 705 GLY A O 1
ATOM 5672 N N . VAL A 1 706 ? 28.648 -35.253 55.350 1.00 28.72 706 VAL A N 1
ATOM 5673 C CA . VAL A 1 706 ? 29.799 -35.844 54.629 1.00 28.72 706 VAL A CA 1
ATOM 5674 C C . VAL A 1 706 ? 29.544 -36.634 53.321 1.00 28.72 706 VAL A C 1
ATOM 5676 O O . VAL A 1 706 ? 29.090 -37.771 53.299 1.00 28.72 706 VAL A O 1
ATOM 5679 N N . VAL A 1 707 ? 30.002 -36.012 52.228 1.00 33.03 707 VAL A N 1
ATOM 5680 C CA . VAL A 1 707 ? 30.491 -36.599 50.955 1.00 33.03 707 VAL A CA 1
ATOM 5681 C C . VAL A 1 707 ? 31.887 -37.211 51.213 1.00 33.03 707 VAL A C 1
ATOM 5683 O O . VAL A 1 707 ? 32.611 -36.613 52.012 1.00 33.03 707 VAL A O 1
ATOM 5686 N N . PRO A 1 708 ? 32.291 -38.368 50.638 1.00 43.00 708 PRO A N 1
ATOM 5687 C CA . PRO A 1 708 ? 33.047 -38.408 49.362 1.00 43.00 708 PRO A CA 1
ATOM 5688 C C . PRO A 1 708 ? 32.605 -39.557 48.428 1.00 43.00 708 PRO A C 1
ATOM 5690 O O . PRO A 1 708 ? 32.101 -40.575 48.885 1.00 43.00 708 PRO A O 1
ATOM 5693 N N . ASP A 1 709 ? 32.560 -39.377 47.108 1.00 30.62 709 ASP A N 1
ATOM 5694 C CA . ASP A 1 709 ? 33.667 -39.224 46.138 1.00 30.62 709 ASP A CA 1
ATOM 5695 C C . ASP A 1 709 ? 34.295 -40.567 45.726 1.00 30.62 709 ASP A C 1
ATOM 5697 O O . ASP A 1 709 ? 34.764 -41.321 46.569 1.00 30.62 709 ASP A O 1
ATOM 5701 N N . GLU A 1 710 ? 34.235 -40.830 44.419 1.00 33.12 710 GLU A N 1
ATOM 5702 C CA . GLU A 1 710 ? 35.224 -41.477 43.538 1.00 33.12 710 GLU A CA 1
ATOM 5703 C C . GLU A 1 710 ? 34.473 -41.834 42.237 1.00 33.12 710 GLU A C 1
ATOM 5705 O O . GLU A 1 710 ? 33.528 -42.619 42.230 1.00 33.12 710 GLU A O 1
ATOM 5710 N N . SER A 1 711 ? 34.653 -41.097 41.134 1.00 32.06 711 SER A N 1
ATOM 5711 C CA . SER A 1 711 ? 35.787 -41.196 40.198 1.00 32.06 711 SER A CA 1
ATOM 5712 C C . SER A 1 711 ? 35.894 -42.634 39.645 1.00 32.06 711 SER A C 1
ATOM 5714 O O . SER A 1 711 ? 35.930 -43.594 40.393 1.00 32.06 711 SER A O 1
ATOM 5716 N N . GLU A 1 712 ? 35.873 -42.914 38.346 1.00 35.97 712 GLU A N 1
ATOM 5717 C CA . GLU A 1 712 ? 36.583 -42.267 37.255 1.00 35.97 712 GLU A CA 1
ATOM 5718 C C . GLU A 1 712 ? 36.091 -42.868 35.915 1.00 35.97 712 GLU A C 1
ATOM 5720 O O . GLU A 1 712 ? 35.781 -44.051 35.864 1.00 35.97 712 GLU A O 1
ATOM 5725 N N . LYS A 1 713 ? 36.096 -42.040 34.850 1.00 36.31 713 LYS A N 1
ATOM 5726 C CA . LYS A 1 713 ? 36.630 -42.297 33.484 1.00 36.31 713 LYS A CA 1
ATOM 5727 C C . LYS A 1 713 ? 36.182 -43.594 32.749 1.00 36.31 713 LYS A C 1
ATOM 5729 O O . LYS A 1 713 ? 36.228 -44.694 33.262 1.00 36.31 713 LYS A O 1
ATOM 5734 N N . LYS A 1 714 ? 35.917 -43.612 31.440 1.00 34.66 714 LYS A N 1
ATOM 5735 C CA . LYS A 1 714 ? 36.368 -42.783 30.309 1.00 34.66 714 LYS A CA 1
ATOM 5736 C C . LYS A 1 714 ? 35.737 -43.346 29.017 1.00 34.66 714 LYS A C 1
ATOM 5738 O O . LYS A 1 714 ? 35.667 -44.560 28.881 1.00 34.66 714 LYS A O 1
ATOM 5743 N N . THR A 1 715 ? 35.429 -42.454 28.067 1.00 39.00 715 THR A N 1
ATOM 5744 C CA . THR A 1 715 ? 35.500 -42.631 26.590 1.00 39.00 715 THR A CA 1
ATOM 5745 C C . THR A 1 715 ? 35.010 -43.944 25.957 1.00 39.00 715 THR A C 1
ATOM 5747 O O . THR A 1 715 ? 35.738 -44.933 25.953 1.00 39.00 715 THR A O 1
ATOM 5750 N N . GLN A 1 716 ? 33.923 -43.862 25.187 1.00 38.69 716 GLN A N 1
ATOM 5751 C CA . GLN A 1 716 ? 34.000 -43.606 23.739 1.00 38.69 716 GLN A CA 1
ATOM 5752 C C . GLN A 1 716 ? 32.744 -42.887 23.253 1.00 38.69 716 GLN A C 1
ATOM 5754 O O . GLN A 1 716 ? 31.666 -43.171 23.820 1.00 38.69 716 GLN A O 1
#

InterPro domains:
  IPR007318 Phospholipid methyltransferase [PF04191] (221-323)
  IPR007318 Phospholipid methyltransferase [PF04191] (463-565)

Foldseek 3Di:
DDDDDDDDDDDDDDDDDDDDDDDDDDDDDDDDDDDDDPPDDDPDQAPQFDFWWAFPVGDIDTHGDDDDLVCLQPPPVLDFPLSVVLNVVLVVLVVCLVVLVVDDLVVLLVQLVVLLCCQLVVLLVVLQCLLPPNNLLVVLVPDDPVVSVVLLCRLCVSSQVSCVVSVNHPDDDDSLSSSLSSLLSSNSSSVSSNVSSLVSSLSSLADDDDPVPDDPLLVCLLVVLVVLLVQLVVLQVQVCVQPDPCVVSPVVSRIGGPDDRDCDDSCLADVCSCLPSNLSNQVSSCSNSVDLSSLLSSLVSSVSSVCSCVPRVVVSCCVVPNDPVLVVLVVPQQEDFDDQCRHQDVVDPLSVVLCVLLVVLVCCLPPNQDDLVVLVVQLVVLLCCQLVVLLVVLLCLLPPVVQQVVCVVVVDHLVVSLVVLLSVNSSSVNSNVSSLVSSLCNVLNQPAPDPVSCPDSQNSSLLSQLVVLLVQLVVLLVQVCSQLDRCVNSPVVSRDDDPDLDDGCPGVSQNFPCSCLVRNLSNQVSSCSRSVHPVSVVVSVVSSVSVVVSCVSRVVVSNVVRHPDDDPTHSNRVVVVVVVVVVCPPPVNVVVVVVVVVVVVVVVVVVVVVVVVVVVVVVVVVVVVVVVVVVVVVVVVVVVVVVVVVCVVVVPPDDPVPDDPVVVVVVVVDDVVVVVVCVVSVVDDDDDDPDDDDDDDDDDDDDDDDDDDDDDDDDD